Protein AF-0000000068150630 (afdb_homodimer)

pLDDT: mean 94.58, std 9.42, range [26.86, 98.88]

Organism: Rhizobium meliloti (strain 1021) (NCBI:txid266834)

Foldseek 3Di:
DPPPPPLADECDLVNLVVQQFQQAFFQKWWKWFFFVVVVTDIDIDMFGWFAAQFQWIKTKDFLPDRVVNRCVVPQWMKIKTWAADPDDSQQTKMKIFTFGKDWDDCPDPRNVLRVQLVCLSPVVCVVPRPPPRMTMITTQGAKMWMRRHDSHIYIGGSVSRTRDAPASVVCSVCWVVVQVCCVVPVQVLQQCCCCPQQVHDGARKGWSTDHQFFTWIDRVPGIGTGGDPDGHNHPVVVVVSSVVSSD/DPPPPPLADECDLVNLVVQQFQQAFFQKWWKWFFFVVVVTDIDIDMFGWFAAQFQWIKTKDFLPDRVVNRCVVFQWMKIKTWAADPDDSQQTKMKIFTFGKDWDDDPDPRQVLRVQLVCLSPVVCVVPRPPPRMTMITTQGAKMWMRRHDSHIYIGGSVSRTRDAPASVVCSVCWVVVQVCCVVPVQVLQQCCCCPQQVHDGARKGWSTDHQFFTWIDRVPGIGTGGDPDGHNHPVVVVVSSVVSSD

Radius of gyration: 23.8 Å; Cα contacts (8 Å, |Δi|>4): 1046; chains: 2; bounding box: 66×70×54 Å

Solvent-accessible surface area (backbone atoms only — not comparable to full-atom values): 25609 Å² total; per-residue (Å²): 131,82,73,68,81,74,67,59,48,83,70,45,69,68,54,39,50,51,49,41,42,37,57,68,26,27,63,47,32,42,36,15,21,36,26,68,92,68,77,58,29,28,42,30,43,79,42,57,43,35,62,46,67,43,50,38,39,27,36,75,45,43,60,83,37,69,64,43,49,7,37,72,75,36,33,45,21,11,37,26,26,44,75,59,65,87,64,60,58,61,60,36,42,32,34,26,33,33,22,40,47,39,78,50,61,80,92,40,72,66,36,55,51,49,51,54,43,35,35,55,65,38,58,76,45,67,81,47,63,81,39,88,54,33,45,41,30,40,40,45,58,58,31,33,42,36,35,65,17,87,81,39,30,32,65,42,49,34,72,64,50,46,48,85,44,84,13,39,66,58,30,60,71,46,30,65,62,52,37,52,47,41,50,71,77,34,40,67,49,42,34,44,46,40,36,69,76,56,66,40,75,90,68,75,41,34,61,38,42,58,40,42,48,31,40,30,34,30,43,82,79,45,56,42,50,45,69,48,96,63,61,32,65,40,56,80,50,50,61,62,50,56,56,58,66,65,106,128,84,73,71,81,73,66,59,47,84,68,45,69,68,54,39,50,51,49,41,41,37,57,69,25,27,63,46,31,41,37,16,21,35,26,68,92,68,77,57,28,29,43,29,43,79,44,59,44,35,62,46,69,43,50,38,40,27,36,76,44,43,59,83,36,69,64,42,51,8,37,72,75,36,33,45,21,9,38,26,26,42,75,58,66,87,66,62,57,61,58,35,42,34,35,26,32,34,22,39,48,39,76,52,59,85,90,41,73,65,42,54,52,48,50,54,42,34,36,56,65,39,58,76,45,67,80,47,63,80,39,87,52,33,46,42,30,40,39,45,60,58,32,30,44,35,34,65,16,86,81,38,30,31,67,42,50,34,72,63,52,46,51,84,44,84,12,39,66,58,30,61,70,45,30,64,63,51,38,53,47,40,49,72,75,35,40,68,50,42,34,45,46,41,36,69,76,54,66,39,75,90,66,74,41,34,59,39,43,60,41,42,46,32,38,32,33,30,43,83,79,43,54,42,51,45,70,48,96,63,60,33,65,40,54,80,50,50,62,62,50,56,55,58,64,65,106

Sequence (494 aa):
MSEKPNVLRETDEEARKLARVLLRSARSGALAAIEPASDGFPFVSRVLVGIDIDGTPVILVSRLSTHTQALTADRRASLLTGEPGKGDPFAHPRLTVQCEAEAVPRDCALHLRLRERFLRRHPKSKLYVDFPDFGFFRLNPLRASLNGGFGRAYVLTAEDLAIASPAAAAIAEMEGGAIEHMNADHAEAVRYYATTHCRAPEGDWKIVGIDSAGLDLSDGDRLRRLEFETPLADAAELRPILKKLYRMSEKPNVLRETDEEARKLARVLLRSARSGALAAIEPASDGFPFVSRVLVGIDIDGTPVILVSRLSTHTQALTADRRASLLTGEPGKGDPFAHPRLTVQCEAEAVPRDCALHLRLRERFLRRHPKSKLYVDFPDFGFFRLNPLRASLNGGFGRAYVLTAEDLAIASPAAAAIAEMEGGAIEHMNADHAEAVRYYATTHCRAPEGDWKIVGIDSAGLDLSDGDRLRRLEFETPLADAAELRPILKKLYR

Structure (mmCIF, N/CA/C/O backbone):
data_AF-0000000068150630-model_v1
#
loop_
_entity.id
_entity.type
_entity.pdbx_description
1 polymer 'Uncharacterized protein'
#
loop_
_atom_site.group_PDB
_atom_site.id
_atom_site.type_symbol
_atom_site.label_atom_id
_atom_site.label_alt_id
_atom_site.label_comp_id
_atom_site.label_asym_id
_atom_site.label_entity_id
_atom_site.label_seq_id
_atom_site.pdbx_PDB_ins_code
_atom_site.Cartn_x
_atom_site.Cartn_y
_atom_site.Cartn_z
_atom_site.occupancy
_atom_site.B_iso_or_equiv
_atom_site.auth_seq_id
_atom_site.auth_comp_id
_atom_site.auth_asym_id
_atom_site.auth_atom_id
_atom_site.pdbx_PDB_model_num
ATOM 1 N N . MET A 1 1 ? 36.938 -9.844 10.672 1 27.28 1 MET A N 1
ATOM 2 C CA . MET A 1 1 ? 35.5 -9.656 10.891 1 27.28 1 MET A CA 1
ATOM 3 C C . MET A 1 1 ? 34.906 -8.82 9.773 1 27.28 1 MET A C 1
ATOM 5 O O . MET A 1 1 ? 35.281 -7.668 9.57 1 27.28 1 MET A O 1
ATOM 9 N N . SER A 1 2 ? 34.469 -9.398 8.672 1 33.69 2 SER A N 1
ATOM 10 C CA . SER A 1 2 ? 34.031 -8.773 7.426 1 33.69 2 SER A CA 1
ATOM 11 C C . SER A 1 2 ? 32.906 -7.77 7.68 1 33.69 2 SER A C 1
ATOM 13 O O . SER A 1 2 ? 31.938 -8.07 8.391 1 33.69 2 SER A O 1
ATOM 15 N N . GLU A 1 3 ? 33.125 -6.508 7.766 1 35.84 3 GLU A N 1
ATOM 16 C CA . GLU A 1 3 ? 32.219 -5.395 8.039 1 35.84 3 GLU A CA 1
ATOM 17 C C . GLU A 1 3 ? 30.891 -5.547 7.277 1 35.84 3 GLU A C 1
ATOM 19 O O . GLU A 1 3 ? 30.906 -5.742 6.059 1 35.84 3 GLU A O 1
ATOM 24 N N . LYS A 1 4 ? 29.953 -6.109 7.82 1 45.09 4 LYS A N 1
ATOM 25 C CA . LYS A 1 4 ? 28.641 -6.219 7.215 1 45.09 4 LYS A CA 1
ATOM 26 C C . LYS A 1 4 ? 28.312 -4.977 6.391 1 45.09 4 LYS A C 1
ATOM 28 O O . LYS A 1 4 ? 28.469 -3.85 6.863 1 45.09 4 LYS A O 1
ATOM 33 N N . PRO A 1 5 ? 28.344 -4.977 5.043 1 52.59 5 PRO A N 1
ATOM 34 C CA . PRO A 1 5 ? 28.094 -3.742 4.293 1 52.59 5 PRO A CA 1
ATOM 35 C C . PRO A 1 5 ? 26.922 -2.939 4.859 1 52.59 5 PRO A C 1
ATOM 37 O O . PRO A 1 5 ? 25.859 -3.502 5.145 1 52.59 5 PRO A O 1
ATOM 40 N N . ASN A 1 6 ? 27.203 -1.857 5.605 1 58.47 6 ASN A N 1
ATOM 41 C CA . ASN A 1 6 ? 26.219 -0.935 6.16 1 58.47 6 ASN A CA 1
ATOM 42 C C . ASN A 1 6 ? 25.312 -0.372 5.078 1 58.47 6 ASN A C 1
ATOM 44 O O . ASN A 1 6 ? 25.734 0.454 4.266 1 58.47 6 ASN A O 1
ATOM 48 N N . VAL A 1 7 ? 24.156 -1.056 4.762 1 75.44 7 VAL A N 1
ATOM 49 C CA . VAL A 1 7 ? 23.25 -0.729 3.674 1 75.44 7 VAL A CA 1
ATOM 50 C C . VAL A 1 7 ? 22.547 0.592 3.973 1 75.44 7 VAL A C 1
ATOM 52 O O . VAL A 1 7 ? 22.016 1.243 3.064 1 75.44 7 VAL A O 1
ATOM 55 N N . LEU A 1 8 ? 22.797 1.15 5.203 1 88 8 LEU A N 1
ATOM 56 C CA . LEU A 1 8 ? 22.125 2.387 5.582 1 88 8 LEU A CA 1
ATOM 57 C C . LEU A 1 8 ? 23.016 3.596 5.316 1 88 8 LEU A C 1
ATOM 59 O O . LEU A 1 8 ? 24.188 3.607 5.707 1 88 8 LEU A O 1
ATOM 63 N N . ARG A 1 9 ? 22.5 4.586 4.703 1 92.25 9 ARG A N 1
ATOM 64 C CA . ARG A 1 9 ? 23.188 5.848 4.445 1 92.25 9 ARG A CA 1
ATOM 65 C C . ARG A 1 9 ? 22.938 6.848 5.57 1 92.25 9 ARG A C 1
ATOM 67 O O . ARG A 1 9 ? 21.969 6.695 6.336 1 92.25 9 ARG A O 1
ATOM 74 N N . GLU A 1 10 ? 23.844 7.75 5.648 1 94.12 10 GLU A N 1
ATOM 75 C CA . GLU A 1 10 ? 23.609 8.844 6.586 1 94.12 10 GLU A CA 1
ATOM 76 C C . GLU A 1 10 ? 22.406 9.688 6.18 1 94.12 10 GLU A C 1
ATOM 78 O O . GLU A 1 10 ? 22.25 10.016 5 1 94.12 10 GLU A O 1
ATOM 83 N N . THR A 1 11 ? 21.594 10.023 7.145 1 95.69 11 THR A N 1
ATOM 84 C CA . THR A 1 11 ? 20.406 10.82 6.871 1 95.69 11 THR A CA 1
ATOM 85 C C . THR A 1 11 ? 20.766 12.289 6.711 1 95.69 11 THR A C 1
ATOM 87 O O . THR A 1 11 ? 21.062 12.977 7.691 1 95.69 11 THR A O 1
ATOM 90 N N . ASP A 1 12 ? 20.812 12.789 5.543 1 95.19 12 ASP A N 1
ATOM 91 C CA . ASP A 1 12 ? 21.078 14.195 5.27 1 95.19 12 ASP A CA 1
ATOM 92 C C . ASP A 1 12 ? 19.781 14.961 5.023 1 95.19 12 ASP A C 1
ATOM 94 O O . ASP A 1 12 ? 18.688 14.398 5.152 1 95.19 12 ASP A O 1
ATOM 98 N N . GLU A 1 13 ? 19.906 16.188 4.73 1 95.25 13 GLU A N 1
ATOM 99 C CA . GLU A 1 13 ? 18.719 17.047 4.617 1 95.25 13 GLU A CA 1
ATOM 100 C C . GLU A 1 13 ? 17.875 16.656 3.404 1 95.25 13 GLU A C 1
ATOM 102 O O . GLU A 1 13 ? 16.656 16.797 3.428 1 95.25 13 GLU A O 1
ATOM 107 N N . GLU A 1 14 ? 18.5 16.234 2.361 1 94.88 14 GLU A N 1
ATOM 108 C CA . GLU A 1 14 ? 17.766 15.758 1.193 1 94.88 14 GLU A CA 1
ATOM 109 C C . GLU A 1 14 ? 16.891 14.562 1.543 1 94.88 14 GLU A C 1
ATOM 111 O O . GLU A 1 14 ? 15.742 14.484 1.106 1 94.88 14 GLU A O 1
ATOM 116 N N . ALA A 1 15 ? 17.453 13.633 2.301 1 96.62 15 ALA A N 1
ATOM 117 C CA . ALA A 1 15 ? 16.688 12.469 2.764 1 96.62 15 ALA A CA 1
ATOM 118 C C . ALA A 1 15 ? 15.547 12.891 3.672 1 96.62 15 ALA A C 1
ATOM 120 O O . ALA A 1 15 ? 14.43 12.367 3.561 1 96.62 15 ALA A O 1
ATOM 121 N N . ARG A 1 16 ? 15.836 13.828 4.551 1 97.38 16 ARG A N 1
ATOM 122 C CA . ARG A 1 16 ? 14.797 14.328 5.441 1 97.38 16 ARG A CA 1
ATOM 123 C C . ARG A 1 16 ? 13.648 14.953 4.652 1 97.38 16 ARG A C 1
ATOM 125 O O . ARG A 1 16 ? 12.484 14.656 4.906 1 97.38 16 ARG A O 1
ATOM 132 N N . LYS A 1 17 ? 14 15.773 3.729 1 96.81 17 LYS A N 1
ATOM 133 C CA . LYS A 1 17 ? 12.984 16.438 2.908 1 96.81 17 LYS A CA 1
ATOM 134 C C . LYS A 1 17 ? 12.164 15.422 2.121 1 96.81 17 LYS A C 1
ATOM 136 O O . LYS A 1 17 ? 10.938 15.531 2.049 1 96.81 17 LYS A O 1
ATOM 141 N N . LEU A 1 18 ? 12.859 14.453 1.549 1 97 18 LEU A N 1
ATOM 142 C CA . LEU A 1 18 ? 12.164 13.414 0.793 1 97 18 LEU A CA 1
ATOM 143 C C . LEU A 1 18 ? 11.164 12.672 1.679 1 97 18 LEU A C 1
ATOM 145 O O . LEU A 1 18 ? 10.023 12.453 1.279 1 97 18 LEU A O 1
ATOM 149 N N . ALA A 1 19 ? 11.578 12.352 2.859 1 98.44 19 ALA A N 1
ATOM 150 C CA . ALA A 1 19 ? 10.711 11.648 3.799 1 98.44 19 ALA A CA 1
ATOM 151 C C . ALA A 1 19 ? 9.477 12.484 4.141 1 98.44 19 ALA A C 1
ATOM 153 O O . ALA A 1 19 ? 8.352 11.984 4.113 1 98.44 19 ALA A O 1
ATOM 154 N N . ARG A 1 20 ? 9.703 13.734 4.434 1 98.25 20 ARG A N 1
ATOM 155 C CA . ARG A 1 20 ? 8.602 14.625 4.789 1 98.25 20 ARG A CA 1
ATOM 156 C C . ARG A 1 20 ? 7.629 14.789 3.625 1 98.25 20 ARG A C 1
ATOM 158 O O . ARG A 1 20 ? 6.41 14.758 3.818 1 98.25 20 ARG A O 1
ATOM 165 N N . VAL A 1 21 ? 8.156 14.914 2.475 1 97.5 21 VAL A N 1
ATOM 166 C CA . VAL A 1 21 ? 7.312 15.109 1.296 1 97.5 21 VAL A CA 1
ATOM 167 C C . VAL A 1 21 ? 6.512 13.836 1.022 1 97.5 21 VAL A C 1
ATOM 169 O O . VAL A 1 21 ? 5.316 13.906 0.723 1 97.5 21 VAL A O 1
ATOM 172 N N . LEU A 1 22 ? 7.129 12.656 1.154 1 98 22 LEU A N 1
ATOM 173 C CA . LEU A 1 22 ? 6.441 11.391 0.945 1 98 22 LEU A CA 1
ATOM 174 C C . LEU A 1 22 ? 5.285 11.227 1.926 1 98 22 LEU A C 1
ATOM 176 O O . LEU A 1 22 ? 4.227 10.711 1.563 1 98 22 LEU A O 1
ATOM 180 N N . LEU A 1 23 ? 5.504 11.664 3.094 1 98.56 23 LEU A N 1
ATOM 181 C CA . LEU A 1 23 ? 4.48 11.531 4.125 1 98.56 23 LEU A CA 1
ATOM 182 C C . LEU A 1 23 ? 3.367 12.555 3.916 1 98.56 23 LEU A C 1
ATOM 184 O O . LEU A 1 23 ? 2.188 12.195 3.881 1 98.56 23 LEU A O 1
ATOM 188 N N . ARG A 1 24 ? 3.721 13.781 3.688 1 98.12 24 ARG A N 1
ATOM 189 C CA . ARG A 1 24 ? 2.773 14.891 3.762 1 98.12 24 ARG A CA 1
ATOM 190 C C . ARG A 1 24 ? 2.021 15.055 2.445 1 98.12 24 ARG A C 1
ATOM 192 O O . ARG A 1 24 ? 0.974 15.703 2.4 1 98.12 24 ARG A O 1
ATOM 199 N N . SER A 1 25 ? 2.49 14.469 1.396 1 97.06 25 SER A N 1
ATOM 200 C CA . SER A 1 25 ? 1.771 14.531 0.127 1 97.06 25 SER A CA 1
ATOM 201 C C . SER A 1 25 ? 0.956 13.266 -0.106 1 97.06 25 SER A C 1
ATOM 203 O O . SER A 1 25 ? 0.289 13.125 -1.134 1 97.06 25 SER A O 1
ATOM 205 N N . ALA A 1 26 ? 0.964 12.406 0.838 1 97 26 ALA A N 1
ATOM 206 C CA . ALA A 1 26 ? 0.268 11.133 0.656 1 97 26 ALA A CA 1
ATOM 207 C C . ALA A 1 26 ? -1.242 11.305 0.79 1 97 26 ALA A C 1
ATOM 209 O O . ALA A 1 26 ? -1.73 11.758 1.83 1 97 26 ALA A O 1
ATOM 210 N N . ARG A 1 27 ? -1.957 10.914 -0.214 1 96.81 27 ARG A N 1
ATOM 211 C CA . ARG A 1 27 ? -3.414 10.906 -0.137 1 96.81 27 ARG A CA 1
ATOM 212 C C . ARG A 1 27 ? -3.912 9.742 0.709 1 96.81 27 ARG A C 1
ATOM 214 O O . ARG A 1 27 ? -4.855 9.891 1.488 1 96.81 27 ARG A O 1
ATOM 221 N N . SER A 1 28 ? -3.279 8.641 0.52 1 97.19 28 SER A N 1
ATOM 222 C CA . SER A 1 28 ? -3.562 7.414 1.261 1 97.19 28 SER A CA 1
ATOM 223 C C . SER A 1 28 ? -2.277 6.668 1.608 1 97.19 28 SER A C 1
ATOM 225 O O . SER A 1 28 ? -1.199 7.02 1.127 1 97.19 28 SER A O 1
ATOM 227 N N . GLY A 1 29 ? -2.377 5.719 2.486 1 98.06 29 GLY A N 1
ATOM 228 C CA . GLY A 1 29 ? -1.275 4.855 2.877 1 98.06 29 GLY A CA 1
ATOM 229 C C . GLY A 1 29 ? -1.732 3.492 3.367 1 98.06 29 GLY A C 1
ATOM 230 O O . GLY A 1 29 ? -2.93 3.258 3.537 1 98.06 29 GLY A O 1
ATOM 231 N N . ALA A 1 30 ? -0.838 2.58 3.469 1 98.69 30 ALA A N 1
ATOM 232 C CA . ALA A 1 30 ? -1.096 1.286 4.094 1 98.69 30 ALA A CA 1
ATOM 233 C C . ALA A 1 30 ? -0.787 1.328 5.59 1 98.69 30 ALA A C 1
ATOM 235 O O . ALA A 1 30 ? 0.349 1.596 5.988 1 98.69 30 ALA A O 1
ATOM 236 N N . LEU A 1 31 ? -1.777 1.068 6.367 1 98.88 31 LEU A N 1
ATOM 237 C CA . LEU A 1 31 ? -1.663 1.094 7.82 1 98.88 31 LEU A CA 1
ATOM 238 C C . LEU A 1 31 ? -1.641 -0.322 8.391 1 98.88 31 LEU A C 1
ATOM 240 O O . LEU A 1 31 ? -2.537 -1.121 8.109 1 98.88 31 LEU A O 1
ATOM 244 N N . ALA A 1 32 ? -0.635 -0.621 9.117 1 98.69 32 ALA A N 1
ATOM 245 C CA . ALA A 1 32 ? -0.561 -1.899 9.812 1 98.69 32 ALA A CA 1
ATOM 246 C C . ALA A 1 32 ? -0.786 -1.718 11.312 1 98.69 32 ALA A C 1
ATOM 248 O O . ALA A 1 32 ? -0.198 -0.827 11.93 1 98.69 32 ALA A O 1
ATOM 249 N N . ALA A 1 33 ? -1.634 -2.48 11.852 1 98.12 33 ALA A N 1
ATOM 250 C CA . ALA A 1 33 ? -1.923 -2.539 13.281 1 98.12 33 ALA A CA 1
ATOM 251 C C . ALA A 1 33 ? -1.971 -3.982 13.773 1 98.12 33 ALA A C 1
ATOM 253 O O . ALA A 1 33 ? -1.952 -4.918 12.969 1 98.12 33 ALA A O 1
ATOM 254 N N . ILE A 1 34 ? -1.941 -4.129 15.086 1 96.56 34 ILE A N 1
ATOM 255 C CA . ILE A 1 34 ? -1.974 -5.465 15.672 1 96.56 34 ILE A CA 1
ATOM 256 C C . ILE A 1 34 ? -3.418 -5.859 15.977 1 96.56 34 ILE A C 1
ATOM 258 O O . ILE A 1 34 ? -4.094 -5.211 16.781 1 96.56 34 ILE A O 1
ATOM 262 N N . GLU A 1 35 ? -3.816 -6.887 15.344 1 92.38 35 GLU A N 1
ATOM 263 C CA . GLU A 1 35 ? -5.211 -7.301 15.477 1 92.38 35 GLU A CA 1
ATOM 264 C C . GLU A 1 35 ? -5.406 -8.188 16.703 1 92.38 35 GLU A C 1
ATOM 266 O O . GLU A 1 35 ? -4.82 -9.266 16.797 1 92.38 35 GLU A O 1
ATOM 271 N N . PRO A 1 36 ? -6.262 -7.824 17.594 1 85.75 36 PRO A N 1
ATOM 272 C CA . PRO A 1 36 ? -6.477 -8.625 18.812 1 85.75 36 PRO A CA 1
ATOM 273 C C . PRO A 1 36 ? -7.223 -9.922 18.531 1 85.75 36 PRO A C 1
ATOM 275 O O . PRO A 1 36 ? -6.934 -10.953 19.156 1 85.75 36 PRO A O 1
ATOM 278 N N . ALA A 1 37 ? -8.125 -9.938 17.609 1 81.81 37 ALA A N 1
ATOM 279 C CA . ALA A 1 37 ? -8.984 -11.086 17.344 1 81.81 37 ALA A CA 1
ATOM 280 C C . ALA A 1 37 ? -8.18 -12.273 16.828 1 81.81 37 ALA A C 1
ATOM 282 O O . ALA A 1 37 ? -8.594 -13.422 16.969 1 81.81 37 ALA A O 1
ATOM 283 N N . SER A 1 38 ? -7.055 -11.992 16.188 1 79.81 38 SER A N 1
ATOM 284 C CA . SER A 1 38 ? -6.254 -13.039 15.562 1 79.81 38 SER A CA 1
ATOM 285 C C . SER A 1 38 ? -5.086 -13.453 16.453 1 79.81 38 SER A C 1
ATOM 287 O O . SER A 1 38 ? -4.141 -14.094 15.992 1 79.81 38 SER A O 1
ATOM 289 N N . ASP A 1 39 ? -5.098 -13.125 17.672 1 81.5 39 ASP A N 1
ATOM 290 C CA . ASP A 1 39 ? -4.027 -13.391 18.625 1 81.5 39 ASP A CA 1
ATOM 291 C C . ASP A 1 39 ? -2.74 -12.68 18.234 1 81.5 39 ASP A C 1
ATOM 293 O O . ASP A 1 39 ? -1.662 -13.273 18.25 1 81.5 39 ASP A O 1
ATOM 297 N N . GLY A 1 40 ? -2.838 -11.57 17.578 1 89.44 40 GLY A N 1
ATOM 298 C CA . GLY A 1 40 ? -1.675 -10.711 17.469 1 89.44 40 GLY A CA 1
ATOM 299 C C . GLY A 1 40 ? -1.142 -10.594 16.062 1 89.44 40 GLY A C 1
ATOM 300 O O . GLY A 1 40 ? -0.044 -10.078 15.844 1 89.44 40 GLY A O 1
ATOM 301 N N . PHE A 1 41 ? -1.858 -11.078 15.07 1 94.69 41 PHE A N 1
ATOM 302 C CA . PHE A 1 41 ? -1.446 -10.867 13.688 1 94.69 41 PHE A CA 1
ATOM 303 C C . PHE A 1 41 ? -1.449 -9.391 13.336 1 94.69 41 PHE A C 1
ATOM 305 O O . PHE A 1 41 ? -2.297 -8.633 13.82 1 94.69 41 PHE A O 1
ATOM 312 N N . PRO A 1 42 ? -0.456 -9.008 12.555 1 97.44 42 PRO A N 1
ATOM 313 C CA . PRO A 1 42 ? -0.632 -7.68 11.969 1 97.44 42 PRO A CA 1
ATOM 314 C C . PRO A 1 42 ? -1.772 -7.633 10.953 1 97.44 42 PRO A C 1
ATOM 316 O O . PRO A 1 42 ? -2.066 -8.641 10.297 1 97.44 42 PRO A O 1
ATOM 319 N N . PHE A 1 43 ? -2.449 -6.582 10.891 1 97.69 43 PHE A N 1
ATOM 320 C CA . PHE A 1 43 ? -3.502 -6.312 9.922 1 97.69 43 PHE A CA 1
ATOM 321 C C . PHE A 1 43 ? -3.199 -5.039 9.141 1 97.69 43 PHE A C 1
ATOM 323 O O . PHE A 1 43 ? -3.145 -3.949 9.711 1 97.69 43 PHE A O 1
ATOM 330 N N . VAL A 1 44 ? -2.982 -5.199 7.848 1 98.56 44 VAL A N 1
ATOM 331 C CA . VAL A 1 44 ? -2.654 -4.043 7.016 1 98.56 44 VAL A CA 1
ATOM 332 C C . VAL A 1 44 ? -3.873 -3.641 6.191 1 98.56 44 VAL A C 1
ATOM 334 O O . VAL A 1 44 ? -4.574 -4.496 5.648 1 98.56 44 VAL A O 1
ATOM 337 N N . SER A 1 45 ? -4.184 -2.406 6.164 1 97.38 45 SER A N 1
ATOM 338 C CA . SER A 1 45 ? -5.32 -1.861 5.43 1 97.38 45 SER A CA 1
ATOM 339 C C . SER A 1 45 ? -4.992 -0.499 4.832 1 97.38 45 SER A C 1
ATOM 341 O O . SER A 1 45 ? -3.973 0.105 5.172 1 97.38 45 SER A O 1
ATOM 343 N N . ARG A 1 46 ? -5.828 -0.069 3.912 1 97.31 46 ARG A N 1
ATOM 344 C CA . ARG A 1 46 ? -5.652 1.247 3.307 1 97.31 46 ARG A CA 1
ATOM 345 C C . ARG A 1 46 ? -6.434 2.311 4.066 1 97.31 46 ARG A C 1
ATOM 347 O O . ARG A 1 46 ? -7.57 2.074 4.48 1 97.31 46 ARG A O 1
ATOM 354 N N . VAL A 1 47 ? -5.805 3.426 4.27 1 97.44 47 VAL A N 1
ATOM 355 C CA . VAL A 1 47 ? -6.465 4.543 4.934 1 97.44 47 VAL A CA 1
ATOM 356 C C . VAL A 1 47 ? -6.191 5.836 4.168 1 97.44 47 VAL A C 1
ATOM 358 O O . VAL A 1 47 ? -5.16 5.965 3.502 1 97.44 47 VAL A O 1
ATOM 361 N N . LEU A 1 48 ? -7.129 6.785 4.25 1 96.88 48 LEU A N 1
ATOM 362 C CA . LEU A 1 48 ? -6.816 8.148 3.844 1 96.88 48 LEU A CA 1
ATOM 363 C C . LEU A 1 48 ? -5.93 8.836 4.875 1 96.88 48 LEU A C 1
ATOM 365 O O . LEU A 1 48 ? -6.109 8.641 6.082 1 96.88 48 LEU A O 1
ATOM 369 N N . VAL A 1 49 ? -5.031 9.648 4.387 1 98.44 49 VAL A N 1
ATOM 370 C CA . VAL A 1 49 ? -4.055 10.258 5.281 1 98.44 49 VAL A CA 1
ATOM 371 C C . VAL A 1 49 ? -4.258 11.773 5.316 1 98.44 49 VAL A C 1
ATOM 373 O O . VAL A 1 49 ? -4.301 12.422 4.273 1 98.44 49 VAL A O 1
ATOM 376 N N . GLY A 1 50 ? -4.504 12.305 6.457 1 98.5 50 GLY A N 1
ATOM 377 C CA . GLY A 1 50 ? -4.387 13.734 6.734 1 98.5 50 GLY A CA 1
ATOM 378 C C . GLY A 1 50 ? -3.111 14.094 7.465 1 98.5 50 GLY A C 1
ATOM 379 O O . GLY A 1 50 ? -2.348 13.211 7.867 1 98.5 50 GLY A O 1
ATOM 380 N N . ILE A 1 51 ? -2.838 15.391 7.594 1 98.75 51 ILE A N 1
ATOM 381 C CA . ILE A 1 51 ? -1.649 15.867 8.289 1 98.75 51 ILE A CA 1
ATOM 382 C C . ILE A 1 51 ? -2.027 17.016 9.234 1 98.75 51 ILE A C 1
ATOM 384 O O . ILE A 1 51 ? -2.713 17.953 8.836 1 98.75 51 ILE A O 1
ATOM 388 N N . ASP A 1 52 ? -1.602 16.906 10.469 1 98.62 52 ASP A N 1
ATOM 389 C CA . ASP A 1 52 ? -1.832 17.984 11.438 1 98.62 52 ASP A CA 1
ATOM 390 C C . ASP A 1 52 ? -0.811 19.109 11.266 1 98.62 52 ASP A C 1
ATOM 392 O O . ASP A 1 52 ? 0.116 18.984 10.461 1 98.62 52 ASP A O 1
ATOM 396 N N . ILE A 1 53 ? -0.953 20.156 12.062 1 98.25 53 ILE A N 1
ATOM 397 C CA . ILE A 1 53 ? -0.171 21.391 11.984 1 98.25 53 ILE A CA 1
ATOM 398 C C . ILE A 1 53 ? 1.289 21.094 12.32 1 98.25 53 ILE A C 1
ATOM 400 O O . ILE A 1 53 ? 2.197 21.75 11.812 1 98.25 53 ILE A O 1
ATOM 404 N N . ASP A 1 54 ? 1.52 20.047 13.102 1 98.12 54 ASP A N 1
ATOM 405 C CA . ASP A 1 54 ? 2.871 19.719 13.539 1 98.12 54 ASP A CA 1
ATOM 406 C C . ASP A 1 54 ? 3.479 18.609 12.672 1 98.12 54 ASP A C 1
ATOM 408 O O . ASP A 1 54 ? 4.531 18.062 13.008 1 98.12 54 ASP A O 1
ATOM 412 N N . GLY A 1 55 ? 2.779 18.203 11.609 1 98.19 55 GLY A N 1
ATOM 413 C CA . GLY A 1 55 ? 3.32 17.234 10.68 1 98.19 55 GLY A CA 1
ATOM 414 C C . GLY A 1 55 ? 2.904 15.805 10.992 1 98.19 55 GLY A C 1
ATOM 415 O O . GLY A 1 55 ? 3.238 14.875 10.25 1 98.19 55 GLY A O 1
ATOM 416 N N . THR A 1 56 ? 2.166 15.617 12.062 1 98.75 56 THR A N 1
ATOM 417 C CA . THR A 1 56 ? 1.726 14.281 12.453 1 98.75 56 THR A CA 1
ATOM 418 C C . THR A 1 56 ? 0.635 13.773 11.516 1 98.75 56 THR A C 1
ATOM 420 O O . THR A 1 56 ? -0.334 14.484 11.242 1 98.75 56 THR A O 1
ATOM 423 N N . PRO A 1 57 ? 0.79 12.555 10.992 1 98.88 57 PRO A N 1
ATOM 424 C CA . PRO A 1 57 ? -0.294 11.984 10.188 1 98.88 57 PRO A CA 1
ATOM 425 C C . PRO A 1 57 ? -1.549 11.695 11.008 1 98.88 57 PRO A C 1
ATOM 427 O O . PRO A 1 57 ? -1.453 11.352 12.188 1 98.88 57 PRO A O 1
ATOM 430 N N . VAL A 1 58 ? -2.652 11.867 10.336 1 98.88 58 VAL A N 1
ATOM 431 C CA . VAL A 1 58 ? -3.969 11.672 10.938 1 98.88 58 VAL A CA 1
ATOM 432 C C . VAL A 1 58 ? -4.828 10.797 10.031 1 98.88 58 VAL A C 1
ATOM 434 O O . VAL A 1 58 ? -4.75 10.891 8.805 1 98.88 58 VAL A O 1
ATOM 437 N N . ILE A 1 59 ? -5.609 9.938 10.68 1 98.75 59 ILE A N 1
ATOM 438 C CA . ILE A 1 59 ? -6.562 9.133 9.922 1 98.75 59 ILE A CA 1
ATOM 439 C C . ILE A 1 59 ? -7.965 9.32 10.5 1 98.75 59 ILE A C 1
ATOM 441 O O . ILE A 1 59 ? -8.117 9.68 11.664 1 98.75 59 ILE A O 1
ATOM 445 N N . LEU A 1 60 ? -8.977 9.188 9.648 1 98.31 60 LEU A N 1
ATOM 446 C CA . LEU A 1 60 ? -10.398 9.156 9.984 1 98.31 60 LEU A CA 1
ATOM 447 C C . LEU A 1 60 ? -11 7.797 9.672 1 98.31 60 LEU A C 1
ATOM 449 O O . LEU A 1 60 ? 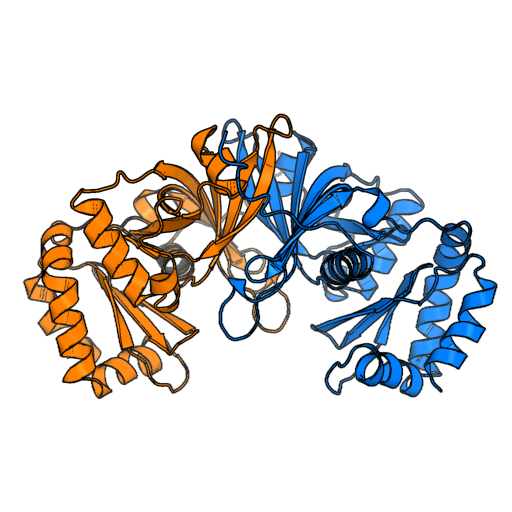-11.055 7.383 8.516 1 98.31 60 LEU A O 1
ATOM 453 N N . VAL A 1 61 ? -11.43 7.125 10.781 1 96.62 61 VAL A N 1
ATOM 454 C CA . VAL A 1 61 ? -11.805 5.734 10.555 1 96.62 61 VAL A CA 1
ATOM 455 C C . VAL A 1 61 ? -13.086 5.414 11.328 1 96.62 61 VAL A C 1
ATOM 457 O O . VAL A 1 61 ? -13.383 6.051 12.344 1 96.62 61 VAL A O 1
ATOM 460 N N . SER A 1 62 ? -13.734 4.438 10.828 1 93.12 62 SER A N 1
ATOM 461 C CA . SER A 1 62 ? -14.938 3.938 11.477 1 93.12 62 SER A CA 1
ATOM 462 C C . SER A 1 62 ? -14.594 3.053 12.672 1 93.12 62 SER A C 1
ATOM 464 O O . SER A 1 62 ? -13.641 2.275 12.617 1 93.12 62 SER A O 1
ATOM 466 N N . ARG A 1 63 ? -15.406 3.119 13.734 1 89.25 63 ARG A N 1
ATOM 467 C CA . ARG A 1 63 ? -15.258 2.268 14.906 1 89.25 63 ARG A CA 1
ATOM 468 C C . ARG A 1 63 ? -15.438 0.798 14.547 1 89.25 63 ARG A C 1
ATOM 470 O O . ARG A 1 63 ? -14.906 -0.085 15.219 1 89.25 63 ARG A O 1
ATOM 477 N N . LEU A 1 64 ? -16.094 0.591 13.469 1 85.75 64 LEU A N 1
ATOM 478 C CA . LEU A 1 64 ? -16.453 -0.765 13.07 1 85.75 64 LEU A CA 1
ATOM 479 C C . LEU A 1 64 ? -15.336 -1.426 12.281 1 85.75 64 LEU A C 1
ATOM 481 O O . LEU A 1 64 ? -15.336 -2.645 12.102 1 85.75 64 LEU A O 1
ATOM 485 N N . SER A 1 65 ? -14.398 -0.657 11.93 1 89.62 65 SER A N 1
ATOM 486 C CA . SER A 1 65 ? -13.344 -1.216 11.086 1 89.62 65 SER A CA 1
ATOM 487 C C . SER A 1 65 ? -12.367 -2.047 11.906 1 89.62 65 SER A C 1
ATOM 489 O O . SER A 1 65 ? -12.156 -1.776 13.094 1 89.62 65 SER A O 1
ATOM 491 N N . THR A 1 66 ? -11.758 -3.031 11.312 1 90.5 66 THR A N 1
ATOM 492 C CA . THR A 1 66 ? -10.758 -3.893 11.938 1 90.5 66 THR A CA 1
ATOM 493 C C . THR A 1 66 ? -9.578 -3.068 12.453 1 90.5 66 THR A C 1
ATOM 495 O O . THR A 1 66 ? -9.086 -3.305 13.555 1 90.5 66 THR A O 1
ATOM 498 N N . HIS A 1 67 ? -9.148 -2.084 11.68 1 92.81 67 HIS A N 1
ATOM 499 C CA . HIS A 1 67 ? -7.996 -1.302 12.109 1 92.81 67 HIS A CA 1
ATOM 500 C C . HIS A 1 67 ? -8.344 -0.435 13.32 1 92.81 67 HIS A C 1
ATOM 502 O O . HIS A 1 67 ? -7.484 -0.18 14.172 1 92.81 67 HIS A O 1
ATOM 508 N N . THR A 1 68 ? -9.57 0.039 13.406 1 94.62 68 THR A N 1
ATOM 509 C CA . THR A 1 68 ? -9.945 0.818 14.578 1 94.62 68 THR A CA 1
ATOM 510 C C . THR A 1 68 ? -9.914 -0.05 15.836 1 94.62 68 THR A C 1
ATOM 512 O O . THR A 1 68 ? -9.383 0.359 16.875 1 94.62 68 THR A O 1
ATOM 515 N N . GLN A 1 69 ? -10.492 -1.213 15.711 1 94.12 69 GLN A N 1
ATOM 516 C CA . GLN A 1 69 ? -10.477 -2.145 16.828 1 94.12 69 GLN A CA 1
ATOM 517 C C . GLN A 1 69 ? -9.047 -2.496 17.234 1 94.12 69 GLN A C 1
ATOM 519 O O . GLN A 1 69 ? -8.734 -2.553 18.422 1 94.12 69 GLN A O 1
ATOM 524 N N . ALA A 1 70 ? -8.242 -2.684 16.297 1 96.62 70 ALA A N 1
ATOM 525 C CA . ALA A 1 70 ? -6.84 -3.012 16.547 1 96.62 70 ALA A CA 1
ATOM 526 C C . ALA A 1 70 ? -6.129 -1.867 17.266 1 96.62 70 ALA A C 1
ATOM 528 O O . ALA A 1 70 ? -5.504 -2.072 18.312 1 96.62 70 ALA A O 1
ATOM 529 N N . LEU A 1 71 ? -6.285 -0.66 16.75 1 97.62 71 LEU A N 1
ATOM 530 C CA . LEU A 1 71 ? -5.59 0.506 17.281 1 97.62 71 LEU A CA 1
ATOM 531 C C . LEU A 1 71 ? -6.066 0.824 18.688 1 97.62 71 LEU A C 1
ATOM 533 O O . LEU A 1 71 ? -5.297 1.334 19.5 1 97.62 71 LEU A O 1
ATOM 537 N N . THR A 1 72 ? -7.328 0.521 18.953 1 96.12 72 THR A N 1
ATOM 538 C CA . THR A 1 72 ? -7.887 0.746 20.281 1 96.12 72 THR A CA 1
ATOM 539 C C . THR A 1 72 ? -7.297 -0.237 21.281 1 96.12 72 THR A C 1
ATOM 541 O O . THR A 1 72 ? -7.051 0.122 22.438 1 96.12 72 THR A O 1
ATOM 544 N N . ALA A 1 73 ? -7.047 -1.434 20.812 1 95.44 73 ALA A N 1
ATOM 545 C CA . ALA A 1 73 ? -6.531 -2.484 21.688 1 95.44 73 ALA A CA 1
ATOM 546 C C . ALA A 1 73 ? -5.023 -2.348 21.875 1 95.44 73 ALA A C 1
ATOM 548 O O . ALA A 1 73 ? -4.492 -2.693 22.938 1 95.44 73 ALA A O 1
ATOM 549 N N . ASP A 1 74 ? -4.301 -1.983 20.922 1 96.19 74 ASP A N 1
ATOM 550 C CA . ASP A 1 74 ? -2.85 -1.833 20.875 1 96.19 74 ASP A CA 1
ATOM 551 C C . ASP A 1 74 ? -2.447 -0.634 20.016 1 96.19 74 ASP A C 1
ATOM 553 O O . ASP A 1 74 ? -2.635 -0.644 18.797 1 96.19 74 ASP A O 1
ATOM 557 N N . ARG A 1 75 ? -1.836 0.374 20.547 1 97.25 75 ARG A N 1
ATOM 558 C CA . ARG A 1 75 ? -1.593 1.656 19.906 1 97.25 75 ARG A CA 1
ATOM 559 C C . ARG A 1 75 ? -0.464 1.547 18.875 1 97.25 75 ARG A C 1
ATOM 561 O O . ARG A 1 75 ? -0.252 2.461 18.078 1 97.25 75 ARG A O 1
ATOM 568 N N . ARG A 1 76 ? 0.338 0.45 18.969 1 97.44 76 ARG A N 1
ATOM 569 C CA . ARG A 1 76 ? 1.475 0.287 18.078 1 97.44 76 ARG A CA 1
ATOM 570 C C . ARG A 1 76 ? 1.01 0.124 16.625 1 97.44 76 ARG A C 1
ATOM 572 O O . ARG A 1 76 ? 0.156 -0.716 16.344 1 97.44 76 ARG A O 1
ATOM 579 N N . ALA A 1 77 ? 1.54 0.933 15.672 1 98.5 77 ALA A N 1
ATOM 580 C CA . ALA A 1 77 ? 1.152 0.902 14.266 1 98.5 77 ALA A CA 1
ATOM 581 C C . ALA A 1 77 ? 2.328 1.271 13.359 1 98.5 77 ALA A C 1
ATOM 583 O O . ALA A 1 77 ? 3.371 1.717 13.844 1 98.5 77 ALA A O 1
ATOM 584 N N . SER A 1 78 ? 2.227 1.037 12.133 1 98.5 78 SER A N 1
ATOM 585 C CA . SER A 1 78 ? 3.145 1.494 11.094 1 98.5 78 SER A CA 1
ATOM 586 C C . SER A 1 78 ? 2.389 1.952 9.852 1 98.5 78 SER A C 1
ATOM 588 O O . SER A 1 78 ? 1.351 1.385 9.5 1 98.5 78 SER A O 1
ATOM 590 N N . LEU A 1 79 ? 2.826 2.975 9.203 1 98.88 79 LEU A N 1
ATOM 591 C CA . LEU A 1 79 ? 2.205 3.572 8.023 1 98.88 79 LEU A CA 1
ATOM 592 C C . LEU A 1 79 ? 3.18 3.613 6.855 1 98.88 79 LEU A C 1
ATOM 594 O O . LEU A 1 79 ? 4.285 4.145 6.98 1 98.88 79 LEU A O 1
ATOM 598 N N . LEU A 1 80 ? 2.818 2.988 5.746 1 98.88 80 LEU A N 1
ATOM 599 C CA . LEU A 1 80 ? 3.607 3.023 4.52 1 98.88 80 LEU A CA 1
ATOM 600 C C . LEU A 1 80 ? 3.039 4.039 3.539 1 98.88 80 LEU A C 1
ATOM 602 O O . LEU A 1 80 ? 1.86 3.973 3.182 1 98.88 80 LEU A O 1
ATOM 606 N N . THR A 1 81 ? 3.852 4.996 3.139 1 98.56 81 THR A N 1
ATOM 607 C CA . THR A 1 81 ? 3.49 5.969 2.113 1 98.56 81 THR A CA 1
ATOM 608 C C . THR A 1 81 ? 4.516 5.969 0.983 1 98.56 81 THR A C 1
ATOM 610 O O . THR A 1 81 ? 5.613 5.43 1.135 1 98.56 81 THR A O 1
ATOM 613 N N . GLY A 1 82 ? 4.18 6.59 -0.127 1 96.56 82 GLY A N 1
ATOM 614 C CA . GLY A 1 82 ? 4.977 6.543 -1.342 1 96.56 82 GLY A CA 1
ATOM 615 C C . GLY A 1 82 ? 4.48 5.516 -2.342 1 96.56 82 GLY A C 1
ATOM 616 O O . GLY A 1 82 ? 4.957 4.375 -2.354 1 96.56 82 GLY A O 1
ATOM 617 N N . GLU A 1 83 ? 3.6 5.902 -3.18 1 90.44 83 GLU A N 1
ATOM 618 C CA . GLU A 1 83 ? 3.016 4.996 -4.164 1 90.44 83 GLU A CA 1
ATOM 619 C C . GLU A 1 83 ? 3.93 4.836 -5.379 1 90.44 83 GLU A C 1
ATOM 621 O O . GLU A 1 83 ? 4.539 5.805 -5.832 1 90.44 83 GLU A O 1
ATOM 626 N N . PRO A 1 84 ? 3.963 3.631 -5.793 1 90.12 84 PRO A N 1
ATOM 627 C CA . PRO A 1 84 ? 4.773 3.449 -7 1 90.12 84 PRO A CA 1
ATOM 628 C C . PRO A 1 84 ? 4.137 4.074 -8.234 1 90.12 84 PRO A C 1
ATOM 630 O O . PRO A 1 84 ? 2.918 4.258 -8.281 1 90.12 84 PRO A O 1
ATOM 633 N N . GLY A 1 85 ? 5 4.492 -9.188 1 84.75 85 GLY A N 1
ATOM 634 C CA . GLY A 1 85 ? 4.574 4.926 -10.508 1 84.75 85 GLY A CA 1
ATOM 635 C C . GLY A 1 85 ? 4.875 3.908 -11.594 1 84.75 85 GLY A C 1
ATOM 636 O O . GLY A 1 85 ? 4.773 2.701 -11.367 1 84.75 85 GLY A O 1
ATOM 637 N N . LYS A 1 86 ? 5.082 4.445 -12.727 1 84.38 86 LYS A N 1
ATOM 638 C CA . LYS A 1 86 ? 5.438 3.578 -13.844 1 84.38 86 LYS A CA 1
ATOM 639 C C . LYS A 1 86 ? 6.789 2.908 -13.617 1 84.38 86 LYS A C 1
ATOM 641 O O . LYS A 1 86 ? 7.699 3.518 -13.055 1 84.38 86 LYS A O 1
ATOM 646 N N . GLY A 1 87 ? 6.875 1.682 -14.047 1 86.88 87 GLY A N 1
ATOM 647 C CA . GLY A 1 87 ? 8.141 0.979 -13.945 1 86.88 87 GLY A CA 1
ATOM 648 C C . GLY A 1 87 ? 8.266 0.138 -12.695 1 86.88 87 GLY A C 1
ATOM 649 O O . GLY A 1 87 ? 7.262 -0.346 -12.164 1 86.88 87 GLY A O 1
ATOM 650 N N . ASP A 1 88 ? 9.445 -0.045 -12.258 1 88 88 ASP A N 1
ATOM 651 C CA . ASP A 1 88 ? 9.742 -0.911 -11.117 1 88 88 ASP A CA 1
ATOM 652 C C . ASP A 1 88 ? 9.289 -0.272 -9.812 1 88 88 ASP A C 1
ATOM 654 O O . ASP A 1 88 ? 9.773 0.797 -9.43 1 88 88 ASP A O 1
ATOM 658 N N . PRO A 1 89 ? 8.383 -0.963 -9.102 1 90.25 89 PRO A N 1
ATOM 659 C CA . PRO A 1 89 ? 7.918 -0.409 -7.832 1 90.25 89 PRO A CA 1
ATOM 660 C C . PRO A 1 89 ? 9.062 -0.102 -6.867 1 90.25 89 PRO A C 1
ATOM 662 O O . PRO A 1 89 ? 8.953 0.812 -6.047 1 90.25 89 PRO A O 1
ATOM 665 N N . PHE A 1 90 ? 10.18 -0.729 -7 1 90.62 90 PHE A N 1
ATOM 666 C CA . PHE A 1 90 ? 11.273 -0.582 -6.051 1 90.62 90 PHE A CA 1
ATOM 667 C C . PHE A 1 90 ? 12.148 0.611 -6.418 1 90.62 90 PHE A C 1
ATOM 669 O O . PHE A 1 90 ? 12.977 1.053 -5.617 1 90.62 90 PHE A O 1
ATOM 676 N N . ALA A 1 91 ? 11.93 1.055 -7.582 1 91.25 91 ALA A N 1
ATOM 677 C CA . ALA A 1 91 ? 12.68 2.242 -7.984 1 91.25 91 ALA A CA 1
ATOM 678 C C . ALA A 1 91 ? 12.078 3.504 -7.371 1 91.25 91 ALA A C 1
ATOM 680 O O . ALA A 1 91 ? 12.727 4.551 -7.324 1 91.25 91 ALA A O 1
ATOM 681 N N . HIS A 1 92 ? 10.867 3.438 -6.957 1 94.19 92 HIS A N 1
ATOM 682 C CA . HIS A 1 92 ? 10.172 4.59 -6.391 1 94.19 92 HIS A CA 1
ATOM 683 C C . HIS A 1 92 ? 10.406 4.695 -4.891 1 94.19 92 HIS A C 1
ATOM 685 O O . HIS A 1 92 ? 10.375 3.686 -4.18 1 94.19 92 HIS A O 1
ATOM 691 N N . PRO A 1 93 ? 10.586 5.906 -4.395 1 96.81 93 PRO A N 1
ATOM 692 C CA . PRO A 1 93 ? 10.797 6.078 -2.953 1 96.81 93 PRO A CA 1
ATOM 693 C C . PRO A 1 93 ? 9.555 5.746 -2.129 1 96.81 93 PRO A C 1
ATOM 695 O O . PRO A 1 93 ? 8.43 5.91 -2.605 1 96.81 93 PRO A O 1
ATOM 698 N N . ARG A 1 94 ? 9.766 5.281 -0.917 1 97.75 94 ARG A N 1
ATOM 699 C CA . ARG A 1 94 ? 8.695 4.977 0.021 1 97.75 94 ARG A CA 1
ATOM 700 C C . ARG A 1 94 ? 9.164 5.145 1.463 1 97.75 94 ARG A C 1
ATOM 702 O O . ARG A 1 94 ? 10.359 5.102 1.74 1 97.75 94 ARG A O 1
ATOM 709 N N . LEU A 1 95 ? 8.234 5.367 2.32 1 98.62 95 LEU A N 1
ATOM 710 C CA . LEU A 1 95 ? 8.5 5.66 3.725 1 98.62 95 LEU A CA 1
ATOM 711 C C . LEU A 1 95 ? 7.613 4.816 4.637 1 98.62 95 LEU A C 1
ATOM 713 O O . LEU A 1 95 ? 6.395 4.793 4.469 1 98.62 95 LEU A O 1
ATOM 717 N N . THR A 1 96 ? 8.227 4.105 5.488 1 98.56 96 THR A N 1
ATOM 718 C CA . THR A 1 96 ? 7.512 3.457 6.582 1 98.56 96 THR A CA 1
ATOM 719 C C . THR A 1 96 ? 7.703 4.23 7.883 1 98.56 96 THR A C 1
ATOM 721 O O . THR A 1 96 ? 8.836 4.473 8.312 1 98.56 96 THR A O 1
ATOM 724 N N . VAL A 1 97 ? 6.633 4.598 8.492 1 98.75 97 VAL A N 1
ATOM 725 C CA . VAL A 1 97 ? 6.668 5.312 9.766 1 98.75 97 VAL A CA 1
ATOM 726 C C . VAL A 1 97 ? 6.148 4.406 10.883 1 98.75 97 VAL A C 1
ATOM 728 O O . VAL A 1 97 ? 4.988 3.988 10.859 1 98.75 97 VAL A O 1
ATOM 731 N N . GLN A 1 98 ? 6.996 4.105 11.797 1 98 98 GLN A N 1
ATOM 732 C CA . GLN A 1 98 ? 6.543 3.482 13.039 1 98 98 GLN A CA 1
ATOM 733 C C . GLN A 1 98 ? 5.934 4.516 13.984 1 98 98 GLN A C 1
ATOM 735 O O . GLN A 1 98 ? 6.547 5.547 14.266 1 98 98 GLN A O 1
ATOM 740 N N . CYS A 1 99 ? 4.738 4.176 14.461 1 98.5 99 CYS A N 1
ATOM 741 C CA . CYS A 1 99 ? 4.039 5.223 15.195 1 98.5 99 CYS A CA 1
ATOM 742 C C . CYS A 1 99 ? 3.109 4.625 16.25 1 98.5 99 CYS A C 1
ATOM 744 O O . CYS A 1 99 ? 2.855 3.42 16.234 1 98.5 99 CYS A O 1
ATOM 746 N N . GLU A 1 100 ? 2.689 5.457 17.188 1 98.5 100 GLU A N 1
ATOM 747 C CA . GLU A 1 100 ? 1.65 5.133 18.156 1 98.5 100 GLU A CA 1
ATOM 748 C C . GLU A 1 100 ? 0.364 5.902 17.859 1 98.5 100 GLU A C 1
ATOM 750 O O . GLU A 1 100 ? 0.385 7.125 17.719 1 98.5 100 GLU A O 1
ATOM 755 N N . ALA A 1 101 ? -0.697 5.148 17.781 1 98.56 101 ALA A N 1
ATOM 756 C CA . ALA A 1 101 ? -1.997 5.746 17.484 1 98.56 101 ALA A CA 1
ATOM 757 C C . ALA A 1 101 ? -2.643 6.301 18.75 1 98.56 101 ALA A C 1
ATOM 759 O O . ALA A 1 101 ? -2.623 5.652 19.812 1 98.56 101 ALA A O 1
ATOM 760 N N . GLU A 1 102 ? -3.154 7.488 18.609 1 98.5 102 GLU A N 1
ATOM 761 C CA . GLU A 1 102 ? -3.875 8.141 19.703 1 98.5 102 GLU A CA 1
ATOM 762 C C . GLU A 1 102 ? -5.234 8.648 19.234 1 98.5 102 GLU A C 1
ATOM 764 O O . GLU A 1 102 ? -5.312 9.508 18.344 1 98.5 102 GLU A O 1
ATOM 769 N N . ALA A 1 103 ? -6.289 8.164 19.859 1 97.94 103 ALA A N 1
ATOM 770 C CA . ALA A 1 103 ? -7.633 8.625 19.531 1 97.94 103 ALA A CA 1
ATOM 771 C C . ALA A 1 103 ? -7.828 10.078 19.938 1 97.94 103 ALA A C 1
ATOM 773 O O . ALA A 1 103 ? -7.367 10.492 21 1 97.94 103 ALA A O 1
ATOM 774 N N . VAL A 1 104 ? -8.516 10.812 19.094 1 98.25 104 VAL A N 1
ATOM 775 C CA . VAL A 1 104 ? -8.781 12.219 19.375 1 98.25 104 VAL A CA 1
ATOM 776 C C . VAL A 1 104 ? -10.219 12.391 19.875 1 98.25 104 VAL A C 1
ATOM 778 O O . VAL A 1 104 ? -11.172 12.086 19.156 1 98.25 104 VAL A O 1
ATOM 781 N N . PRO A 1 105 ? -10.383 12.922 21.047 1 96.94 105 PRO A N 1
ATOM 782 C CA . PRO A 1 105 ? -11.742 13.156 21.531 1 96.94 105 PRO A CA 1
ATOM 783 C C . PRO A 1 105 ? -12.516 14.148 20.672 1 96.94 105 PRO A C 1
ATOM 785 O O . PRO A 1 105 ? -11.93 15.094 20.125 1 96.94 105 PRO A O 1
ATOM 788 N N . ARG A 1 106 ? -13.852 14.031 20.406 1 93.5 106 ARG A N 1
ATOM 789 C CA . ARG A 1 106 ? -14.68 14.805 19.5 1 93.5 106 ARG A CA 1
ATOM 790 C C . ARG A 1 106 ? -14.891 16.219 20.016 1 93.5 106 ARG A C 1
ATOM 792 O O . ARG A 1 106 ? -15.039 17.172 19.234 1 93.5 106 ARG A O 1
ATOM 799 N N . ASP A 1 107 ? -14.898 16.484 21.234 1 90 107 ASP A N 1
ATOM 800 C CA . ASP A 1 107 ? -15.281 17.781 21.797 1 90 107 ASP A CA 1
ATOM 801 C C . ASP A 1 107 ? -14.062 18.531 22.328 1 90 107 ASP A C 1
ATOM 803 O O . ASP A 1 107 ? -14.016 18.875 23.516 1 90 107 ASP A O 1
ATOM 807 N N . CYS A 1 108 ? -13.102 18.75 21.359 1 95.56 108 CYS A N 1
ATOM 808 C CA . CYS A 1 108 ? -11.922 19.531 21.734 1 95.56 108 CYS A CA 1
ATOM 809 C C . CYS A 1 108 ? -11.391 20.312 20.547 1 95.56 108 CYS A C 1
ATOM 811 O O . CYS A 1 108 ? -11.805 20.078 19.406 1 95.56 108 CYS A O 1
ATOM 813 N N . ALA A 1 109 ? -10.57 21.297 20.797 1 95.88 109 ALA A N 1
ATOM 814 C CA . ALA A 1 109 ? -10.016 22.188 19.781 1 95.88 109 ALA A CA 1
ATOM 815 C C . ALA A 1 109 ? -9.219 21.406 18.734 1 95.88 109 ALA A C 1
ATOM 817 O O . ALA A 1 109 ? -9.234 21.734 17.547 1 95.88 109 ALA A O 1
ATOM 818 N N . LEU A 1 110 ? -8.555 20.391 19.203 1 97.31 110 LEU A N 1
ATOM 819 C CA . LEU A 1 110 ? -7.762 19.562 18.297 1 97.31 110 LEU A CA 1
ATOM 820 C C . LEU A 1 110 ? -8.648 18.875 17.266 1 97.31 110 LEU A C 1
ATOM 822 O O . LEU A 1 110 ? -8.328 18.875 16.078 1 97.31 110 LEU A O 1
ATOM 826 N N . HIS A 1 111 ? -9.711 18.312 17.719 1 98.06 111 HIS A N 1
ATOM 827 C CA . HIS A 1 111 ? -10.641 17.641 16.812 1 98.06 111 HIS A CA 1
ATOM 828 C C . HIS A 1 111 ? -11.164 18.594 15.75 1 98.06 111 HIS A C 1
ATOM 830 O O . HIS A 1 111 ? -11.242 18.25 14.57 1 98.06 111 HIS A O 1
ATOM 836 N N . LEU A 1 112 ? -11.508 19.781 16.156 1 97.25 112 LEU A N 1
ATOM 837 C CA . LEU A 1 112 ? -12.039 20.766 15.227 1 97.25 112 LEU A CA 1
ATOM 838 C C . LEU A 1 112 ? -11.016 21.109 14.156 1 97.25 112 LEU A C 1
ATOM 840 O O . LEU A 1 112 ? -11.352 21.203 12.969 1 97.25 112 LEU A O 1
ATOM 844 N N . ARG A 1 113 ? -9.805 21.297 14.531 1 97.62 113 ARG A N 1
ATOM 845 C CA . ARG A 1 113 ? -8.742 21.609 13.586 1 97.62 113 ARG A CA 1
ATOM 846 C C . ARG A 1 113 ? -8.508 20.453 12.617 1 97.62 113 ARG A C 1
ATOM 848 O O . ARG A 1 113 ? -8.414 20.656 11.406 1 97.62 113 ARG A O 1
ATOM 855 N N . LEU A 1 114 ? -8.43 19.25 13.18 1 98.44 114 LEU A N 1
ATOM 856 C CA . LEU A 1 114 ? -8.195 18.078 12.344 1 98.44 114 LEU A CA 1
ATOM 857 C C . LEU A 1 114 ? -9.32 17.891 11.336 1 98.44 114 LEU A C 1
ATOM 859 O O . LEU A 1 114 ? -9.078 17.562 10.172 1 98.44 114 LEU A O 1
ATOM 863 N N . ARG A 1 115 ? -10.531 18.094 11.797 1 98.38 115 ARG A N 1
ATOM 864 C CA . ARG A 1 115 ? -11.695 17.984 10.922 1 98.38 115 ARG A CA 1
ATOM 865 C C . ARG A 1 115 ? -11.586 18.953 9.742 1 98.38 115 ARG A C 1
ATOM 867 O O . ARG A 1 115 ? -11.781 18.547 8.594 1 98.38 115 ARG A O 1
ATOM 874 N N . GLU A 1 116 ? -11.297 20.125 10.031 1 98 116 GLU A N 1
ATOM 875 C CA . GLU A 1 116 ? -11.211 21.156 8.984 1 98 116 GLU A CA 1
ATOM 876 C C . GLU A 1 116 ? -10.102 20.828 7.992 1 98 116 GLU A C 1
ATOM 878 O O . GLU A 1 116 ? -10.312 20.875 6.777 1 98 116 GLU A O 1
ATOM 883 N N . ARG A 1 117 ? -8.961 20.516 8.5 1 98.56 117 ARG A N 1
ATOM 884 C CA . ARG A 1 117 ? -7.82 20.203 7.641 1 98.56 117 ARG A CA 1
ATOM 885 C C . ARG A 1 117 ? -8.086 18.953 6.801 1 98.56 117 ARG A C 1
ATOM 887 O O . ARG A 1 117 ? -7.766 18.922 5.613 1 98.56 117 ARG A O 1
ATOM 894 N N . PHE A 1 118 ? -8.656 17.984 7.465 1 98.56 118 PHE A N 1
ATOM 895 C CA . PHE A 1 118 ? -8.93 16.734 6.773 1 98.56 118 PHE A CA 1
ATOM 896 C C . PHE A 1 118 ? -9.945 16.953 5.652 1 98.56 118 PHE A C 1
ATOM 898 O O . PHE A 1 118 ? -9.789 16.406 4.559 1 98.56 118 PHE A O 1
ATOM 905 N N . LEU A 1 119 ? -10.945 17.734 5.852 1 97.94 119 LEU A N 1
ATOM 906 C CA . LEU A 1 119 ? -12.008 17.953 4.875 1 97.94 119 LEU A CA 1
ATOM 907 C C . LEU A 1 119 ? -11.5 18.766 3.684 1 97.94 119 LEU A C 1
ATOM 909 O O . LEU A 1 119 ? -11.938 18.547 2.551 1 97.94 119 LEU A O 1
ATOM 913 N N . ARG A 1 120 ? -10.578 19.656 3.949 1 97.62 120 ARG A N 1
ATOM 914 C CA . ARG A 1 120 ? -9.992 20.375 2.826 1 97.62 120 ARG A CA 1
ATOM 915 C C . ARG A 1 120 ? -9.188 19.438 1.931 1 97.62 120 ARG A C 1
ATOM 917 O O . ARG A 1 120 ? -9.195 19.578 0.707 1 97.62 120 ARG A O 1
ATOM 924 N N . ARG A 1 121 ? -8.555 18.516 2.559 1 97.25 121 ARG A N 1
ATOM 925 C CA . ARG A 1 121 ? -7.711 17.547 1.854 1 97.25 121 ARG A CA 1
ATOM 926 C C . ARG A 1 121 ? -8.555 16.453 1.199 1 97.25 121 ARG A C 1
ATOM 928 O O . ARG A 1 121 ? -8.242 16.016 0.094 1 97.25 121 ARG A O 1
ATOM 935 N N . HIS A 1 122 ? -9.609 16 1.891 1 96.88 122 HIS A N 1
ATOM 936 C CA . HIS A 1 122 ? -10.508 14.945 1.451 1 96.88 122 HIS A CA 1
ATOM 937 C C . HIS A 1 122 ? -11.961 15.391 1.518 1 96.88 122 HIS A C 1
ATOM 939 O O . HIS A 1 122 ? -12.719 14.914 2.367 1 96.88 122 HIS A O 1
ATOM 945 N N . PRO A 1 123 ? -12.398 16.109 0.553 1 96.12 123 PRO A N 1
ATOM 946 C CA . PRO A 1 123 ? -13.734 16.719 0.652 1 96.12 123 PRO A CA 1
ATOM 947 C C . PRO A 1 123 ? -14.844 15.672 0.703 1 96.12 123 PRO A C 1
ATOM 949 O O . PRO A 1 123 ? -15.883 15.891 1.338 1 96.12 123 PRO A O 1
ATOM 952 N N . LYS A 1 124 ? -14.672 14.57 0.12 1 93.81 124 LYS A N 1
ATOM 953 C CA . LYS A 1 124 ? -15.703 13.539 0.078 1 93.81 124 LYS A CA 1
ATOM 954 C C . LYS A 1 124 ? -15.945 12.945 1.463 1 93.81 124 LYS A C 1
ATOM 956 O O . LYS A 1 124 ? -16.969 12.305 1.697 1 93.81 124 LYS A O 1
ATOM 961 N N . SER A 1 125 ? -15.031 13.164 2.348 1 95.25 125 SER A N 1
ATOM 962 C CA . SER A 1 125 ? -15.18 12.656 3.709 1 95.25 125 SER A CA 1
ATOM 963 C C . SER A 1 125 ? -16.266 13.414 4.461 1 95.25 125 SER A C 1
ATOM 965 O O . SER A 1 125 ? -16.688 12.984 5.539 1 95.25 125 SER A O 1
ATOM 967 N N . LYS A 1 126 ? -16.734 14.508 3.943 1 96.69 126 LYS A N 1
ATOM 968 C CA . LYS A 1 126 ? -17.844 15.25 4.551 1 96.69 126 LYS A CA 1
ATOM 969 C C . LYS A 1 126 ? -19.062 14.352 4.742 1 96.69 126 LYS A C 1
ATOM 971 O O . LYS A 1 126 ? -19.844 14.555 5.668 1 96.69 126 LYS A O 1
ATOM 976 N N . LEU A 1 127 ? -19.156 13.336 3.932 1 94.19 127 LEU A N 1
ATOM 977 C CA . LEU A 1 127 ? -20.297 12.422 3.936 1 94.19 127 LEU A CA 1
ATOM 978 C C . LEU A 1 127 ? -20.328 11.602 5.223 1 94.19 127 LEU A C 1
ATOM 980 O O . LEU A 1 127 ? -21.391 11.125 5.633 1 94.19 127 LEU A O 1
ATOM 984 N N . TYR A 1 128 ? -19.109 11.477 5.902 1 93.75 128 TYR A N 1
ATOM 985 C CA . TYR A 1 128 ? -19.125 10.523 7.004 1 93.75 128 TYR A CA 1
ATOM 986 C C . TYR A 1 128 ? -18.312 11.047 8.188 1 93.75 128 TYR A C 1
ATOM 988 O O . TYR A 1 128 ? -18.328 10.461 9.273 1 93.75 128 TYR A O 1
ATOM 996 N N . VAL A 1 129 ? -17.703 12.172 8.094 1 96.5 129 VAL A N 1
ATOM 997 C CA . VAL A 1 129 ? -16.781 12.664 9.109 1 96.5 129 VAL A CA 1
ATOM 998 C C . VAL A 1 129 ? -17.531 12.891 10.414 1 96.5 129 VAL A C 1
ATOM 1000 O O . VAL A 1 129 ? -16.953 12.742 11.5 1 96.5 129 VAL A O 1
ATOM 1003 N N . ASP A 1 130 ? -18.828 13.203 10.367 1 95.75 130 ASP A N 1
ATOM 1004 C CA . ASP A 1 130 ? -19.578 13.57 11.562 1 95.75 130 ASP A CA 1
ATOM 1005 C C . ASP A 1 130 ? -20.422 12.398 12.07 1 95.75 130 ASP A C 1
ATOM 1007 O O . ASP A 1 130 ? -21.188 12.539 13.023 1 95.75 130 ASP A O 1
ATOM 1011 N N . PHE A 1 131 ? -20.281 11.219 11.391 1 94.88 131 PHE A N 1
ATOM 1012 C CA . PHE A 1 131 ? -20.969 10.039 11.906 1 94.88 131 PHE A CA 1
ATOM 1013 C C . PHE A 1 131 ? -20.422 9.641 13.266 1 94.88 131 PHE A C 1
ATOM 1015 O O . PHE A 1 131 ? -19.203 9.711 13.5 1 94.88 131 PHE A O 1
ATOM 1022 N N . PRO A 1 132 ? -21.297 9.219 14.125 1 93.44 132 PRO A N 1
ATOM 1023 C CA . PRO A 1 132 ? -20.875 8.898 15.484 1 93.44 132 PRO A CA 1
ATOM 1024 C C . PRO A 1 132 ? -19.844 7.773 15.531 1 93.44 132 PRO A C 1
ATOM 1026 O O . PRO A 1 132 ? -19.047 7.691 16.484 1 93.44 132 PRO A O 1
ATOM 1029 N N . ASP A 1 133 ? -19.828 6.91 14.578 1 93 133 ASP A N 1
ATOM 1030 C CA . ASP A 1 133 ? -18.938 5.762 14.602 1 93 133 ASP A CA 1
ATOM 1031 C C . ASP A 1 133 ? -17.609 6.086 13.906 1 93 133 ASP A C 1
ATOM 1033 O O . ASP A 1 133 ? -16.797 5.191 13.656 1 93 133 ASP A O 1
ATOM 1037 N N . PHE A 1 134 ? -17.484 7.309 13.531 1 96.06 134 PHE A N 1
ATOM 1038 C CA . PHE A 1 134 ? -16.203 7.703 12.953 1 96.06 134 PHE A CA 1
ATOM 1039 C C . PHE A 1 134 ? -15.414 8.555 13.93 1 96.06 134 PHE A C 1
ATOM 1041 O O . PHE A 1 134 ? -15.992 9.281 14.75 1 96.06 134 PHE A O 1
ATOM 1048 N N . GLY A 1 135 ? -14.102 8.445 13.805 1 97.19 135 GLY A N 1
ATOM 1049 C CA . GLY A 1 135 ? -13.219 9.234 14.648 1 97.19 135 GLY A CA 1
ATOM 1050 C C . GLY A 1 135 ? -11.82 9.375 14.086 1 97.19 135 GLY A C 1
ATOM 1051 O O . GLY A 1 135 ? -11.445 8.641 13.172 1 97.19 135 GLY A O 1
ATOM 1052 N N . PHE A 1 136 ? -11.125 10.328 14.719 1 98.5 136 PHE A N 1
ATOM 1053 C CA . PHE A 1 136 ? -9.758 10.602 14.297 1 98.5 136 PHE A CA 1
ATOM 1054 C C . PHE A 1 136 ? -8.758 9.875 15.188 1 98.5 136 PHE A C 1
ATOM 1056 O O . PHE A 1 136 ? -8.961 9.773 16.406 1 98.5 136 PHE A O 1
ATOM 1063 N N . PHE A 1 137 ? -7.727 9.367 14.625 1 98.81 137 PHE A N 1
ATOM 1064 C CA . PHE A 1 137 ? -6.496 9 15.32 1 98.81 137 PHE A CA 1
ATOM 1065 C C . PHE A 1 137 ? -5.328 9.844 14.836 1 98.81 137 PHE A C 1
ATOM 1067 O O . PHE A 1 137 ? -5.176 10.078 13.641 1 98.81 137 PHE A O 1
ATOM 1074 N N . ARG A 1 138 ? -4.594 10.352 15.75 1 98.88 138 ARG A N 1
ATOM 1075 C CA . ARG A 1 138 ? -3.246 10.812 15.43 1 98.88 138 ARG A CA 1
ATOM 1076 C C . ARG A 1 138 ? -2.254 9.656 15.43 1 98.88 138 ARG A C 1
ATOM 1078 O O . ARG A 1 138 ? -2.256 8.836 16.344 1 98.88 138 ARG A O 1
ATOM 1085 N N . LEU A 1 139 ? -1.468 9.562 14.391 1 98.88 139 LEU A N 1
ATOM 1086 C CA . LEU A 1 139 ? -0.398 8.57 14.328 1 98.88 139 LEU A CA 1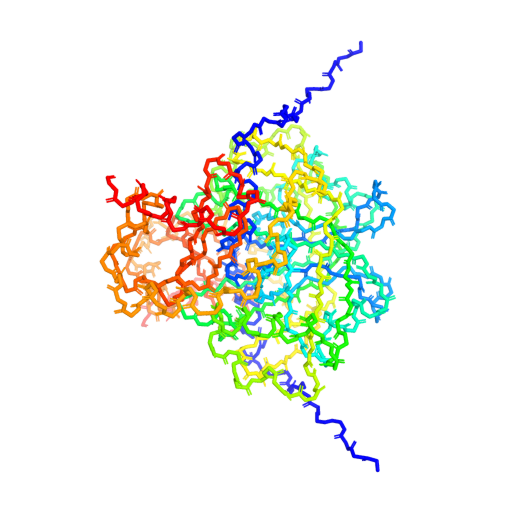
ATOM 1087 C C . LEU A 1 139 ? 0.945 9.195 14.68 1 98.88 139 LEU A C 1
ATOM 1089 O O . LEU A 1 139 ? 1.684 9.641 13.797 1 98.88 139 LEU A O 1
ATOM 1093 N N . ASN A 1 140 ? 1.297 9.164 15.961 1 98.88 140 ASN A N 1
ATOM 1094 C CA . ASN A 1 140 ? 2.479 9.852 16.469 1 98.88 140 ASN A CA 1
ATOM 1095 C C . ASN A 1 140 ? 3.762 9.125 16.094 1 98.88 140 ASN A C 1
ATOM 1097 O O . ASN A 1 140 ? 4.023 8.023 16.578 1 98.88 140 ASN A O 1
ATOM 1101 N N . PRO A 1 141 ? 4.586 9.781 15.25 1 98.75 141 PRO A N 1
ATOM 1102 C CA . PRO A 1 141 ? 5.777 9.086 14.75 1 98.75 141 PRO A CA 1
ATOM 1103 C C . PRO A 1 141 ? 6.801 8.805 15.852 1 98.75 141 PRO A C 1
ATOM 1105 O O . PRO A 1 141 ? 7.008 9.648 16.734 1 98.75 141 PRO A O 1
ATOM 1108 N N . LEU A 1 142 ? 7.434 7.664 15.805 1 98.06 142 LEU A N 1
ATOM 1109 C CA . LEU A 1 142 ? 8.539 7.301 16.688 1 98.06 142 LEU A CA 1
ATOM 1110 C C . LEU A 1 142 ? 9.844 7.195 15.906 1 98.06 142 LEU A C 1
ATOM 1112 O O . LEU A 1 142 ? 10.883 7.668 16.359 1 98.06 142 LEU A O 1
ATOM 1116 N N . ARG A 1 143 ? 9.773 6.59 14.781 1 97.12 143 ARG A N 1
ATOM 1117 C CA . ARG A 1 143 ? 10.875 6.438 13.836 1 97.12 143 ARG A CA 1
ATOM 1118 C C . ARG A 1 143 ? 10.359 6.129 12.438 1 97.12 143 ARG A C 1
ATOM 1120 O O . ARG A 1 143 ? 9.195 5.77 12.258 1 97.12 143 ARG A O 1
ATOM 1127 N N . ALA A 1 144 ? 11.234 6.316 11.445 1 98.12 144 ALA A N 1
ATOM 1128 C CA . ALA A 1 144 ? 10.82 6.035 10.078 1 98.12 144 ALA A CA 1
ATOM 1129 C C . ALA A 1 144 ? 11.961 5.395 9.281 1 98.12 144 ALA A C 1
ATOM 1131 O O . ALA A 1 144 ? 13.133 5.613 9.586 1 98.12 144 ALA A O 1
ATOM 1132 N N . SER A 1 145 ? 11.594 4.551 8.406 1 97.25 145 SER A N 1
ATOM 1133 C CA . SER A 1 145 ? 12.492 3.941 7.438 1 97.25 145 SER A CA 1
ATOM 1134 C C . SER A 1 145 ? 12.195 4.438 6.023 1 97.25 145 SER A C 1
ATOM 1136 O O . SER A 1 145 ? 11.094 4.234 5.508 1 97.25 145 SER A O 1
ATOM 1138 N N . LEU A 1 146 ? 13.219 5.066 5.418 1 98.06 146 LEU A N 1
ATOM 1139 C CA . LEU A 1 146 ? 13.094 5.602 4.066 1 98.06 146 LEU A CA 1
ATOM 1140 C C . LEU A 1 146 ? 13.875 4.75 3.07 1 98.0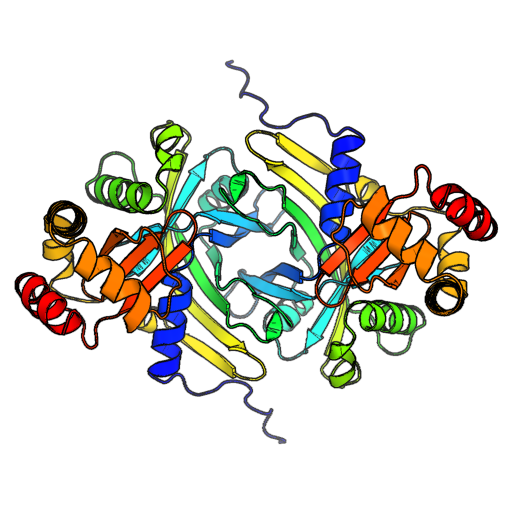6 146 LEU A C 1
ATOM 1142 O O . LEU A 1 146 ? 15.055 4.453 3.291 1 98.06 146 LEU A O 1
ATOM 1146 N N . ASN A 1 147 ? 13.18 4.289 2.086 1 96 147 ASN A N 1
ATOM 1147 C CA . ASN A 1 147 ? 13.812 3.711 0.906 1 96 147 ASN A CA 1
ATOM 1148 C C . ASN A 1 147 ? 13.703 4.637 -0.301 1 96 147 ASN A C 1
ATOM 1150 O O . ASN A 1 147 ? 12.617 4.828 -0.846 1 96 147 ASN A O 1
ATOM 1154 N N . GLY A 1 148 ? 14.789 5.273 -0.677 1 93.38 148 GLY A N 1
ATOM 1155 C CA . GLY A 1 148 ? 14.82 6.223 -1.776 1 93.38 148 GLY A CA 1
ATOM 1156 C C . GLY A 1 148 ? 14.969 5.562 -3.133 1 93.38 148 GLY A C 1
ATOM 1157 O O . GLY A 1 148 ? 15.273 6.227 -4.125 1 93.38 148 GLY A O 1
ATOM 1158 N N . GLY A 1 149 ? 14.797 4.367 -3.18 1 85.31 149 GLY A N 1
ATOM 1159 C CA . GLY A 1 149 ? 15.109 3.531 -4.328 1 85.31 149 GLY A CA 1
ATOM 1160 C C . GLY A 1 149 ? 16.219 2.543 -4.059 1 85.31 149 GLY A C 1
ATOM 1161 O O . GLY A 1 149 ? 16.609 2.336 -2.908 1 85.31 149 GLY A O 1
ATOM 1162 N N . PHE A 1 150 ? 16.703 1.959 -5.172 1 75.75 150 PHE A N 1
ATOM 1163 C CA . PHE A 1 150 ? 17.641 0.851 -5.039 1 75.75 150 PHE A CA 1
ATOM 1164 C C . PHE A 1 150 ? 18.922 1.296 -4.32 1 75.75 150 PHE A C 1
ATOM 1166 O O . PHE A 1 150 ? 19.688 2.1 -4.848 1 75.75 150 PHE A O 1
ATOM 1173 N N . GLY A 1 151 ? 18.969 0.754 -3.107 1 75 151 GLY A N 1
ATOM 1174 C CA . GLY A 1 151 ? 20.203 0.901 -2.373 1 75 151 GLY A CA 1
ATOM 1175 C C . GLY A 1 151 ? 20.281 2.188 -1.573 1 75 151 GLY A C 1
ATOM 1176 O O . GLY A 1 151 ? 21.359 2.59 -1.13 1 75 151 GLY A O 1
ATOM 1177 N N . ARG A 1 152 ? 19.203 2.906 -1.466 1 90.19 152 ARG A N 1
ATOM 1178 C CA . ARG A 1 152 ? 19.172 4.148 -0.7 1 90.19 152 ARG A CA 1
ATOM 1179 C C . ARG A 1 152 ? 18.234 4.027 0.496 1 90.19 152 ARG A C 1
ATOM 1181 O O . ARG A 1 152 ? 17.078 4.43 0.422 1 90.19 152 ARG A O 1
ATOM 1188 N N . ALA A 1 153 ? 18.797 3.514 1.519 1 94 153 ALA A N 1
ATOM 1189 C CA . ALA A 1 153 ? 18.016 3.295 2.74 1 94 153 ALA A CA 1
ATOM 1190 C C . ALA A 1 153 ? 18.469 4.238 3.85 1 94 153 ALA A C 1
ATOM 1192 O O . ALA A 1 153 ? 19.672 4.445 4.051 1 94 153 ALA A O 1
ATOM 1193 N N . TYR A 1 154 ? 17.531 4.848 4.523 1 96.81 154 TYR A N 1
ATOM 1194 C CA . TYR A 1 154 ? 17.781 5.797 5.602 1 96.81 154 TYR A CA 1
ATOM 1195 C C . TYR A 1 154 ? 16.891 5.488 6.809 1 96.81 154 TYR A C 1
ATOM 1197 O O . TYR A 1 154 ? 15.797 4.938 6.66 1 96.81 154 TYR A O 1
ATOM 1205 N N . VAL A 1 155 ? 17.359 5.848 7.934 1 96.81 155 VAL A N 1
ATOM 1206 C CA . VAL A 1 155 ? 16.562 5.832 9.156 1 96.81 155 VAL A CA 1
ATOM 1207 C C . VAL A 1 155 ? 16.359 7.258 9.664 1 96.81 155 VAL A C 1
ATOM 1209 O O . VAL A 1 155 ? 17.297 8.062 9.656 1 96.81 155 VAL A O 1
ATOM 1212 N N . LEU A 1 156 ? 15.148 7.543 10.016 1 98.19 156 LEU A N 1
ATOM 1213 C CA . LEU A 1 156 ? 14.812 8.875 10.508 1 98.19 156 LEU A CA 1
ATOM 1214 C C . LEU A 1 156 ? 14.211 8.797 11.914 1 98.19 156 LEU A C 1
ATOM 1216 O O . LEU A 1 156 ? 13.578 7.801 12.266 1 98.19 156 LEU A O 1
ATOM 1220 N N . THR A 1 157 ? 14.398 9.875 12.641 1 98.12 157 THR A N 1
ATOM 1221 C CA . THR A 1 157 ? 13.797 10.016 13.961 1 98.12 157 THR A CA 1
ATOM 1222 C C . THR A 1 157 ? 12.461 10.758 13.875 1 98.12 157 THR A C 1
ATOM 1224 O O . THR A 1 157 ? 12.117 11.289 12.82 1 98.12 157 THR A O 1
ATOM 1227 N N . ALA A 1 158 ? 11.742 10.75 14.984 1 98.19 158 ALA A N 1
ATOM 1228 C CA . ALA A 1 158 ? 10.508 11.523 15.07 1 98.19 158 ALA A CA 1
ATOM 1229 C C . ALA A 1 158 ? 10.766 13 14.797 1 98.19 158 ALA A C 1
ATOM 1231 O O . ALA A 1 158 ? 9.961 13.664 14.133 1 98.19 158 ALA A O 1
ATOM 1232 N N . GLU A 1 159 ? 11.836 13.516 15.266 1 97.94 159 GLU A N 1
ATOM 1233 C CA . GLU A 1 159 ? 12.18 14.93 15.109 1 97.94 159 GLU A CA 1
ATOM 1234 C C . GLU A 1 159 ? 12.438 15.281 13.648 1 97.94 159 GLU A C 1
ATOM 1236 O O . GLU A 1 159 ? 12.141 16.391 13.211 1 97.94 159 GLU A O 1
ATOM 1241 N N . ASP A 1 160 ? 12.992 14.305 12.922 1 98.06 160 ASP A N 1
ATOM 1242 C CA . ASP A 1 160 ? 13.266 14.523 11.5 1 98.06 160 ASP A CA 1
ATOM 1243 C C . ASP A 1 160 ? 11.977 14.766 10.727 1 98.06 160 ASP A C 1
ATOM 1245 O O . ASP A 1 160 ? 11.992 15.391 9.664 1 98.06 160 ASP A O 1
ATOM 1249 N N . LEU A 1 161 ? 10.82 14.305 11.234 1 98.25 161 LEU A N 1
ATOM 1250 C CA . LEU A 1 161 ? 9.555 14.383 10.523 1 98.25 161 LEU A CA 1
ATOM 1251 C C . LEU A 1 161 ? 8.68 15.5 11.078 1 98.25 161 LEU A C 1
ATOM 1253 O O . LEU A 1 161 ? 7.75 15.961 10.406 1 98.25 161 LEU A O 1
ATOM 1257 N N . ALA A 1 162 ? 8.992 15.977 12.281 1 97.94 162 ALA A N 1
ATOM 1258 C CA . ALA A 1 162 ? 8.125 16.906 13 1 97.94 162 ALA A CA 1
ATOM 1259 C C . ALA A 1 162 ? 8.289 18.328 12.477 1 97.94 162 ALA A C 1
ATOM 1261 O O . ALA A 1 162 ? 9.375 18.719 12.039 1 97.94 162 ALA A O 1
ATOM 1262 N N . ILE A 1 163 ? 7.211 19.047 12.461 1 97.56 163 ILE A N 1
ATOM 1263 C CA . ILE A 1 163 ? 7.254 20.5 12.289 1 97.56 163 ILE A CA 1
ATOM 1264 C C . ILE A 1 163 ? 7.266 21.172 13.656 1 97.56 163 ILE A C 1
ATOM 1266 O O . ILE A 1 163 ? 6.25 21.188 14.359 1 97.56 163 ILE A O 1
ATOM 1270 N N . ALA A 1 164 ? 8.375 21.688 13.977 1 95.06 164 ALA A N 1
ATOM 1271 C CA . ALA A 1 164 ? 8.523 22.406 15.234 1 95.06 164 ALA A CA 1
ATOM 1272 C C . ALA A 1 164 ? 8.719 23.891 14.992 1 95.06 164 ALA A C 1
ATOM 1274 O O . ALA A 1 164 ? 9.711 24.312 14.383 1 95.06 164 ALA A O 1
ATOM 1275 N N . SER A 1 165 ? 7.754 24.656 15.391 1 97.25 165 SER A N 1
ATOM 1276 C CA . SER A 1 165 ? 7.816 26.109 15.219 1 97.25 165 SER A CA 1
ATOM 1277 C C . SER A 1 165 ? 6.953 26.828 16.25 1 97.25 165 SER A C 1
ATOM 1279 O O . SER A 1 165 ? 5.84 26.375 16.547 1 97.25 165 SER A O 1
ATOM 1281 N N . PRO A 1 166 ? 7.516 27.906 16.75 1 97.31 166 PRO A N 1
ATOM 1282 C CA . PRO A 1 166 ? 6.688 28.703 17.672 1 97.31 166 PRO A CA 1
ATOM 1283 C C . PRO A 1 166 ? 5.473 29.312 16.969 1 97.31 166 PRO A C 1
ATOM 1285 O O . PRO A 1 166 ? 4.559 29.812 17.641 1 97.31 166 PRO A O 1
ATOM 1288 N N . ALA A 1 167 ? 5.43 29.266 15.672 1 97.69 167 ALA A N 1
ATOM 1289 C CA . ALA A 1 167 ? 4.355 29.906 14.914 1 97.69 167 ALA A CA 1
ATOM 1290 C C . ALA A 1 167 ? 3.188 28.938 14.711 1 97.69 167 ALA A C 1
ATOM 1292 O O . ALA A 1 167 ? 2.145 29.328 14.172 1 97.69 167 ALA A O 1
ATOM 1293 N N . ALA A 1 168 ? 3.354 27.734 15.148 1 96.94 168 ALA A N 1
ATOM 1294 C CA . ALA A 1 168 ? 2.42 26.672 14.805 1 96.94 168 ALA A CA 1
ATOM 1295 C C . ALA A 1 168 ? 0.996 27.031 15.219 1 96.94 168 ALA A C 1
ATOM 1297 O O . ALA A 1 168 ? 0.066 26.922 14.414 1 96.94 168 ALA A O 1
ATOM 1298 N N . ALA A 1 169 ? 0.842 27.484 16.391 1 96.31 169 ALA A N 1
ATOM 1299 C CA . ALA A 1 169 ? -0.486 27.812 16.906 1 96.31 169 ALA A CA 1
ATOM 1300 C C . ALA A 1 169 ? -1.113 28.969 16.141 1 96.31 169 ALA A C 1
ATOM 1302 O O . ALA A 1 169 ? -2.297 28.922 15.797 1 96.31 169 ALA A O 1
ATOM 1303 N N . ALA A 1 170 ? -0.338 29.984 15.93 1 97.81 170 ALA A N 1
ATOM 1304 C CA . ALA A 1 170 ? -0.831 31.156 15.211 1 97.81 170 ALA A CA 1
ATOM 1305 C C . ALA A 1 170 ? -1.202 30.797 13.773 1 97.81 170 ALA A C 1
ATOM 1307 O O . ALA A 1 170 ? -2.205 31.281 13.242 1 97.81 170 ALA A O 1
ATOM 1308 N N . ILE A 1 171 ? -0.428 29.969 13.172 1 97.75 171 ILE A N 1
ATOM 1309 C CA . ILE A 1 171 ? -0.697 29.547 11.805 1 97.75 171 ILE A CA 1
ATOM 1310 C C . ILE A 1 171 ? -1.983 28.719 11.766 1 97.75 171 ILE A C 1
ATOM 1312 O O . ILE A 1 171 ? -2.812 28.891 10.875 1 97.75 171 ILE A O 1
ATOM 1316 N N . ALA A 1 172 ? -2.133 27.828 12.719 1 97.38 172 ALA A N 1
ATOM 1317 C CA . ALA A 1 172 ? -3.354 27.031 12.805 1 97.38 172 ALA A CA 1
ATOM 1318 C C . ALA A 1 172 ? -4.59 27.922 12.859 1 97.38 172 ALA A C 1
ATOM 1320 O O . ALA A 1 172 ? -5.605 27.625 12.227 1 97.38 172 ALA A O 1
ATOM 1321 N N . GLU A 1 173 ? -4.488 28.984 13.539 1 96.88 173 GLU A N 1
ATOM 1322 C CA . GLU A 1 173 ? -5.617 29.891 13.727 1 96.88 173 GLU A CA 1
ATOM 1323 C C . GLU A 1 173 ? -5.949 30.625 12.438 1 96.88 173 GLU A C 1
ATOM 1325 O O . GLU A 1 173 ? -7.121 30.859 12.141 1 96.88 173 GLU A O 1
ATOM 1330 N N . MET A 1 174 ? -4.969 30.969 11.719 1 97.25 174 MET A N 1
ATOM 1331 C CA . MET A 1 174 ? -5.207 31.812 10.547 1 97.25 174 MET A CA 1
ATOM 1332 C C . MET A 1 174 ? -5.332 30.953 9.281 1 97.25 174 MET A C 1
ATOM 1334 O O . MET A 1 174 ? -5.594 31.484 8.203 1 97.25 174 MET A O 1
ATOM 1338 N N . GLU A 1 175 ? -5.078 29.641 9.32 1 98.25 175 GLU A N 1
ATOM 1339 C CA . GLU A 1 175 ? -4.934 28.766 8.172 1 98.25 175 GLU A CA 1
ATOM 1340 C C . GLU A 1 175 ? -6.145 28.859 7.242 1 98.25 175 GLU A C 1
ATOM 1342 O O . GLU A 1 175 ? -5.996 29.109 6.047 1 98.25 175 GLU A O 1
ATOM 1347 N N . GLY A 1 176 ? -7.316 28.656 7.797 1 98 176 GLY A N 1
ATOM 1348 C CA . GLY A 1 176 ? -8.523 28.656 6.988 1 98 176 GLY A CA 1
ATOM 1349 C C . GLY A 1 176 ? -8.711 29.922 6.18 1 98 176 GLY A C 1
ATOM 1350 O O . GLY A 1 176 ? -8.961 29.859 4.973 1 98 176 GLY A O 1
ATOM 1351 N N . GLY A 1 177 ? -8.609 31.047 6.859 1 98.06 177 GLY A N 1
ATOM 1352 C CA . GLY A 1 177 ? -8.742 32.344 6.184 1 98.06 177 GLY A CA 1
ATOM 1353 C C . GLY A 1 177 ? -7.695 32.562 5.109 1 98.06 177 GLY A C 1
ATOM 1354 O O . GLY A 1 177 ? -8.008 33.062 4.027 1 98.06 177 GLY A O 1
ATOM 1355 N N . ALA A 1 178 ? -6.457 32.188 5.426 1 98.44 178 ALA A N 1
ATOM 1356 C CA . ALA A 1 178 ? -5.367 32.344 4.465 1 98.44 178 ALA A CA 1
ATOM 1357 C C . ALA A 1 178 ? -5.609 31.484 3.227 1 98.44 178 ALA A C 1
ATOM 1359 O O . ALA A 1 178 ? -5.402 31.938 2.1 1 98.44 178 ALA A O 1
ATOM 1360 N N . ILE A 1 179 ? -6.062 30.266 3.412 1 98.75 179 ILE A N 1
ATOM 1361 C CA . ILE A 1 179 ? -6.316 29.344 2.314 1 98.75 179 ILE A CA 1
ATOM 1362 C C . ILE A 1 179 ? -7.441 29.875 1.434 1 98.75 179 ILE A C 1
ATOM 1364 O O . ILE A 1 179 ? -7.316 29.906 0.207 1 98.75 179 ILE A O 1
ATOM 1368 N N . GLU A 1 180 ? -8.5 30.297 2.059 1 98.38 180 GLU A N 1
ATOM 1369 C CA . GLU A 1 180 ? -9.617 30.859 1.308 1 98.38 180 GLU A CA 1
ATOM 1370 C C . GLU A 1 180 ? -9.172 32.062 0.482 1 98.38 180 GLU A C 1
ATOM 1372 O O . GLU A 1 180 ? -9.508 32.156 -0.701 1 98.38 180 GLU A O 1
ATOM 1377 N N . HIS A 1 181 ? -8.461 32.938 1.067 1 98.38 181 HIS A N 1
ATOM 1378 C CA . HIS A 1 181 ? -7.973 34.156 0.405 1 98.38 181 HIS A CA 1
ATOM 1379 C C . HIS A 1 181 ? -7.09 33.812 -0.788 1 98.38 181 HIS A C 1
ATOM 1381 O O . HIS A 1 181 ? -7.297 34.344 -1.889 1 98.38 181 HIS A O 1
ATOM 1387 N N . MET A 1 182 ? -6.121 32.969 -0.569 1 98.5 182 MET A N 1
ATOM 1388 C CA . MET A 1 182 ? -5.184 32.594 -1.625 1 98.5 182 MET A CA 1
ATOM 1389 C C . MET A 1 182 ? -5.91 31.922 -2.787 1 98.5 182 MET A C 1
ATOM 1391 O O . MET A 1 182 ? -5.66 32.25 -3.949 1 98.5 182 MET A O 1
ATOM 1395 N N . ASN A 1 183 ? -6.809 31 -2.502 1 98.5 183 ASN A N 1
ATOM 1396 C CA . ASN A 1 183 ? -7.512 30.25 -3.543 1 98.5 183 ASN A CA 1
ATOM 1397 C C . ASN A 1 183 ? -8.492 31.141 -4.301 1 98.5 183 ASN A C 1
ATOM 1399 O O . ASN A 1 183 ? -8.727 30.938 -5.496 1 98.5 183 ASN A O 1
ATOM 1403 N N . ALA A 1 184 ? -9.055 32.094 -3.637 1 98.19 184 ALA A N 1
ATOM 1404 C CA . ALA A 1 184 ? -10.047 32.969 -4.258 1 98.19 184 ALA A CA 1
ATOM 1405 C C . ALA A 1 184 ? -9.367 34.125 -5.016 1 98.19 184 ALA A C 1
ATOM 1407 O O . ALA A 1 184 ? -9.719 34.406 -6.164 1 98.19 184 ALA A O 1
ATOM 1408 N N . ASP A 1 185 ? -8.359 34.719 -4.449 1 98.06 185 ASP A N 1
ATOM 1409 C CA . ASP A 1 185 ? -7.844 35.969 -4.953 1 98.06 185 ASP A CA 1
ATOM 1410 C C . ASP A 1 185 ? -6.504 35.781 -5.66 1 98.06 185 ASP A C 1
ATOM 1412 O O . ASP A 1 185 ? -6.059 36.656 -6.406 1 98.06 185 ASP A O 1
ATOM 1416 N N . HIS A 1 186 ? -5.812 34.688 -5.398 1 97.94 186 HIS A N 1
ATOM 1417 C CA . HIS A 1 186 ? -4.48 34.5 -5.957 1 97.94 186 HIS A CA 1
ATOM 1418 C C . HIS A 1 186 ? -4.348 33.125 -6.594 1 97.94 186 HIS A C 1
ATOM 1420 O O . HIS A 1 186 ? -3.352 32.438 -6.379 1 97.94 186 HIS A O 1
ATOM 1426 N N . ALA A 1 187 ? -5.359 32.688 -7.387 1 97.5 187 ALA A N 1
ATOM 1427 C CA . ALA A 1 187 ? -5.41 31.375 -8 1 97.5 187 ALA A CA 1
ATOM 1428 C C . ALA A 1 187 ? -4.223 31.156 -8.93 1 97.5 187 ALA A C 1
ATOM 1430 O O . ALA A 1 187 ? -3.705 30.047 -9.031 1 97.5 187 ALA A O 1
ATOM 1431 N N . GLU A 1 188 ? -3.814 32.156 -9.57 1 97.19 188 GLU A N 1
ATOM 1432 C CA . GLU A 1 188 ? -2.688 32.062 -10.484 1 97.19 188 GLU A CA 1
ATOM 1433 C C . GLU A 1 188 ? -1.391 31.75 -9.742 1 97.19 188 GLU A C 1
ATOM 1435 O O . GLU A 1 188 ? -0.562 30.969 -10.211 1 97.19 188 GLU A O 1
ATOM 1440 N N . ALA A 1 189 ? -1.238 32.406 -8.602 1 97.94 189 ALA A N 1
ATOM 1441 C CA . ALA A 1 189 ? -0.066 32.125 -7.773 1 97.94 189 ALA A CA 1
ATOM 1442 C C . ALA A 1 189 ? -0.066 30.688 -7.285 1 97.94 189 ALA A C 1
ATOM 1444 O O . ALA A 1 189 ? 0.969 30.016 -7.305 1 97.94 189 ALA A O 1
ATOM 1445 N N . VAL A 1 190 ? -1.199 30.219 -6.898 1 98.44 190 VAL A N 1
ATOM 1446 C CA . VAL A 1 190 ? -1.339 28.859 -6.395 1 98.44 190 VAL A CA 1
ATOM 1447 C C . VAL A 1 190 ? -0.968 27.859 -7.488 1 98.44 190 VAL A C 1
ATOM 1449 O O . VAL A 1 190 ? -0.214 26.922 -7.246 1 98.44 190 VAL A O 1
ATOM 1452 N N . ARG A 1 191 ? -1.469 28.094 -8.688 1 97.56 191 ARG A N 1
ATOM 1453 C CA . ARG A 1 191 ? -1.117 27.25 -9.828 1 97.56 191 ARG A CA 1
ATOM 1454 C C . ARG A 1 191 ? 0.385 27.297 -10.094 1 97.56 191 ARG A C 1
ATOM 1456 O O . ARG A 1 191 ? 0.989 26.266 -10.398 1 97.56 191 ARG A O 1
ATOM 1463 N N . TYR A 1 192 ? 0.916 28.469 -9.93 1 98 192 TYR A N 1
ATOM 1464 C CA . TYR A 1 192 ? 2.35 28.641 -10.133 1 98 192 TYR A CA 1
ATOM 1465 C C . TYR A 1 192 ? 3.145 27.812 -9.125 1 98 192 TYR A C 1
ATOM 1467 O O . TYR A 1 192 ? 4.133 27.172 -9.477 1 98 192 TYR A O 1
ATOM 1475 N N . TYR A 1 193 ? 2.752 27.844 -7.793 1 98.25 193 TYR A N 1
ATOM 1476 C CA . TYR A 1 193 ? 3.422 27.047 -6.77 1 98.25 193 TYR A CA 1
ATOM 1477 C C . TYR A 1 193 ? 3.463 25.578 -7.164 1 98.25 193 TYR A C 1
ATOM 1479 O O . TYR A 1 193 ? 4.516 24.938 -7.098 1 98.25 193 TYR A O 1
ATOM 1487 N N . ALA A 1 194 ? 2.322 25.047 -7.637 1 97.88 194 ALA A N 1
ATOM 1488 C CA . ALA A 1 194 ? 2.182 23.625 -7.957 1 97.88 194 ALA A CA 1
ATOM 1489 C C . ALA A 1 194 ? 3.033 23.25 -9.164 1 97.88 194 ALA A C 1
ATOM 1491 O O . ALA A 1 194 ? 3.799 22.281 -9.117 1 97.88 194 ALA A O 1
ATOM 1492 N N . THR A 1 195 ? 2.975 24.031 -10.227 1 97.5 195 THR A N 1
ATOM 1493 C CA . THR A 1 195 ? 3.582 23.641 -11.5 1 97.5 195 THR A CA 1
ATOM 1494 C C . THR A 1 195 ? 5.074 23.953 -11.5 1 97.5 195 THR A C 1
ATOM 1496 O O . THR A 1 195 ? 5.879 23.188 -12.016 1 97.5 195 THR A O 1
ATOM 1499 N N . THR A 1 196 ? 5.488 25.031 -10.859 1 97.12 196 THR A N 1
ATOM 1500 C CA . THR A 1 196 ? 6.875 25.469 -10.938 1 97.12 196 THR A CA 1
ATOM 1501 C C . THR A 1 196 ? 7.691 24.891 -9.789 1 97.12 196 THR A C 1
ATOM 1503 O O . THR A 1 196 ? 8.781 24.359 -10 1 97.12 196 THR A O 1
ATOM 1506 N N . HIS A 1 197 ? 7.133 24.969 -8.609 1 96.38 197 HIS A N 1
ATOM 1507 C CA . HIS A 1 197 ? 7.922 24.562 -7.449 1 96.38 197 HIS A CA 1
ATOM 1508 C C . HIS A 1 197 ? 7.762 23.078 -7.172 1 96.38 197 HIS A C 1
ATOM 1510 O O . HIS A 1 197 ? 8.68 22.438 -6.664 1 96.38 197 HIS A O 1
ATOM 1516 N N . CYS A 1 198 ? 6.594 22.484 -7.504 1 96.19 198 CYS A N 1
ATOM 1517 C CA . CYS A 1 198 ? 6.363 21.078 -7.23 1 96.19 198 CYS A CA 1
ATOM 1518 C C . CYS A 1 198 ? 6.422 20.25 -8.516 1 96.19 198 CYS A C 1
ATOM 1520 O O . CYS A 1 198 ? 6.164 19.047 -8.5 1 96.19 198 CYS A O 1
ATOM 1522 N N . ARG A 1 199 ? 6.625 20.859 -9.656 1 94.81 199 ARG A N 1
ATOM 1523 C CA . ARG A 1 199 ? 6.723 20.219 -10.953 1 94.81 199 ARG A CA 1
ATOM 1524 C C . ARG A 1 199 ? 5.48 19.375 -11.242 1 94.81 199 ARG A C 1
ATOM 1526 O O . ARG A 1 199 ? 5.574 18.281 -11.812 1 94.81 199 ARG A O 1
ATOM 1533 N N . ALA A 1 200 ? 4.387 19.859 -10.805 1 96.5 200 ALA A N 1
ATOM 1534 C CA . ALA A 1 200 ? 3.113 19.188 -11.039 1 96.5 200 ALA A CA 1
ATOM 1535 C C . ALA A 1 200 ? 2.57 19.516 -12.43 1 96.5 200 ALA A C 1
ATOM 1537 O O . ALA A 1 200 ? 2.91 20.547 -13.008 1 96.5 200 ALA A O 1
ATOM 1538 N N . PRO A 1 201 ? 1.823 18.641 -13.008 1 95.19 201 PRO A N 1
ATOM 1539 C CA . PRO A 1 201 ? 1.147 19 -14.258 1 95.19 201 PRO A CA 1
ATOM 1540 C C . PRO A 1 201 ? 0.13 20.125 -14.086 1 95.19 201 PRO A C 1
ATOM 1542 O O . PRO A 1 201 ? -0.261 20.438 -12.953 1 95.19 201 PRO A O 1
ATOM 1545 N N . GLU A 1 202 ? -0.271 20.688 -15.219 1 96.25 202 GLU A N 1
ATOM 1546 C CA . GLU A 1 202 ? -1.332 21.688 -15.172 1 96.25 202 GLU A CA 1
ATOM 1547 C C . GLU A 1 202 ? -2.615 21.109 -14.586 1 96.25 202 GLU A C 1
ATOM 1549 O O . GLU A 1 202 ? -2.9 19.922 -14.773 1 96.25 202 GLU A O 1
ATOM 1554 N N . GLY A 1 203 ? -3.328 21.953 -13.875 1 95.94 203 GLY A N 1
ATOM 1555 C CA . GLY A 1 203 ? -4.57 21.516 -13.25 1 95.94 203 GLY A CA 1
ATOM 1556 C C . GLY A 1 203 ? -5.211 22.594 -12.398 1 95.94 203 GLY A C 1
ATOM 1557 O O . GLY A 1 203 ? -4.734 23.734 -12.359 1 95.94 203 GLY A O 1
ATOM 1558 N N . ASP A 1 204 ? -6.297 22.281 -11.82 1 96.94 204 ASP A N 1
ATOM 1559 C CA . ASP A 1 204 ? -6.992 23.203 -10.922 1 96.94 204 ASP A CA 1
ATOM 1560 C C . ASP A 1 204 ? -6.461 23.078 -9.492 1 96.94 204 ASP A C 1
ATOM 1562 O O . ASP A 1 204 ? -7.176 22.641 -8.594 1 96.94 204 ASP A O 1
ATOM 1566 N N . TRP A 1 205 ? -5.273 23.594 -9.344 1 98.12 205 TRP A N 1
ATOM 1567 C CA . TRP A 1 205 ? -4.57 23.453 -8.078 1 98.12 205 TRP A CA 1
ATOM 1568 C C . TRP A 1 205 ? -5.098 24.438 -7.047 1 98.12 205 TRP A C 1
ATOM 1570 O O . TRP A 1 205 ? -5.344 25.609 -7.367 1 98.12 205 TRP A O 1
ATOM 1580 N N . LYS A 1 206 ? -5.297 23.984 -5.848 1 98.5 206 LYS A N 1
ATOM 1581 C CA . LYS A 1 206 ? -5.715 24.766 -4.688 1 98.5 206 LYS A CA 1
ATOM 1582 C C . LYS A 1 206 ? -4.836 24.469 -3.477 1 98.5 206 LYS A C 1
ATOM 1584 O O . LYS A 1 206 ? -4.305 23.359 -3.348 1 98.5 206 LYS A O 1
ATOM 1589 N N . ILE A 1 207 ? -4.684 25.453 -2.65 1 98.75 207 ILE A N 1
ATOM 1590 C CA . ILE A 1 207 ? -4.07 25.188 -1.353 1 98.75 207 ILE A CA 1
ATOM 1591 C C . ILE A 1 207 ? -5.082 24.5 -0.438 1 98.75 207 ILE A C 1
ATOM 1593 O O . ILE A 1 207 ? -6.223 24.938 -0.311 1 98.75 207 ILE A O 1
ATOM 1597 N N . VAL A 1 208 ? -4.648 23.438 0.185 1 98.62 208 VAL A N 1
ATOM 1598 C CA . VAL A 1 208 ? -5.566 22.719 1.065 1 98.62 208 VAL A CA 1
ATOM 1599 C C . VAL A 1 208 ? -4.965 22.625 2.465 1 98.62 208 VAL A C 1
ATOM 1601 O O . VAL A 1 208 ? -5.605 22.109 3.387 1 98.62 208 VAL A O 1
ATOM 1604 N N . GLY A 1 209 ? -3.775 23.047 2.643 1 98.5 209 GLY A N 1
ATOM 1605 C CA . GLY A 1 209 ? -3.117 23.062 3.939 1 98.5 209 GLY A CA 1
ATOM 1606 C C . GLY A 1 209 ? -1.988 24.078 4.016 1 98.5 209 GLY A C 1
ATOM 1607 O O . GLY A 1 209 ? -1.256 24.281 3.045 1 98.5 209 GLY A O 1
ATOM 1608 N N . ILE A 1 210 ? -1.873 24.734 5.125 1 98.75 210 ILE A N 1
ATOM 1609 C CA . ILE A 1 210 ? -0.749 25.609 5.453 1 98.75 210 ILE A CA 1
ATOM 1610 C C . ILE A 1 210 ? -0.228 25.281 6.848 1 98.75 210 ILE A C 1
ATOM 1612 O O . ILE A 1 210 ? -1.007 25.156 7.797 1 98.75 210 ILE A O 1
ATOM 1616 N N . ASP A 1 211 ? 0.996 25.031 6.953 1 98.62 211 ASP A N 1
ATOM 1617 C CA . ASP A 1 211 ? 1.694 24.922 8.234 1 98.62 211 ASP A CA 1
ATOM 1618 C C . ASP A 1 211 ? 3.004 25.703 8.211 1 98.62 211 ASP A C 1
ATOM 1620 O O . ASP A 1 211 ? 3.324 26.359 7.211 1 98.62 211 ASP A O 1
ATOM 1624 N N . SER A 1 212 ? 3.762 25.672 9.305 1 98.62 212 SER A N 1
ATOM 1625 C CA . SER A 1 212 ? 4.957 26.5 9.406 1 98.62 212 SER A CA 1
ATOM 1626 C C . SER A 1 212 ? 6.023 26.062 8.406 1 98.62 212 SER A C 1
ATOM 1628 O O . SER A 1 212 ? 6.957 26.812 8.125 1 98.62 212 SER A O 1
ATOM 1630 N N . ALA A 1 213 ? 5.836 24.859 7.887 1 98.44 213 ALA A N 1
ATOM 1631 C CA . ALA A 1 213 ? 6.914 24.312 7.07 1 98.44 213 ALA A CA 1
ATOM 1632 C C . ALA A 1 213 ? 6.559 24.359 5.586 1 98.44 213 ALA A C 1
ATOM 1634 O O . ALA A 1 213 ? 7.41 24.125 4.73 1 98.44 213 ALA A O 1
ATOM 1635 N N . GLY A 1 214 ? 5.27 24.656 5.301 1 98.5 214 GLY A N 1
ATOM 1636 C CA . GLY A 1 214 ? 4.984 24.641 3.873 1 98.5 214 GLY A CA 1
ATOM 1637 C C . GLY A 1 214 ? 3.5 24.641 3.561 1 98.5 214 GLY A C 1
ATOM 1638 O O . GLY A 1 214 ? 2.688 25.062 4.383 1 98.5 214 GLY A O 1
ATOM 1639 N N . LEU A 1 215 ? 3.217 24.281 2.258 1 98.69 215 LEU A N 1
ATOM 1640 C CA . LEU A 1 215 ? 1.861 24.25 1.716 1 98.69 215 LEU A CA 1
ATOM 1641 C C . LEU A 1 215 ? 1.509 22.859 1.214 1 98.69 215 LEU A C 1
ATOM 1643 O O . LEU A 1 215 ? 2.354 22.172 0.634 1 98.69 215 LEU A O 1
ATOM 1647 N N . ASP A 1 216 ? 0.305 22.484 1.419 1 98.62 216 ASP A N 1
ATOM 1648 C CA . ASP A 1 216 ? -0.281 21.344 0.718 1 98.62 216 ASP A CA 1
ATOM 1649 C C . ASP A 1 216 ? -1.163 21.812 -0.439 1 98.62 216 ASP A C 1
ATOM 1651 O O . ASP A 1 216 ? -2.053 22.641 -0.255 1 98.62 216 ASP A O 1
ATOM 1655 N N . LEU A 1 217 ? -0.916 21.25 -1.585 1 98.69 217 LEU A N 1
ATOM 1656 C CA . LEU A 1 217 ? -1.642 21.609 -2.799 1 98.69 217 LEU A CA 1
ATOM 1657 C C . LEU A 1 217 ? -2.398 20.406 -3.355 1 98.69 217 LEU A C 1
ATOM 1659 O O . LEU A 1 217 ? -1.904 19.281 -3.307 1 98.69 217 LEU A O 1
ATOM 1663 N N . SER A 1 218 ? -3.566 20.688 -3.879 1 97.75 218 SER A N 1
ATOM 1664 C CA . SER A 1 218 ? -4.375 19.594 -4.406 1 97.75 218 SER A CA 1
ATOM 1665 C C . SER A 1 218 ? -5.012 19.969 -5.738 1 97.75 218 SER A C 1
ATOM 1667 O O . SER A 1 218 ? -5.398 21.125 -5.945 1 97.75 218 SER A O 1
ATOM 1669 N N . ASP A 1 219 ? -5.051 19.125 -6.629 1 96.19 219 ASP A N 1
ATOM 1670 C CA . ASP A 1 219 ? -5.871 19.156 -7.84 1 96.19 219 ASP A CA 1
ATOM 1671 C C . ASP A 1 219 ? -6.781 17.938 -7.914 1 96.19 219 ASP A C 1
ATOM 1673 O O . ASP A 1 219 ? -6.543 17.031 -8.711 1 96.19 219 ASP A O 1
ATOM 1677 N N . GLY A 1 220 ? -7.82 17.953 -7.039 1 87.88 220 GLY A N 1
ATOM 1678 C CA . GLY A 1 220 ? -8.68 16.797 -6.953 1 87.88 220 GLY A CA 1
ATOM 1679 C C . GLY A 1 220 ? -8.016 15.609 -6.277 1 87.88 220 GLY A C 1
ATOM 1680 O O . GLY A 1 220 ? -7.797 15.625 -5.062 1 87.88 220 GLY A O 1
ATOM 1681 N N . ASP A 1 221 ? -7.527 14.68 -7.152 1 84.56 221 ASP A N 1
ATOM 1682 C CA . ASP A 1 221 ? -7.004 13.438 -6.598 1 84.56 221 ASP A CA 1
ATOM 1683 C C . ASP A 1 221 ? -5.488 13.523 -6.402 1 84.56 221 ASP A C 1
ATOM 1685 O O . ASP A 1 221 ? -4.891 12.633 -5.789 1 84.56 221 ASP A O 1
ATOM 1689 N N . ARG A 1 222 ? -4.922 14.578 -6.863 1 92.56 222 ARG A N 1
ATOM 1690 C CA . ARG A 1 222 ? -3.475 14.734 -6.762 1 92.56 222 ARG A CA 1
ATOM 1691 C C . ARG A 1 222 ? -3.104 15.68 -5.625 1 92.56 222 ARG A C 1
ATOM 1693 O O . ARG A 1 222 ? -3.75 16.703 -5.43 1 92.56 222 ARG A O 1
ATOM 1700 N N . LEU A 1 223 ? -2.15 15.25 -4.891 1 96.62 223 LEU A N 1
ATOM 1701 C CA . LEU A 1 223 ? -1.633 16.062 -3.795 1 96.62 223 LEU A CA 1
ATOM 1702 C C . LEU A 1 223 ? -0.142 16.328 -3.973 1 96.62 223 LEU A C 1
ATOM 1704 O O . LEU A 1 223 ? 0.607 15.445 -4.391 1 96.62 223 LEU A O 1
ATOM 1708 N N . ARG A 1 224 ? 0.281 17.547 -3.67 1 97.88 224 ARG A N 1
ATOM 1709 C CA . ARG A 1 224 ? 1.687 17.938 -3.662 1 97.88 224 ARG A CA 1
ATOM 1710 C C . ARG A 1 224 ? 2.025 18.734 -2.408 1 97.88 224 ARG A C 1
ATOM 1712 O O . ARG A 1 224 ? 1.168 19.422 -1.858 1 97.88 224 ARG A O 1
ATOM 1719 N N . ARG A 1 225 ? 3.191 18.594 -1.979 1 98.44 225 ARG A N 1
ATOM 1720 C CA . ARG A 1 225 ? 3.719 19.359 -0.849 1 98.44 225 ARG A CA 1
ATOM 1721 C C . ARG A 1 225 ? 4.816 20.312 -1.297 1 98.44 225 ARG A C 1
ATOM 1723 O O . ARG A 1 225 ? 5.766 19.906 -1.972 1 98.44 225 ARG A O 1
ATOM 1730 N N . LEU A 1 226 ? 4.668 21.531 -0.98 1 98.25 226 LEU A N 1
ATOM 1731 C CA . LEU A 1 226 ? 5.715 22.531 -1.149 1 98.25 226 LEU A CA 1
ATOM 1732 C C . LEU A 1 226 ? 6.332 22.906 0.194 1 98.25 226 LEU A C 1
ATOM 1734 O O . LEU A 1 226 ? 5.66 23.484 1.052 1 98.25 226 LEU A O 1
ATOM 1738 N N . GLU A 1 227 ? 7.539 22.672 0.38 1 97.44 227 GLU A N 1
ATOM 1739 C CA . GLU A 1 227 ? 8.234 23.031 1.61 1 97.44 227 GLU A CA 1
ATOM 1740 C C . GLU A 1 227 ? 8.922 24.391 1.477 1 97.44 227 GLU A C 1
ATOM 1742 O O . GLU A 1 227 ? 9.516 24.688 0.441 1 97.44 227 GLU A O 1
ATOM 1747 N N . PHE A 1 228 ? 8.773 25.141 2.543 1 97.5 228 PHE A N 1
ATOM 1748 C CA . PHE A 1 228 ? 9.562 26.375 2.613 1 97.5 228 PHE A CA 1
ATOM 1749 C C . PHE A 1 228 ? 11.031 26.047 2.846 1 97.5 228 PHE A C 1
ATOM 1751 O O . PHE A 1 228 ? 11.367 24.984 3.35 1 97.5 228 PHE A O 1
ATOM 1758 N N . GLU A 1 229 ? 11.891 26.922 2.475 1 94.5 229 GLU A N 1
ATOM 1759 C CA . GLU A 1 229 ? 13.32 26.75 2.742 1 94.5 229 GLU A CA 1
ATOM 1760 C C . GLU A 1 229 ? 13.594 26.656 4.238 1 94.5 229 GLU A C 1
ATOM 1762 O O . GLU A 1 229 ? 14.398 25.828 4.676 1 94.5 229 GLU A O 1
ATOM 1767 N N . THR A 1 230 ? 12.938 27.531 4.957 1 94.69 230 THR A N 1
ATOM 1768 C CA . THR A 1 230 ? 12.992 27.547 6.414 1 94.69 230 THR A CA 1
ATOM 1769 C C . THR A 1 230 ? 11.594 27.656 7.012 1 94.69 230 THR A C 1
ATOM 1771 O O . THR A 1 230 ? 10.773 28.453 6.543 1 94.69 230 THR A O 1
ATOM 1774 N N . PRO A 1 231 ? 11.359 26.859 8.07 1 96.81 231 PRO A N 1
ATOM 1775 C CA . PRO A 1 231 ? 10.047 26.984 8.711 1 96.81 231 PRO A CA 1
ATOM 1776 C C . PRO A 1 231 ? 9.789 28.375 9.273 1 96.81 231 PRO A C 1
ATOM 1778 O O . PRO A 1 231 ? 10.703 29 9.812 1 96.81 231 PRO A O 1
ATOM 1781 N N . LEU A 1 232 ? 8.539 28.766 9.164 1 98.19 232 LEU A N 1
ATOM 1782 C CA . LEU A 1 232 ? 8.141 30.078 9.695 1 98.19 232 LEU A CA 1
ATOM 1783 C C . LEU A 1 232 ? 8.281 30.109 11.211 1 98.19 232 LEU A C 1
ATOM 1785 O O . LEU A 1 232 ? 7.836 29.188 11.898 1 98.19 232 LEU A O 1
ATOM 1789 N N . ALA A 1 233 ? 8.875 31.141 11.672 1 97.88 233 ALA A N 1
ATOM 1790 C CA . ALA A 1 233 ? 9 31.328 13.117 1 97.88 233 ALA A CA 1
ATOM 1791 C C . ALA A 1 233 ? 7.871 32.219 13.641 1 97.88 233 ALA A C 1
ATOM 1793 O O . ALA A 1 233 ? 7.609 32.25 14.852 1 97.88 233 ALA A O 1
ATOM 1794 N N . ASP A 1 234 ? 7.312 32.906 12.695 1 97.75 234 ASP A N 1
ATOM 1795 C CA . ASP A 1 234 ? 6.195 33.812 12.984 1 97.75 234 ASP A CA 1
ATOM 1796 C C . ASP A 1 234 ? 5.16 33.781 11.859 1 97.75 234 ASP A C 1
ATOM 1798 O O . ASP A 1 234 ? 5.52 33.719 10.68 1 97.75 234 ASP A O 1
ATOM 1802 N N . ALA A 1 235 ? 3.881 33.781 12.234 1 97.38 235 ALA A N 1
ATOM 1803 C CA . ALA A 1 235 ? 2.801 33.719 11.258 1 97.38 235 ALA A CA 1
ATOM 1804 C C . ALA A 1 235 ? 2.869 34.875 10.273 1 97.38 235 ALA A C 1
ATOM 1806 O O . ALA A 1 235 ? 2.475 34.75 9.109 1 97.38 235 ALA A O 1
ATOM 1807 N N . ALA A 1 236 ? 3.402 35.969 10.711 1 97.5 236 ALA A N 1
ATOM 1808 C CA . ALA A 1 236 ? 3.486 37.188 9.891 1 97.5 236 ALA A CA 1
ATOM 1809 C C . ALA A 1 236 ? 4.441 37 8.719 1 97.5 236 ALA A C 1
ATOM 1811 O O . ALA A 1 236 ? 4.418 37.75 7.754 1 97.5 236 ALA A O 1
ATOM 1812 N N . GLU A 1 237 ? 5.258 36 8.758 1 97.94 237 GLU A N 1
ATOM 1813 C CA . GLU A 1 237 ? 6.23 35.719 7.703 1 97.94 237 GLU A CA 1
ATOM 1814 C C . GLU A 1 237 ? 5.57 35.062 6.504 1 97.94 237 GLU A C 1
ATOM 1816 O O . GLU A 1 237 ? 6.16 34.9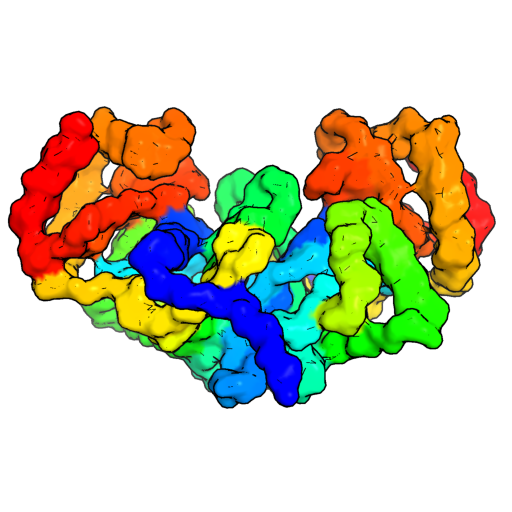69 5.422 1 97.94 237 GLU A O 1
ATOM 1821 N N . LEU A 1 238 ? 4.344 34.562 6.645 1 97.88 238 LEU A N 1
ATOM 1822 C CA . LEU A 1 238 ? 3.697 33.781 5.609 1 97.88 238 LEU A CA 1
ATOM 1823 C C . LEU A 1 238 ? 3.523 34.594 4.328 1 97.88 238 LEU A C 1
ATOM 1825 O O . LEU A 1 238 ? 3.932 34.156 3.252 1 97.88 238 LEU A O 1
ATOM 1829 N N . ARG A 1 239 ? 2.973 35.781 4.457 1 96.31 239 ARG A N 1
ATOM 1830 C CA . ARG A 1 239 ? 2.652 36.562 3.283 1 96.31 239 ARG A CA 1
ATOM 1831 C C . ARG A 1 239 ? 3.91 36.906 2.49 1 96.31 239 ARG A C 1
ATOM 1833 O O . ARG A 1 239 ? 3.965 36.688 1.279 1 96.31 239 ARG A O 1
ATOM 1840 N N . PRO A 1 240 ? 4.961 37.438 3.119 1 96.94 240 PRO A N 1
ATOM 1841 C CA . PRO A 1 240 ? 6.191 37.719 2.373 1 96.94 240 PRO A CA 1
ATOM 1842 C C . PRO A 1 240 ? 6.77 36.469 1.688 1 96.94 240 PRO A C 1
ATOM 1844 O O . PRO A 1 240 ? 7.293 36.562 0.575 1 96.94 240 PRO A O 1
ATOM 1847 N N . ILE A 1 241 ? 6.707 35.375 2.283 1 97 241 ILE A N 1
ATOM 1848 C CA . ILE A 1 241 ? 7.281 34.156 1.718 1 97 241 ILE A CA 1
ATOM 1849 C C . ILE A 1 241 ? 6.48 33.719 0.494 1 97 241 ILE A C 1
ATOM 1851 O O . ILE A 1 241 ? 7.051 33.312 -0.519 1 97 241 ILE A O 1
ATOM 1855 N N . LEU A 1 242 ? 5.16 33.781 0.555 1 97.31 242 LEU A N 1
ATOM 1856 C CA . LEU A 1 242 ? 4.309 33.438 -0.574 1 97.31 242 LEU A CA 1
ATOM 1857 C C . LEU A 1 242 ? 4.562 34.375 -1.762 1 97.31 242 LEU A C 1
ATOM 1859 O O . LEU A 1 242 ? 4.574 33.906 -2.91 1 97.31 242 LEU A O 1
ATOM 1863 N N . LYS A 1 243 ? 4.773 35.656 -1.422 1 96 243 LYS A N 1
ATOM 1864 C CA . LYS A 1 243 ? 5.109 36.594 -2.475 1 96 243 LYS A CA 1
ATOM 1865 C C . LYS A 1 243 ? 6.438 36.25 -3.135 1 96 243 LYS A C 1
ATOM 1867 O O . LYS A 1 243 ? 6.566 36.344 -4.359 1 96 243 LYS A O 1
ATOM 1872 N N . LYS A 1 244 ? 7.367 35.875 -2.307 1 96.12 244 LYS A N 1
ATOM 1873 C CA . LYS A 1 244 ? 8.695 35.5 -2.801 1 96.12 244 LYS A CA 1
ATOM 1874 C C . LYS A 1 244 ? 8.625 34.281 -3.689 1 96.12 244 LYS A C 1
ATOM 1876 O O . LYS A 1 244 ? 9.352 34.156 -4.68 1 96.12 244 LYS A O 1
ATOM 1881 N N . LEU A 1 245 ? 7.742 33.344 -3.35 1 95.38 245 LEU A N 1
ATOM 1882 C CA . LEU A 1 245 ? 7.613 32.094 -4.086 1 95.38 245 LEU A CA 1
ATOM 1883 C C . LEU A 1 245 ? 7.012 32.312 -5.465 1 95.38 245 LEU A C 1
ATOM 1885 O O . LEU A 1 245 ? 7.207 31.516 -6.383 1 95.38 245 LEU A O 1
ATOM 1889 N N . TYR A 1 246 ? 6.203 33.344 -5.625 1 93.38 246 TYR A N 1
ATOM 1890 C CA . TYR A 1 246 ? 5.559 33.625 -6.898 1 93.38 246 TYR A CA 1
ATOM 1891 C C . TYR A 1 246 ? 6.457 34.469 -7.785 1 93.38 246 TYR A C 1
ATOM 1893 O O . TYR A 1 246 ? 6.113 34.781 -8.93 1 93.38 246 TYR A O 1
ATOM 1901 N N . ARG A 1 247 ? 7.695 34.75 -7.52 1 86.25 247 ARG A N 1
ATOM 1902 C CA . ARG A 1 247 ? 8.633 35.5 -8.352 1 86.25 247 ARG A CA 1
ATOM 1903 C C . ARG A 1 247 ? 9.461 34.562 -9.227 1 86.25 247 ARG A C 1
ATOM 1905 O O . ARG A 1 247 ? 9.727 33.406 -8.844 1 86.25 247 ARG A O 1
ATOM 1912 N N . MET B 1 1 ? -32.438 -5.086 21.812 1 26.86 1 MET B N 1
ATOM 1913 C CA . MET B 1 1 ? -31 -5.203 21.484 1 26.86 1 MET B CA 1
ATOM 1914 C C . MET B 1 1 ? -30.75 -4.867 20.031 1 26.86 1 MET B C 1
ATOM 1916 O O . MET B 1 1 ? -31.266 -5.535 19.125 1 26.86 1 MET B O 1
ATOM 1920 N N . SER B 1 2 ? -30.578 -3.629 19.656 1 33.31 2 SER B N 1
ATOM 1921 C CA . SER B 1 2 ? -30.484 -3.09 18.297 1 33.31 2 SER B CA 1
ATOM 1922 C C . SER B 1 2 ? -29.422 -3.822 17.484 1 33.31 2 SER B C 1
ATOM 1924 O O . SER B 1 2 ? -28.297 -4.031 17.953 1 33.31 2 SER B O 1
ATOM 1926 N N . GLU B 1 3 ? -29.703 -4.738 16.625 1 35.81 3 GLU B N 1
ATOM 1927 C CA . GLU B 1 3 ? -28.859 -5.594 15.797 1 35.81 3 GLU B CA 1
ATOM 1928 C C . GLU B 1 3 ? -27.734 -4.793 15.156 1 35.81 3 GLU B C 1
ATOM 1930 O O . GLU B 1 3 ? -27.984 -3.766 14.516 1 35.81 3 GLU B O 1
ATOM 1935 N N . LYS B 1 4 ? -26.656 -4.719 15.711 1 44.91 4 LYS B N 1
ATOM 1936 C CA . LYS B 1 4 ? -25.484 -4.07 15.133 1 44.91 4 LYS B CA 1
ATOM 1937 C C . LYS B 1 4 ? -25.453 -4.242 13.617 1 44.91 4 LYS B C 1
ATOM 1939 O O . LYS B 1 4 ? -25.609 -5.355 13.109 1 44.91 4 LYS B O 1
ATOM 1944 N N . PRO B 1 5 ? -25.766 -3.238 12.773 1 52.34 5 PRO B N 1
ATOM 1945 C CA . PRO B 1 5 ? -25.797 -3.471 11.328 1 52.34 5 PRO B CA 1
ATOM 1946 C C . PRO B 1 5 ? -24.625 -4.312 10.844 1 52.34 5 PRO B C 1
ATOM 1948 O O . PRO B 1 5 ? -23.469 -4.051 11.219 1 52.34 5 PRO B O 1
ATOM 1951 N N . ASN B 1 6 ? -24.844 -5.617 10.586 1 58.16 6 ASN B N 1
ATOM 1952 C CA . ASN B 1 6 ? -23.859 -6.551 10.055 1 58.16 6 ASN B CA 1
ATOM 1953 C C . ASN B 1 6 ? -23.25 -6.035 8.75 1 58.16 6 ASN B C 1
ATOM 1955 O O . ASN B 1 6 ? -23.906 -6.027 7.711 1 58.16 6 ASN B O 1
ATOM 1959 N N . VAL B 1 7 ? -22.141 -5.246 8.828 1 75.06 7 VAL B N 1
ATOM 1960 C CA . VAL B 1 7 ? -21.5 -4.574 7.695 1 75.06 7 VAL B CA 1
ATOM 1961 C C . VAL B 1 7 ? -20.891 -5.613 6.758 1 75.06 7 VAL B C 1
ATOM 1963 O O . VAL B 1 7 ? -20.641 -5.328 5.586 1 75.06 7 VAL B O 1
ATOM 1966 N N . LEU B 1 8 ? -20.953 -6.91 7.184 1 88 8 LEU B N 1
ATOM 1967 C CA . LEU B 1 8 ? -20.344 -7.953 6.367 1 88 8 LEU B CA 1
ATOM 1968 C C . LEU B 1 8 ? -21.375 -8.648 5.496 1 88 8 LEU B C 1
ATOM 1970 O O . LEU B 1 8 ? -22.438 -9.047 5.984 1 88 8 LEU B O 1
ATOM 1974 N N . ARG B 1 9 ? -21.109 -8.805 4.262 1 92.06 9 ARG B N 1
ATOM 1975 C CA . ARG B 1 9 ? -21.953 -9.508 3.305 1 92.06 9 ARG B CA 1
ATOM 1976 C C . ARG B 1 9 ? -21.562 -10.984 3.217 1 92.06 9 ARG B C 1
ATOM 1978 O O . ARG B 1 9 ? -20.453 -11.359 3.607 1 92.06 9 ARG B O 1
ATOM 1985 N N . GLU B 1 10 ? -22.531 -11.727 2.797 1 94.06 10 GLU B N 1
ATOM 1986 C CA . GLU B 1 10 ? -22.219 -13.125 2.523 1 94.06 10 GLU B CA 1
ATOM 1987 C C . GLU B 1 10 ? -21.219 -13.25 1.379 1 94.06 10 GLU B C 1
ATOM 1989 O O . GLU B 1 10 ? -21.344 -12.578 0.355 1 94.06 10 GLU B O 1
ATOM 1994 N N . THR B 1 11 ? -20.25 -14.109 1.566 1 95.69 11 THR B N 1
ATOM 1995 C CA . THR B 1 11 ? -19.219 -14.312 0.543 1 95.69 11 THR B CA 1
ATOM 1996 C C . THR B 1 11 ? -19.75 -15.195 -0.581 1 95.69 11 THR B C 1
ATOM 1998 O O . THR B 1 11 ? -19.906 -16.406 -0.404 1 95.69 11 THR B O 1
ATOM 2001 N N . ASP B 1 12 ? -20.094 -14.656 -1.68 1 95.12 12 ASP B N 1
ATOM 2002 C CA . ASP B 1 12 ? -20.547 -15.414 -2.844 1 95.12 12 ASP B CA 1
ATOM 2003 C C . ASP B 1 12 ? -19.406 -15.609 -3.844 1 95.12 12 ASP B C 1
ATOM 2005 O O . ASP B 1 12 ? -18.266 -15.234 -3.576 1 95.12 12 ASP B O 1
ATOM 2009 N N . GLU B 1 13 ? -19.703 -16.219 -4.918 1 95.25 13 GLU B N 1
ATOM 2010 C CA . GLU B 1 13 ? -18.672 -16.594 -5.871 1 95.25 13 GLU B CA 1
ATOM 2011 C C . GLU B 1 13 ? -18.062 -15.352 -6.531 1 95.25 13 GLU B C 1
ATOM 2013 O O . GLU B 1 13 ? -16.891 -15.336 -6.879 1 95.25 13 GLU B O 1
ATOM 2018 N N . GLU B 1 14 ? -18.859 -14.352 -6.742 1 94.88 14 GLU B N 1
ATOM 2019 C CA . GLU B 1 14 ? -18.344 -13.094 -7.289 1 94.88 14 GLU B CA 1
ATOM 2020 C C . GLU B 1 14 ? -17.312 -12.477 -6.363 1 94.88 14 GLU B C 1
ATOM 2022 O O . GLU B 1 14 ? -16.281 -11.984 -6.824 1 94.88 14 GLU B O 1
ATOM 2027 N N . ALA B 1 15 ? -17.594 -12.484 -5.066 1 96.62 15 ALA B N 1
ATOM 2028 C CA . ALA B 1 15 ? -16.656 -11.992 -4.07 1 96.62 15 ALA B CA 1
ATOM 2029 C C . ALA B 1 15 ? -15.383 -12.836 -4.055 1 96.62 15 ALA B C 1
ATOM 2031 O O . ALA B 1 15 ? -14.273 -12.297 -3.975 1 96.62 15 ALA B O 1
ATOM 2032 N N . ARG B 1 16 ? -15.57 -14.133 -4.137 1 97.38 16 ARG B N 1
ATOM 2033 C CA . ARG B 1 16 ? -14.422 -15.023 -4.164 1 97.38 16 ARG B CA 1
ATOM 2034 C C . ARG B 1 16 ? -13.531 -14.734 -5.371 1 97.38 16 ARG B C 1
ATOM 2036 O O . ARG B 1 16 ? -12.312 -14.617 -5.238 1 97.38 16 ARG B O 1
ATOM 2043 N N . LYS B 1 17 ? -14.141 -14.625 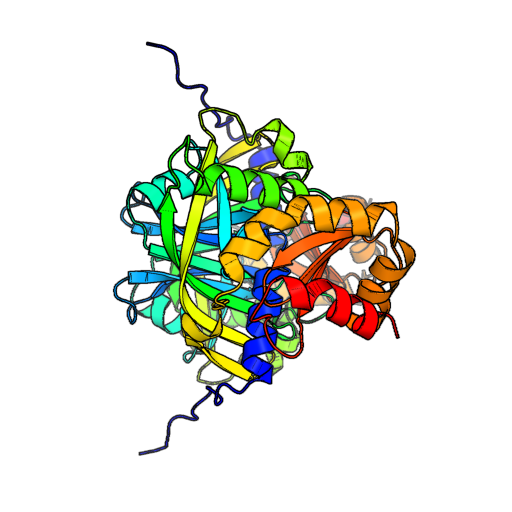-6.5 1 96.81 17 LYS B N 1
ATOM 2044 C CA . LYS B 1 17 ? -13.398 -14.359 -7.727 1 96.81 17 LYS B CA 1
ATOM 2045 C C . LYS B 1 17 ? -12.664 -13.016 -7.641 1 96.81 17 LYS B C 1
ATOM 2047 O O . LYS B 1 17 ? -11.5 -12.914 -8.023 1 96.81 17 LYS B O 1
ATOM 2052 N N . LEU B 1 18 ? -13.375 -12.023 -7.141 1 97 18 LEU B N 1
ATOM 2053 C CA . LEU B 1 18 ? -12.758 -10.703 -6.992 1 97 18 LEU B CA 1
ATOM 2054 C C . LEU B 1 18 ? -11.523 -10.781 -6.094 1 97 18 LEU B C 1
ATOM 2056 O O . LEU B 1 18 ? -10.477 -10.219 -6.422 1 97 18 LEU B O 1
ATOM 2060 N N . ALA B 1 19 ? -11.641 -11.492 -5.012 1 98.44 19 ALA B N 1
ATOM 2061 C CA . ALA B 1 19 ? -10.531 -11.641 -4.078 1 98.44 19 ALA B CA 1
ATOM 2062 C C . ALA B 1 19 ? -9.344 -12.328 -4.746 1 98.44 19 ALA B C 1
ATOM 2064 O O . ALA B 1 19 ? -8.203 -11.867 -4.629 1 98.44 19 ALA B O 1
ATOM 2065 N N . ARG B 1 20 ? -9.617 -13.383 -5.445 1 98.25 20 ARG B N 1
ATOM 2066 C CA . ARG B 1 20 ? -8.562 -14.133 -6.121 1 98.25 20 ARG B CA 1
ATOM 2067 C C . ARG B 1 20 ? -7.883 -13.273 -7.184 1 98.25 20 ARG B C 1
ATOM 2069 O O . ARG B 1 20 ? -6.652 -13.281 -7.301 1 98.25 20 ARG B O 1
ATOM 2076 N N . VAL B 1 21 ? -8.648 -12.547 -7.898 1 97.5 21 VAL B N 1
ATOM 2077 C CA . VAL B 1 21 ? -8.102 -11.711 -8.961 1 97.5 21 VAL B CA 1
ATOM 2078 C C . VAL B 1 21 ? -7.258 -10.594 -8.359 1 97.5 21 VAL B C 1
ATOM 2080 O O . VAL B 1 21 ? -6.168 -10.297 -8.852 1 97.5 21 VAL B O 1
ATOM 2083 N N . LEU B 1 22 ? -7.719 -9.977 -7.266 1 98 22 LEU B N 1
ATOM 2084 C CA . LEU B 1 22 ? -6.969 -8.914 -6.598 1 98 22 LEU B CA 1
ATOM 2085 C C . LEU B 1 22 ? -5.621 -9.43 -6.105 1 98 22 LEU B C 1
ATOM 2087 O O . LEU B 1 22 ? -4.617 -8.719 -6.18 1 98 22 LEU B O 1
ATOM 2091 N N . LEU B 1 23 ? -5.621 -10.609 -5.641 1 98.56 23 LEU B N 1
ATOM 2092 C CA . LEU B 1 23 ? -4.398 -11.195 -5.113 1 98.56 23 LEU B CA 1
ATOM 2093 C C . LEU B 1 23 ? -3.459 -11.609 -6.242 1 98.56 23 LEU B C 1
ATOM 2095 O O . LEU B 1 23 ? -2.283 -11.234 -6.246 1 98.56 23 LEU B O 1
ATOM 2099 N N . ARG B 1 24 ? -3.969 -12.273 -7.227 1 98.12 24 ARG B N 1
ATOM 2100 C CA . ARG B 1 24 ? -3.141 -12.961 -8.211 1 98.12 24 ARG B CA 1
ATOM 2101 C C . ARG B 1 24 ? -2.705 -12.016 -9.328 1 98.12 24 ARG B C 1
ATOM 2103 O O . ARG B 1 24 ? -1.765 -12.312 -10.062 1 98.12 24 ARG B O 1
ATOM 2110 N N . SER B 1 25 ? -3.324 -10.898 -9.453 1 97.06 25 SER B N 1
ATOM 2111 C CA . SER B 1 25 ? -2.898 -9.922 -10.445 1 97.06 25 SER B CA 1
ATOM 2112 C C . SER B 1 25 ? -2.029 -8.836 -9.82 1 97.06 25 SER B C 1
ATOM 2114 O O . SER B 1 25 ? -1.579 -7.918 -10.508 1 97.06 25 SER B O 1
ATOM 2116 N N . ALA B 1 26 ? -1.755 -8.977 -8.578 1 97 26 ALA B N 1
ATOM 2117 C CA . ALA B 1 26 ? -0.993 -7.938 -7.887 1 97 26 ALA B CA 1
ATOM 2118 C C . ALA B 1 26 ? 0.485 -8.008 -8.258 1 97 26 ALA B C 1
ATOM 2120 O O . ALA B 1 26 ? 1.141 -9.023 -8.047 1 97 26 ALA B O 1
ATOM 2121 N N . ARG B 1 27 ? 0.999 -6.918 -8.758 1 96.81 27 ARG B N 1
ATOM 2122 C CA . ARG B 1 27 ? 2.432 -6.824 -9.016 1 96.81 27 ARG B CA 1
ATOM 2123 C C . ARG B 1 27 ? 3.211 -6.637 -7.715 1 96.81 27 ARG B C 1
ATOM 2125 O O . ARG B 1 27 ? 4.277 -7.227 -7.535 1 96.81 27 ARG B O 1
ATOM 2132 N N . SER B 1 28 ? 2.662 -5.832 -6.875 1 97.19 28 SER B N 1
ATOM 2133 C CA . SER B 1 28 ? 3.215 -5.547 -5.555 1 97.19 28 SER B CA 1
ATOM 2134 C C . SER B 1 28 ? 2.113 -5.441 -4.504 1 97.19 28 SER B C 1
ATOM 2136 O O . SER B 1 28 ? 0.927 -5.422 -4.844 1 97.19 28 SER B O 1
ATOM 2138 N N . GLY B 1 29 ? 2.488 -5.457 -3.266 1 98.06 29 GLY B N 1
ATOM 2139 C CA . GLY B 1 29 ? 1.585 -5.285 -2.141 1 98.06 29 GLY B CA 1
ATOM 2140 C C . GLY B 1 29 ? 2.266 -4.715 -0.91 1 98.06 29 GLY B C 1
ATOM 2141 O O . GLY B 1 29 ? 3.492 -4.582 -0.879 1 98.06 29 GLY B O 1
ATOM 2142 N N . ALA B 1 30 ? 1.507 -4.273 0.025 1 98.69 30 ALA B N 1
ATOM 2143 C CA . ALA B 1 30 ? 2.016 -3.865 1.332 1 98.69 30 ALA B CA 1
ATOM 2144 C C . ALA B 1 30 ? 2.029 -5.039 2.307 1 98.69 30 ALA B C 1
ATOM 2146 O O . ALA B 1 30 ? 0.982 -5.625 2.594 1 98.69 30 ALA B O 1
ATOM 2147 N N . LEU B 1 31 ? 3.178 -5.352 2.781 1 98.81 31 LEU B N 1
ATOM 2148 C CA . LEU B 1 31 ? 3.373 -6.465 3.703 1 98.81 31 LEU B CA 1
ATOM 2149 C C . LEU B 1 31 ? 3.617 -5.965 5.121 1 98.81 31 LEU B C 1
ATOM 2151 O O . LEU B 1 31 ? 4.516 -5.148 5.348 1 98.81 31 LEU B O 1
ATOM 2155 N N . ALA B 1 32 ? 2.824 -6.402 6.023 1 98.69 32 ALA B N 1
ATOM 2156 C CA . ALA B 1 32 ? 3.031 -6.094 7.434 1 98.69 32 ALA B CA 1
ATOM 2157 C C . ALA B 1 32 ? 3.549 -7.312 8.195 1 98.69 32 ALA B C 1
ATOM 2159 O O . ALA B 1 32 ? 3.021 -8.414 8.039 1 98.69 32 ALA B O 1
ATOM 2160 N N . ALA B 1 33 ? 4.559 -7.129 8.914 1 98.12 33 ALA B N 1
ATOM 2161 C CA . ALA B 1 33 ? 5.148 -8.133 9.797 1 98.12 33 ALA B CA 1
ATOM 2162 C C . ALA B 1 33 ? 5.449 -7.547 11.172 1 98.12 33 ALA B C 1
ATOM 2164 O O . ALA B 1 33 ? 5.375 -6.332 11.367 1 98.12 33 ALA B O 1
ATOM 2165 N N . ILE B 1 34 ? 5.703 -8.438 12.133 1 96.62 34 ILE B N 1
ATOM 2166 C CA . ILE B 1 34 ? 5.992 -7.992 13.492 1 96.62 34 ILE B CA 1
ATOM 2167 C C . ILE B 1 34 ? 7.496 -7.816 13.672 1 96.62 34 ILE B C 1
ATOM 2169 O O . ILE B 1 34 ? 8.258 -8.781 13.555 1 96.62 34 ILE B O 1
ATOM 2173 N N . GLU B 1 35 ? 7.859 -6.633 13.945 1 92.38 35 GLU B N 1
ATOM 2174 C CA . GLU B 1 35 ? 9.281 -6.324 14.039 1 92.38 35 GLU B CA 1
ATOM 2175 C C . GLU B 1 35 ? 9.828 -6.637 15.43 1 92.38 35 GLU B C 1
ATOM 2177 O O . GLU B 1 35 ? 9.383 -6.043 16.422 1 92.38 35 GLU B O 1
ATOM 2182 N N . PRO B 1 36 ? 10.797 -7.449 15.547 1 85.88 36 PRO B N 1
ATOM 2183 C CA . PRO B 1 36 ? 11.344 -7.801 16.859 1 85.88 36 PRO B CA 1
ATOM 2184 C C . PRO B 1 36 ? 12.141 -6.664 17.5 1 85.88 36 PRO B C 1
ATOM 2186 O O . PRO B 1 36 ? 12.094 -6.477 18.719 1 85.88 36 PRO B O 1
ATOM 2189 N N . ALA B 1 37 ? 12.82 -5.875 16.719 1 81.94 37 ALA B N 1
ATOM 2190 C CA . ALA B 1 37 ? 13.711 -4.84 17.219 1 81.94 37 ALA B CA 1
ATOM 2191 C C . ALA B 1 37 ? 12.93 -3.744 17.938 1 81.94 37 ALA B C 1
ATOM 2193 O O . ALA B 1 37 ? 13.477 -3.041 18.797 1 81.94 37 ALA B O 1
ATOM 2194 N N . SER B 1 38 ? 11.672 -3.568 17.578 1 80.06 38 SER B N 1
ATOM 2195 C CA . SER B 1 38 ? 10.859 -2.486 18.141 1 80.06 38 SER B CA 1
ATOM 2196 C C . SER B 1 38 ? 9.953 -2.99 19.25 1 80.06 38 SER B C 1
ATOM 2198 O O . SER B 1 38 ? 9 -2.316 19.641 1 80.06 38 SER B O 1
ATOM 2200 N N . ASP B 1 39 ? 10.195 -4.121 19.781 1 81.5 39 ASP B N 1
ATOM 2201 C CA . ASP B 1 39 ? 9.383 -4.754 20.812 1 81.5 39 ASP B CA 1
ATOM 2202 C C . ASP B 1 39 ? 7.973 -5.051 20.312 1 81.5 39 ASP B C 1
ATOM 2204 O O . ASP B 1 39 ? 6.988 -4.766 20.984 1 81.5 39 ASP B O 1
ATOM 2208 N N . GLY B 1 40 ? 7.824 -5.293 19.062 1 89.5 40 GLY B N 1
ATOM 2209 C CA . GLY B 1 40 ? 6.586 -5.898 18.594 1 89.5 40 GLY B CA 1
ATOM 2210 C C . GLY B 1 40 ? 5.754 -4.973 17.734 1 89.5 40 GLY B C 1
ATOM 2211 O O . GLY B 1 40 ? 4.59 -5.262 17.438 1 89.5 40 GLY B O 1
ATOM 2212 N N . PHE B 1 41 ? 6.293 -3.852 17.312 1 94.69 41 PHE B N 1
ATOM 2213 C CA . PHE B 1 41 ? 5.578 -3 16.375 1 94.69 41 PHE B CA 1
ATOM 2214 C C . PHE B 1 41 ? 5.367 -3.721 15.047 1 94.69 41 PHE B C 1
ATOM 2216 O O . PHE B 1 41 ? 6.227 -4.488 14.602 1 94.69 41 PHE B O 1
ATOM 2223 N N . PRO B 1 42 ? 4.191 -3.492 14.484 1 97.5 42 PRO B N 1
ATOM 2224 C CA . PRO B 1 42 ? 4.109 -3.91 13.086 1 97.5 42 PRO B CA 1
ATOM 2225 C C . PRO B 1 42 ? 4.992 -3.064 12.164 1 97.5 42 PRO B C 1
ATOM 2227 O O . PRO B 1 42 ? 5.215 -1.882 12.438 1 97.5 42 PRO B O 1
ATOM 2230 N N . PHE B 1 43 ? 5.555 -3.652 11.195 1 97.75 43 PHE B N 1
ATOM 2231 C CA . PHE B 1 43 ? 6.34 -2.996 10.164 1 97.75 43 PHE B CA 1
ATOM 2232 C C . PHE B 1 43 ? 5.758 -3.275 8.781 1 97.75 43 PHE B C 1
ATOM 2234 O O . PHE B 1 43 ? 5.727 -4.426 8.336 1 97.75 43 PHE B O 1
ATOM 2241 N N . VAL B 1 44 ? 5.277 -2.229 8.141 1 98.56 44 VAL B N 1
ATOM 2242 C CA . VAL B 1 44 ? 4.672 -2.4 6.824 1 98.56 44 VAL B CA 1
ATOM 2243 C C . VAL B 1 44 ? 5.637 -1.926 5.742 1 98.56 44 VAL B C 1
ATOM 2245 O O . VAL B 1 44 ? 6.289 -0.89 5.895 1 98.56 44 VAL B O 1
ATOM 2248 N N . SER B 1 45 ? 5.816 -2.688 4.734 1 97.38 45 SER B N 1
ATOM 2249 C CA . SER B 1 45 ? 6.711 -2.381 3.621 1 97.38 45 SER B CA 1
ATOM 2250 C C . SER B 1 45 ? 6.133 -2.869 2.297 1 97.38 45 SER B C 1
ATOM 2252 O O . SER B 1 45 ? 5.16 -3.623 2.279 1 97.38 45 SER B O 1
ATOM 2254 N N . ARG B 1 46 ? 6.711 -2.387 1.225 1 97.31 46 ARG B N 1
ATOM 2255 C CA . ARG B 1 46 ? 6.281 -2.82 -0.102 1 97.31 46 ARG B CA 1
ATOM 2256 C C . ARG B 1 46 ? 7.102 -4.012 -0.58 1 97.31 46 ARG B C 1
ATOM 2258 O O . ARG B 1 46 ? 8.32 -4.055 -0.385 1 97.31 46 ARG B O 1
ATOM 2265 N N . VAL B 1 47 ? 6.422 -4.949 -1.149 1 97.44 47 VAL B N 1
ATOM 2266 C CA . VAL B 1 47 ? 7.094 -6.117 -1.707 1 97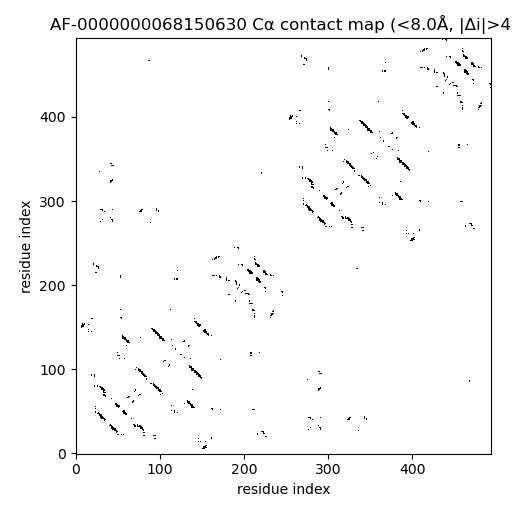.44 47 VAL B CA 1
ATOM 2267 C C . VAL B 1 47 ? 6.539 -6.422 -3.096 1 97.44 47 VAL B C 1
ATOM 2269 O O . VAL B 1 47 ? 5.383 -6.102 -3.393 1 97.44 47 VAL B O 1
ATOM 2272 N N . LEU B 1 48 ? 7.379 -7.016 -3.957 1 96.88 48 LEU B N 1
ATOM 2273 C CA . LEU B 1 48 ? 6.855 -7.641 -5.168 1 96.88 48 LEU B CA 1
ATOM 2274 C C . LEU B 1 48 ? 6.148 -8.953 -4.844 1 96.88 48 LEU B C 1
ATOM 2276 O O . LEU B 1 48 ? 6.605 -9.711 -3.986 1 96.88 48 LEU B O 1
ATOM 2280 N N . VAL B 1 49 ? 5.09 -9.211 -5.566 1 98.44 49 VAL B N 1
ATOM 2281 C CA . VAL B 1 49 ? 4.27 -10.375 -5.25 1 98.44 49 VAL B CA 1
ATOM 2282 C C . VAL B 1 49 ? 4.328 -11.375 -6.402 1 98.44 49 VAL B C 1
ATOM 2284 O O . VAL B 1 49 ? 4.086 -11.016 -7.555 1 98.44 49 VAL B O 1
ATOM 2287 N N . GLY B 1 50 ? 4.758 -12.555 -6.133 1 98.5 50 GLY B N 1
ATOM 2288 C CA . GLY B 1 50 ? 4.562 -13.711 -6.996 1 98.5 50 GLY B CA 1
ATOM 2289 C C . GLY B 1 50 ? 3.443 -14.625 -6.531 1 98.5 50 GLY B C 1
ATOM 2290 O O . GLY B 1 50 ? 2.877 -14.422 -5.457 1 98.5 50 GLY B O 1
ATOM 2291 N N . ILE B 1 51 ? 3.074 -15.602 -7.363 1 98.75 51 ILE B N 1
ATOM 2292 C CA . ILE B 1 51 ? 2.021 -16.547 -7.02 1 98.75 51 ILE B CA 1
ATOM 2293 C C . ILE B 1 51 ? 2.48 -17.969 -7.355 1 98.75 51 ILE B C 1
ATOM 2295 O O . ILE B 1 51 ? 2.963 -18.234 -8.461 1 98.75 51 ILE B O 1
ATOM 2299 N N . ASP B 1 52 ? 2.346 -18.859 -6.414 1 98.62 52 ASP B N 1
ATOM 2300 C CA . ASP B 1 52 ? 2.67 -20.266 -6.648 1 98.62 52 ASP B CA 1
ATOM 2301 C C . ASP B 1 52 ? 1.533 -20.969 -7.375 1 98.62 52 ASP B C 1
ATOM 2303 O O . ASP B 1 52 ? 0.471 -20.391 -7.602 1 98.62 52 ASP B O 1
ATOM 2307 N N . ILE B 1 53 ? 1.732 -22.25 -7.688 1 98.19 53 ILE B N 1
ATOM 2308 C CA . ILE B 1 53 ? 0.837 -23.078 -8.492 1 98.19 53 ILE B CA 1
ATOM 2309 C C . ILE B 1 53 ? -0.483 -23.281 -7.754 1 98.19 53 ILE B C 1
ATOM 2311 O O . ILE B 1 53 ? -1.536 -23.422 -8.375 1 98.19 53 ILE B O 1
ATOM 2315 N N . ASP B 1 54 ? -0.437 -23.203 -6.434 1 98.12 54 ASP B N 1
ATOM 2316 C CA . ASP B 1 54 ? -1.628 -23.438 -5.625 1 98.12 54 ASP B CA 1
ATOM 2317 C C . ASP B 1 54 ? -2.291 -22.125 -5.223 1 98.12 54 ASP B C 1
ATOM 2319 O O . ASP B 1 54 ? -3.193 -22.109 -4.383 1 98.12 54 ASP B O 1
ATOM 2323 N N . GLY B 1 55 ? -1.798 -21 -5.73 1 98.19 55 GLY B N 1
ATOM 2324 C CA . GLY B 1 55 ? -2.424 -19.719 -5.477 1 98.19 55 GLY B CA 1
ATOM 2325 C C . GLY B 1 55 ? -1.812 -18.969 -4.305 1 98.19 55 GLY B C 1
ATOM 2326 O O . GLY B 1 55 ? -2.201 -17.844 -4.004 1 98.19 55 GLY B O 1
ATOM 2327 N N . THR B 1 56 ? -0.852 -19.578 -3.643 1 98.75 56 THR B N 1
ATOM 2328 C CA . THR B 1 56 ? -0.211 -18.938 -2.492 1 98.75 56 THR B CA 1
ATOM 2329 C C . THR B 1 56 ? 0.697 -17.797 -2.936 1 98.75 56 THR B C 1
ATOM 2331 O O . THR B 1 56 ? 1.513 -17.969 -3.846 1 98.75 56 THR B O 1
ATOM 2334 N N . PRO B 1 57 ? 0.552 -16.625 -2.33 1 98.88 57 PRO B N 1
ATOM 2335 C CA . PRO B 1 57 ? 1.488 -15.539 -2.643 1 98.88 57 PRO B CA 1
ATOM 2336 C C . PRO B 1 57 ? 2.912 -15.836 -2.178 1 98.88 57 PRO B C 1
ATOM 2338 O O . PRO B 1 57 ? 3.105 -16.5 -1.157 1 98.88 57 PRO B O 1
ATOM 2341 N N . VAL B 1 58 ? 3.826 -15.344 -2.951 1 98.88 58 VAL B N 1
ATOM 2342 C CA . VAL B 1 58 ? 5.25 -15.539 -2.711 1 98.88 58 VAL B CA 1
ATOM 2343 C C . VAL B 1 58 ? 5.98 -14.195 -2.811 1 98.88 58 VAL B C 1
ATOM 2345 O O . VAL B 1 58 ? 5.633 -13.359 -3.641 1 98.88 58 VAL B O 1
ATOM 2348 N N . ILE B 1 59 ? 6.957 -14.047 -1.933 1 98.75 59 ILE B N 1
ATOM 2349 C CA . ILE B 1 59 ? 7.805 -12.859 -2.018 1 98.75 59 ILE B CA 1
ATOM 2350 C C . ILE B 1 59 ? 9.273 -13.273 -2.09 1 98.75 59 ILE B C 1
ATOM 2352 O O . ILE B 1 59 ? 9.633 -14.367 -1.655 1 98.75 59 ILE B O 1
ATOM 2356 N N . LEU B 1 60 ? 10.086 -12.438 -2.744 1 98.31 60 LEU B N 1
ATOM 2357 C CA . LEU B 1 60 ? 11.547 -12.539 -2.814 1 98.31 60 LEU B CA 1
ATOM 2358 C C . LEU B 1 60 ? 12.203 -11.344 -2.125 1 98.31 60 LEU B C 1
ATOM 2360 O O . LEU B 1 60 ? 12.039 -10.203 -2.561 1 98.31 60 LEU B O 1
ATOM 2364 N N . VAL B 1 61 ? 12.914 -11.688 -1.018 1 96.62 61 VAL B N 1
ATOM 2365 C CA . VAL B 1 61 ? 13.367 -10.57 -0.2 1 96.62 61 VAL B CA 1
ATOM 2366 C C . VAL B 1 61 ? 14.805 -10.812 0.251 1 96.62 61 VAL B C 1
ATOM 2368 O O . VAL B 1 61 ? 15.25 -11.953 0.354 1 96.62 61 VAL B O 1
ATOM 2371 N N . SER B 1 62 ? 15.43 -9.719 0.519 1 93.19 62 SER B N 1
ATOM 2372 C CA . SER B 1 62 ? 16.781 -9.758 1.052 1 93.19 62 SER B CA 1
ATOM 2373 C C . SER B 1 62 ? 16.781 -10.109 2.535 1 93.19 62 SER B C 1
ATOM 2375 O O . SER B 1 62 ? 15.914 -9.664 3.285 1 93.19 62 SER B O 1
ATOM 2377 N N . ARG B 1 63 ? 17.781 -10.875 2.975 1 89.31 63 ARG B N 1
ATOM 2378 C CA . ARG B 1 63 ? 17.984 -11.211 4.383 1 89.31 63 ARG B CA 1
ATOM 2379 C C . ARG B 1 63 ? 18.219 -9.961 5.219 1 89.31 63 ARG B C 1
ATOM 2381 O O . ARG B 1 63 ? 17.922 -9.938 6.414 1 89.31 63 ARG B O 1
ATOM 2388 N N . LEU B 1 64 ? 18.656 -8.945 4.562 1 85.88 64 LEU B N 1
ATOM 2389 C CA . LEU B 1 64 ? 19.047 -7.73 5.262 1 85.88 64 LEU B CA 1
ATOM 2390 C C . LEU B 1 64 ? 17.859 -6.816 5.492 1 85.88 64 LEU B C 1
ATOM 2392 O O . LEU B 1 64 ? 17.922 -5.879 6.293 1 85.88 64 LEU B O 1
ATOM 2396 N N . SER B 1 65 ? 16.797 -7.145 4.887 1 89.69 65 SER B N 1
ATOM 2397 C CA . SER B 1 65 ? 15.648 -6.254 5 1 89.69 65 SER B CA 1
ATOM 2398 C C . SER B 1 65 ? 14.953 -6.414 6.348 1 89.69 65 SER B C 1
ATOM 2400 O O . SER B 1 65 ? 14.977 -7.496 6.938 1 89.69 65 SER B O 1
ATOM 2402 N N . THR B 1 66 ? 14.336 -5.375 6.836 1 90.5 66 THR B N 1
ATOM 2403 C CA . THR B 1 66 ? 13.586 -5.375 8.086 1 90.5 66 THR B CA 1
ATOM 2404 C C . THR B 1 66 ? 12.477 -6.418 8.047 1 90.5 66 THR B C 1
ATOM 2406 O O . THR B 1 66 ? 12.25 -7.137 9.023 1 90.5 66 THR B O 1
ATOM 2409 N N . HIS B 1 67 ? 11.781 -6.531 6.918 1 92.81 67 HIS B N 1
ATOM 2410 C CA . HIS B 1 67 ? 10.68 -7.48 6.859 1 92.81 67 HIS B CA 1
ATOM 2411 C C . HIS B 1 67 ? 11.188 -8.914 6.898 1 92.81 67 HIS B C 1
ATOM 2413 O O . HIS B 1 67 ? 10.516 -9.805 7.426 1 92.81 67 HIS B O 1
ATOM 2419 N N . THR B 1 68 ? 12.359 -9.172 6.332 1 94.62 68 THR B N 1
ATOM 2420 C CA . THR B 1 68 ? 12.891 -10.523 6.414 1 94.62 68 THR B CA 1
ATOM 2421 C C . THR B 1 68 ? 13.219 -10.891 7.859 1 94.62 68 THR B C 1
ATOM 2423 O O . THR B 1 68 ? 12.875 -11.984 8.32 1 94.62 68 THR B O 1
ATOM 2426 N N . GLN B 1 69 ? 13.867 -9.977 8.523 1 94.12 69 GLN B N 1
ATOM 2427 C CA . GLN B 1 69 ? 14.188 -10.203 9.938 1 94.12 69 GLN B CA 1
ATOM 2428 C C . GLN B 1 69 ? 12.914 -10.422 10.75 1 94.12 69 GLN B C 1
ATOM 2430 O O . GLN B 1 69 ? 12.867 -11.305 11.609 1 94.12 69 GLN B O 1
ATOM 2435 N N . ALA B 1 70 ? 11.938 -9.672 10.477 1 96.62 70 ALA B N 1
ATOM 2436 C CA . ALA B 1 70 ? 10.664 -9.781 11.18 1 96.62 70 ALA B CA 1
ATOM 2437 C C . ALA B 1 70 ? 10.016 -11.141 10.922 1 96.62 70 ALA B C 1
ATOM 2439 O O . ALA B 1 70 ? 9.648 -11.844 11.867 1 96.62 70 ALA B O 1
ATOM 2440 N N . LEU B 1 71 ? 9.945 -11.531 9.656 1 97.62 71 LEU B N 1
ATOM 2441 C CA . LEU B 1 71 ? 9.273 -12.758 9.266 1 97.62 71 LEU B CA 1
ATOM 2442 C C . LEU B 1 71 ? 10.008 -13.977 9.82 1 97.62 71 LEU B C 1
ATOM 2444 O O . LEU B 1 71 ? 9.383 -15 10.117 1 97.62 71 LEU B O 1
ATOM 2448 N N . THR B 1 72 ? 11.32 -13.852 9.938 1 96.19 72 THR B N 1
ATOM 2449 C CA . THR B 1 72 ? 12.125 -14.938 10.484 1 96.19 72 THR B CA 1
ATOM 2450 C C . THR B 1 72 ? 11.859 -15.102 11.984 1 96.19 72 THR B C 1
ATOM 2452 O O . THR B 1 72 ? 11.828 -16.219 12.492 1 96.19 72 THR B O 1
ATOM 2455 N N . ALA B 1 73 ? 11.641 -13.984 12.641 1 95.5 73 ALA B N 1
ATOM 2456 C CA . ALA B 1 73 ? 11.422 -13.992 14.086 1 95.5 73 ALA B CA 1
ATOM 2457 C C . ALA B 1 73 ? 9.984 -14.375 14.422 1 95.5 73 ALA B C 1
ATOM 2459 O O . ALA B 1 73 ? 9.727 -14.992 15.461 1 95.5 73 ALA B O 1
ATOM 2460 N N . ASP B 1 74 ? 9.047 -13.969 13.695 1 96.19 74 ASP B N 1
ATOM 2461 C CA . ASP B 1 74 ? 7.617 -14.18 13.867 1 96.19 74 ASP B CA 1
ATOM 2462 C C . ASP B 1 74 ? 6.926 -14.359 12.516 1 96.19 74 ASP B C 1
ATOM 2464 O O . ASP B 1 74 ? 6.848 -13.422 11.719 1 96.19 74 ASP B O 1
ATOM 2468 N N . ARG B 1 75 ? 6.34 -15.492 12.219 1 97.25 75 ARG B N 1
ATOM 2469 C CA . ARG B 1 75 ? 5.84 -15.867 10.898 1 97.25 75 ARG B CA 1
ATOM 2470 C C . ARG B 1 75 ? 4.539 -15.148 10.578 1 97.25 75 ARG B C 1
ATOM 2472 O O . ARG B 1 75 ? 4.074 -15.172 9.438 1 97.25 75 ARG B O 1
ATOM 2479 N N . ARG B 1 76 ? 3.891 -14.57 11.625 1 97.5 76 ARG B N 1
ATOM 2480 C CA . ARG B 1 76 ? 2.609 -13.906 11.422 1 97.5 76 ARG B CA 1
ATOM 2481 C C . ARG B 1 76 ? 2.771 -12.672 10.531 1 97.5 76 ARG B C 1
ATOM 2483 O O . ARG B 1 76 ? 3.627 -11.82 10.789 1 97.5 76 ARG B O 1
ATOM 2490 N N . ALA B 1 77 ? 1.964 -12.531 9.438 1 98.44 77 ALA B N 1
ATOM 2491 C CA . ALA B 1 77 ? 2.043 -11.414 8.492 1 98.44 77 ALA B CA 1
ATOM 2492 C C . ALA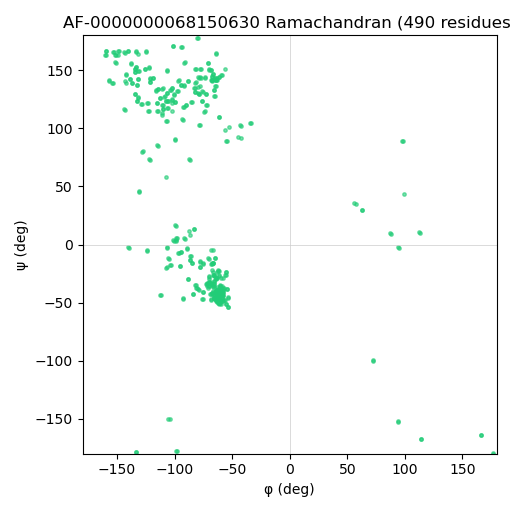 B 1 77 ? 0.671 -11.102 7.906 1 98.44 77 ALA B C 1
ATOM 2494 O O . ALA B 1 77 ? -0.287 -11.852 8.109 1 98.44 77 ALA B O 1
ATOM 2495 N N . SER B 1 78 ? 0.535 -10.023 7.289 1 98.5 78 SER B N 1
ATOM 2496 C CA . SER B 1 78 ? -0.625 -9.625 6.492 1 98.5 78 SER B CA 1
ATOM 2497 C C . SER B 1 78 ? -0.2 -8.938 5.203 1 98.5 78 SER B C 1
ATOM 2499 O O . SER B 1 78 ? 0.79 -8.203 5.184 1 98.5 78 SER B O 1
ATOM 2501 N N . LEU B 1 79 ? -0.876 -9.172 4.125 1 98.88 79 LEU B N 1
ATOM 2502 C CA . LEU B 1 79 ? -0.58 -8.625 2.803 1 98.88 79 LEU B CA 1
ATOM 2503 C C . LEU B 1 79 ? -1.782 -7.875 2.24 1 98.88 79 LEU B C 1
ATOM 2505 O O . LEU B 1 79 ? -2.881 -8.43 2.158 1 98.88 79 LEU B O 1
ATOM 2509 N N . LEU B 1 80 ? -1.604 -6.609 1.933 1 98.88 80 LEU B N 1
ATOM 2510 C CA . LEU B 1 80 ? -2.635 -5.793 1.299 1 98.88 80 LEU B CA 1
ATOM 2511 C C . LEU B 1 80 ? -2.391 -5.68 -0.202 1 98.88 80 LEU B C 1
ATOM 2513 O O . LEU B 1 80 ? -1.314 -5.254 -0.629 1 98.88 80 LEU B O 1
ATOM 2517 N N . THR B 1 81 ? -3.361 -6.086 -0.993 1 98.56 81 THR B N 1
ATOM 2518 C CA . THR B 1 81 ? -3.322 -5.93 -2.443 1 98.56 81 THR B CA 1
ATOM 2519 C C . THR B 1 81 ? -4.562 -5.191 -2.941 1 98.56 81 THR B C 1
ATOM 2521 O O . THR B 1 81 ? -5.547 -5.062 -2.213 1 98.56 81 THR B O 1
ATOM 2524 N N . GLY B 1 82 ? -4.523 -4.734 -4.176 1 96.5 82 GLY B N 1
ATOM 2525 C CA . GLY B 1 82 ? -5.555 -3.873 -4.742 1 96.5 82 GLY B CA 1
ATOM 2526 C C . GLY B 1 82 ? -5.184 -2.402 -4.715 1 96.5 82 GLY B C 1
ATOM 2527 O O . GLY B 1 82 ? -5.527 -1.689 -3.768 1 96.5 82 GLY B O 1
ATOM 2528 N N . GLU B 1 83 ? -4.551 -1.941 -5.723 1 90.5 83 GLU B N 1
ATOM 2529 C CA . GLU B 1 83 ? -4.105 -0.553 -5.793 1 90.5 83 GLU B CA 1
ATOM 2530 C C . GLU B 1 83 ? -5.234 0.367 -6.246 1 90.5 83 GLU B C 1
ATOM 2532 O O . GLU B 1 83 ? -6.02 0.008 -7.125 1 90.5 83 GLU B O 1
ATOM 2537 N N . PRO B 1 84 ? -5.238 1.461 -5.59 1 90.19 84 PRO B N 1
ATOM 2538 C CA . PRO B 1 84 ? -6.27 2.4 -6.043 1 90.19 84 PRO B CA 1
ATOM 2539 C C . PRO B 1 84 ? -5.977 2.979 -7.426 1 90.19 84 PRO B C 1
ATOM 2541 O O . PRO B 1 84 ? -4.816 3.037 -7.84 1 90.19 84 PRO B O 1
ATOM 2544 N N . GLY B 1 85 ? -7.055 3.309 -8.164 1 84.88 85 GLY B N 1
ATOM 2545 C CA . GLY B 1 85 ? -6.969 4.055 -9.406 1 84.88 85 GLY B CA 1
ATOM 2546 C C . GLY B 1 85 ? -7.391 5.504 -9.266 1 84.88 85 GLY B C 1
ATOM 2547 O O . GLY B 1 85 ? -7.121 6.137 -8.242 1 84.88 85 GLY B O 1
ATOM 2548 N N . LYS B 1 86 ? -7.887 5.992 -10.336 1 84.5 86 LYS B N 1
ATOM 2549 C CA . LYS B 1 86 ? -8.383 7.363 -10.312 1 84.5 86 LYS B CA 1
ATOM 2550 C C . LYS B 1 86 ? -9.578 7.504 -9.375 1 84.5 86 LYS B C 1
ATOM 2552 O O . LYS B 1 86 ? -10.406 6.598 -9.281 1 84.5 86 LYS B O 1
ATOM 2557 N N . GLY B 1 87 ? -9.633 8.617 -8.719 1 86.75 87 GLY B N 1
ATOM 2558 C CA . GLY B 1 87 ? -10.773 8.891 -7.855 1 86.75 87 GLY B CA 1
ATOM 2559 C C . GLY B 1 87 ? -10.539 8.492 -6.41 1 86.75 87 GLY B C 1
ATOM 2560 O O . GLY B 1 87 ? -9.398 8.508 -5.934 1 86.75 87 GLY B O 1
ATOM 2561 N N . ASP B 1 88 ? -11.578 8.188 -5.742 1 88 88 ASP B N 1
ATOM 2562 C CA . ASP B 1 88 ? -11.531 7.875 -4.316 1 88 88 ASP B CA 1
ATOM 2563 C C . ASP B 1 88 ? -10.875 6.52 -4.07 1 88 88 ASP B C 1
ATOM 2565 O O . ASP B 1 88 ? -11.367 5.488 -4.531 1 88 88 ASP B O 1
ATOM 2569 N N . PRO B 1 89 ? -9.773 6.527 -3.309 1 90.31 89 PRO B N 1
ATOM 2570 C CA . PRO B 1 89 ? -9.109 5.254 -3.023 1 90.31 89 PRO B CA 1
ATOM 2571 C C . PRO B 1 89 ? -10.047 4.223 -2.4 1 90.31 89 PRO B C 1
ATOM 2573 O O . PRO B 1 89 ? -9.852 3.02 -2.588 1 90.31 89 PRO B O 1
ATOM 2576 N N . PHE B 1 90 ? -11.094 4.629 -1.771 1 90.69 90 PHE B N 1
ATOM 2577 C CA . PHE B 1 90 ? -11.969 3.717 -1.05 1 90.69 90 PHE B CA 1
ATOM 2578 C C . PHE B 1 90 ? -13.023 3.125 -1.983 1 90.69 90 PHE B C 1
ATOM 2580 O O . PHE B 1 90 ? -13.695 2.154 -1.632 1 90.69 90 PHE B O 1
ATOM 2587 N N . ALA B 1 91 ? -13.094 3.727 -3.096 1 91.31 91 ALA B N 1
ATOM 2588 C CA . ALA B 1 91 ? -14.023 3.17 -4.074 1 91.31 91 ALA B CA 1
ATOM 2589 C C . ALA B 1 91 ? -13.438 1.939 -4.758 1 91.31 91 ALA B C 1
ATOM 2591 O O . ALA B 1 91 ? -14.164 1.149 -5.363 1 91.31 91 ALA B O 1
ATOM 2592 N N . HIS B 1 92 ? -12.164 1.787 -4.707 1 94.25 92 HIS B N 1
ATOM 2593 C CA . HIS B 1 92 ? -11.484 0.675 -5.363 1 94.25 92 HIS B CA 1
ATOM 2594 C C . HIS B 1 92 ? -11.406 -0.541 -4.445 1 94.25 92 HIS B C 1
ATOM 2596 O O . HIS B 1 92 ? -11.117 -0.406 -3.254 1 94.25 92 HIS B O 1
ATOM 2602 N N . PRO B 1 93 ? -11.586 -1.724 -5.004 1 96.81 93 PRO B N 1
ATOM 2603 C CA . PRO B 1 93 ? -11.5 -2.936 -4.184 1 96.81 93 PRO B CA 1
ATOM 2604 C C . PRO B 1 93 ? -10.094 -3.211 -3.676 1 96.81 93 PRO B C 1
ATOM 2606 O O . PRO B 1 93 ? -9.109 -2.852 -4.336 1 96.81 93 PRO B O 1
ATOM 2609 N N . ARG B 1 94 ? -10 -3.834 -2.525 1 97.75 94 ARG B N 1
ATOM 2610 C CA . ARG B 1 94 ? -8.727 -4.227 -1.929 1 97.75 94 ARG B CA 1
ATOM 2611 C C . ARG B 1 94 ? -8.891 -5.457 -1.044 1 97.75 94 ARG B C 1
ATOM 2613 O O . ARG B 1 94 ? -10 -5.758 -0.589 1 97.75 94 ARG B O 1
ATOM 2620 N N . LEU B 1 95 ? -7.824 -6.145 -0.856 1 98.56 95 LEU B N 1
ATOM 2621 C CA . LEU B 1 95 ? -7.812 -7.414 -0.133 1 98.56 95 LEU B CA 1
ATOM 2622 C C . LEU B 1 95 ? -6.68 -7.449 0.884 1 98.56 95 LEU B C 1
ATOM 2624 O O . LEU B 1 95 ? -5.523 -7.191 0.54 1 98.56 95 LEU B O 1
ATOM 2628 N N . THR B 1 96 ? -7.027 -7.68 2.084 1 98.56 96 THR B N 1
ATOM 2629 C CA . THR B 1 96 ? -6.039 -7.996 3.107 1 98.56 96 THR B CA 1
ATOM 2630 C C . THR B 1 96 ? -6.02 -9.492 3.395 1 98.56 96 THR B C 1
ATOM 2632 O O . THR B 1 96 ? -7.051 -10.078 3.727 1 98.56 96 THR B O 1
ATOM 2635 N N . VAL B 1 97 ? -4.883 -10.086 3.275 1 98.75 97 VAL B N 1
ATOM 2636 C CA . VAL B 1 97 ? -4.715 -11.508 3.557 1 98.75 97 VAL B CA 1
ATOM 2637 C C . VAL B 1 97 ? -3.881 -11.688 4.824 1 98.75 97 VAL B C 1
ATOM 2639 O O . VAL B 1 97 ? -2.721 -11.273 4.875 1 98.75 97 VAL B O 1
ATOM 2642 N N . GLN B 1 98 ? -4.48 -12.258 5.805 1 98 98 GLN B N 1
ATOM 2643 C CA . GLN B 1 98 ? -3.713 -12.734 6.953 1 98 98 GLN B CA 1
ATOM 2644 C C . GLN B 1 98 ? -3.023 -14.055 6.648 1 98 98 GLN B C 1
ATOM 2646 O O . GLN B 1 98 ? -3.664 -15 6.184 1 98 98 GLN B O 1
ATOM 2651 N N . CYS B 1 99 ? -1.724 -14.078 6.949 1 98.44 99 CYS B N 1
ATOM 2652 C CA . CYS B 1 99 ? -0.993 -15.25 6.48 1 98.44 99 CYS B CA 1
ATOM 2653 C C . CYS B 1 99 ? 0.193 -15.555 7.391 1 98.44 99 CYS B C 1
ATOM 2655 O O . CYS B 1 99 ? 0.56 -14.727 8.234 1 98.44 99 CYS B O 1
ATOM 2657 N N . GLU B 1 100 ? 0.715 -16.766 7.273 1 98.44 100 GLU B N 1
ATOM 2658 C CA . GLU B 1 100 ? 1.963 -17.172 7.91 1 98.44 100 GLU B CA 1
ATOM 2659 C C . GLU B 1 100 ? 3.078 -17.344 6.879 1 98.44 100 GLU B C 1
ATOM 2661 O O . GLU B 1 100 ? 2.908 -18.031 5.879 1 98.44 100 GLU B O 1
ATOM 2666 N N . ALA B 1 101 ? 4.16 -16.672 7.152 1 98.56 101 ALA B N 1
ATOM 2667 C CA . ALA B 1 101 ? 5.305 -16.734 6.246 1 98.56 101 ALA B CA 1
ATOM 2668 C C . ALA B 1 101 ? 6.145 -17.969 6.492 1 98.56 101 ALA B C 1
ATOM 2670 O O . ALA B 1 101 ? 6.41 -18.344 7.645 1 98.56 101 ALA B O 1
ATOM 2671 N N . GLU B 1 102 ? 6.496 -18.594 5.418 1 98.44 102 GLU B N 1
ATOM 2672 C CA . GLU B 1 102 ? 7.363 -19.766 5.461 1 98.44 102 GLU B CA 1
ATOM 2673 C C . GLU B 1 102 ? 8.539 -19.609 4.496 1 98.44 102 GLU B C 1
ATOM 2675 O O . GLU B 1 102 ? 8.344 -19.516 3.285 1 98.44 102 GLU B O 1
ATOM 2680 N N . ALA B 1 103 ? 9.742 -19.672 5.047 1 97.94 103 ALA B N 1
ATOM 2681 C CA . ALA B 1 103 ? 10.938 -19.594 4.203 1 97.94 103 ALA B CA 1
ATOM 2682 C C . ALA B 1 103 ? 11.07 -20.844 3.334 1 97.94 103 ALA B C 1
ATOM 2684 O O . ALA B 1 103 ? 10.812 -21.953 3.793 1 97.94 103 ALA B O 1
ATOM 2685 N N . VAL B 1 104 ? 11.492 -20.609 2.139 1 98.25 104 VAL B N 1
ATOM 2686 C CA . VAL B 1 104 ? 11.68 -21.719 1.203 1 98.25 104 VAL B CA 1
ATOM 2687 C C . VAL B 1 104 ? 13.156 -22.062 1.099 1 98.25 104 VAL B C 1
ATOM 2689 O O . VAL B 1 104 ? 13.969 -21.234 0.671 1 98.25 104 VAL B O 1
ATOM 2692 N N . PRO B 1 105 ? 13.562 -23.281 1.548 1 96.69 105 PRO B N 1
ATOM 2693 C CA . PRO B 1 105 ? 14.969 -23.672 1.412 1 96.69 105 PRO B CA 1
ATOM 2694 C C . PRO B 1 105 ? 15.461 -23.609 -0.03 1 96.69 105 PRO B C 1
ATOM 2696 O O . PRO B 1 105 ? 14.703 -23.859 -0.964 1 96.69 105 PRO B O 1
ATOM 2699 N N . ARG B 1 106 ? 16.844 -23.328 0.216 1 91.31 106 ARG B N 1
ATOM 2700 C CA . ARG B 1 106 ? 17.469 -23.266 -1.099 1 91.31 106 ARG B CA 1
ATOM 2701 C C . ARG B 1 106 ? 17.75 -24.656 -1.645 1 91.31 106 ARG B C 1
ATOM 2703 O O . ARG B 1 106 ? 17.75 -25.641 -0.892 1 91.31 106 ARG B O 1
ATOM 2710 N N . ASP B 1 107 ? 17.453 -25.156 -2.822 1 89.06 107 ASP B N 1
ATOM 2711 C CA . ASP B 1 107 ? 17.828 -26.391 -3.494 1 89.06 107 ASP B CA 1
ATOM 2712 C C . ASP B 1 107 ? 16.734 -27.438 -3.369 1 89.06 107 ASP B C 1
ATOM 2714 O O . ASP B 1 107 ? 16.984 -28.578 -2.947 1 89.06 107 ASP B O 1
ATOM 2718 N N . CYS B 1 108 ? 15.664 -27.047 -3.537 1 95.31 108 CYS B N 1
ATOM 2719 C CA . CYS B 1 108 ? 14.523 -27.953 -3.607 1 95.31 108 CYS B CA 1
ATOM 2720 C C . CYS B 1 108 ? 13.648 -27.656 -4.816 1 95.31 108 CYS B C 1
ATOM 2722 O O . CYS B 1 108 ? 13.812 -26.609 -5.453 1 95.31 108 CYS B O 1
ATOM 2724 N N . ALA B 1 109 ? 12.82 -28.578 -5.152 1 95.81 109 ALA B N 1
ATOM 2725 C CA . ALA B 1 109 ? 11.969 -28.453 -6.332 1 95.81 109 ALA B CA 1
ATOM 2726 C C . ALA B 1 109 ? 11.039 -27.25 -6.227 1 95.81 109 ALA B C 1
ATOM 2728 O O . ALA B 1 109 ? 10.766 -26.578 -7.223 1 95.81 109 ALA B O 1
ATOM 2729 N N . LEU B 1 110 ? 10.594 -27 -5.035 1 97.25 110 LEU B N 1
ATOM 2730 C CA . LEU B 1 110 ? 9.719 -25.859 -4.805 1 97.25 110 LEU B CA 1
ATOM 2731 C C . LEU B 1 110 ? 10.43 -24.547 -5.129 1 97.25 110 LEU B C 1
ATOM 2733 O O . LEU B 1 110 ? 9.867 -23.672 -5.797 1 97.25 110 LEU B O 1
ATOM 2737 N N . HIS B 1 111 ? 11.617 -24.406 -4.637 1 98 111 HIS B N 1
ATOM 2738 C CA . HIS B 1 111 ? 12.391 -23.203 -4.898 1 98 111 HIS B CA 1
ATOM 2739 C C . HIS B 1 111 ? 12.578 -22.984 -6.398 1 98 111 HIS B C 1
ATOM 2741 O O . HIS B 1 111 ? 12.438 -21.859 -6.891 1 98 111 HIS B O 1
ATOM 2747 N N . LEU B 1 112 ? 12.891 -24.016 -7.102 1 97.19 112 LEU B N 1
ATOM 2748 C CA . LEU B 1 112 ? 13.117 -23.922 -8.539 1 97.19 112 LEU B CA 1
ATOM 2749 C C . LEU B 1 112 ? 11.859 -23.453 -9.258 1 97.19 112 LEU B C 1
ATOM 2751 O O . LEU B 1 112 ? 11.922 -22.594 -10.133 1 97.19 112 LEU B O 1
ATOM 2755 N N . ARG B 1 113 ? 10.75 -23.969 -8.898 1 97.56 113 ARG B N 1
ATOM 2756 C CA . ARG B 1 113 ? 9.484 -23.578 -9.508 1 97.56 113 ARG B CA 1
ATOM 2757 C C . ARG B 1 113 ? 9.164 -22.125 -9.195 1 97.56 113 ARG B C 1
ATOM 2759 O O . ARG B 1 113 ? 8.797 -21.359 -10.094 1 97.56 113 ARG B O 1
ATOM 2766 N N . LEU B 1 114 ? 9.32 -21.766 -7.926 1 98.44 114 LEU B N 1
ATOM 2767 C CA . LEU B 1 114 ? 9.031 -20.391 -7.52 1 98.44 114 LEU B CA 1
ATOM 2768 C C . LEU B 1 114 ? 9.938 -19.406 -8.258 1 98.44 114 LEU B C 1
ATOM 2770 O O . LEU B 1 114 ? 9.477 -18.344 -8.695 1 98.44 114 LEU B O 1
ATOM 2774 N N . ARG B 1 115 ? 11.188 -19.75 -8.391 1 98.31 115 ARG B N 1
ATOM 2775 C CA . ARG B 1 115 ? 12.141 -18.906 -9.102 1 98.31 115 ARG B CA 1
ATOM 2776 C C . ARG B 1 115 ? 11.695 -18.688 -10.539 1 98.31 115 ARG B C 1
ATOM 2778 O O . ARG B 1 115 ? 11.672 -17.547 -11.016 1 98.31 115 ARG B O 1
ATOM 2785 N N . GLU B 1 116 ? 11.352 -19.703 -11.188 1 97.94 116 GLU B N 1
ATOM 2786 C CA . GLU B 1 116 ? 10.945 -19.594 -12.586 1 97.94 116 GLU B CA 1
ATOM 2787 C C . GLU B 1 116 ? 9.688 -18.75 -12.734 1 97.94 116 GLU B C 1
ATOM 2789 O O . GLU B 1 116 ? 9.625 -17.859 -13.578 1 97.94 116 GLU B O 1
ATOM 2794 N N . ARG B 1 117 ? 8.719 -19.031 -11.93 1 98.5 117 ARG B N 1
ATOM 2795 C CA . ARG B 1 117 ? 7.457 -18.312 -12 1 98.5 117 ARG B CA 1
ATOM 2796 C C . ARG B 1 117 ? 7.656 -16.828 -11.648 1 98.5 117 ARG B C 1
ATOM 2798 O O . ARG B 1 117 ? 7.098 -15.953 -12.305 1 98.5 117 ARG B O 1
ATOM 2805 N N . PHE B 1 118 ? 8.453 -16.641 -10.633 1 98.56 118 PHE B N 1
ATOM 2806 C CA . PHE B 1 118 ? 8.703 -15.273 -10.188 1 98.56 118 PHE B CA 1
ATOM 2807 C C . PHE B 1 118 ? 9.43 -14.477 -11.266 1 98.56 118 PHE B C 1
ATOM 2809 O O . PHE B 1 118 ? 9.094 -13.312 -11.516 1 98.56 118 PHE B O 1
ATOM 2816 N N . LEU B 1 119 ? 10.359 -15.047 -11.953 1 97.88 119 LEU B N 1
ATOM 2817 C CA . LEU B 1 119 ? 11.164 -14.352 -12.953 1 97.88 119 LEU B CA 1
ATOM 2818 C C . LEU B 1 119 ? 10.336 -14.039 -14.195 1 97.88 119 LEU B C 1
ATOM 2820 O O . LEU B 1 119 ? 10.547 -13.016 -14.844 1 97.88 119 LEU B O 1
ATOM 2824 N N . ARG B 1 120 ? 9.406 -14.914 -14.5 1 97.62 120 ARG B N 1
ATOM 2825 C CA . ARG B 1 120 ? 8.531 -14.609 -15.625 1 97.62 120 ARG B CA 1
ATOM 2826 C C . ARG B 1 120 ? 7.645 -13.406 -15.312 1 97.62 120 ARG B C 1
ATOM 2828 O O . ARG B 1 120 ? 7.375 -12.586 -16.203 1 97.62 120 ARG B O 1
ATOM 2835 N N . ARG B 1 121 ? 7.262 -13.32 -14.086 1 97.19 121 ARG B N 1
ATOM 2836 C CA . ARG B 1 121 ? 6.387 -12.242 -13.633 1 97.19 121 ARG B CA 1
ATOM 2837 C C . ARG B 1 121 ? 7.168 -10.953 -13.406 1 97.19 121 ARG B C 1
ATOM 2839 O O . ARG B 1 121 ? 6.672 -9.867 -13.695 1 97.19 121 ARG B O 1
ATOM 2846 N N . HIS B 1 122 ? 8.391 -11.07 -12.867 1 96.81 122 HIS B N 1
ATOM 2847 C CA . HIS B 1 122 ? 9.266 -9.953 -12.539 1 96.81 122 HIS B CA 1
ATOM 2848 C C . HIS B 1 122 ? 10.656 -10.148 -13.141 1 96.81 122 HIS B C 1
ATOM 2850 O O . HIS B 1 122 ? 11.625 -10.398 -12.414 1 96.81 122 HIS B O 1
ATOM 2856 N N . PRO B 1 123 ? 10.797 -9.867 -14.391 1 96.06 123 PRO B N 1
ATOM 2857 C CA . PRO B 1 123 ? 12.055 -10.211 -15.055 1 96.06 123 PRO B CA 1
ATOM 2858 C C . PRO B 1 123 ? 13.25 -9.453 -14.484 1 96.06 123 PRO B C 1
ATOM 2860 O O . PRO B 1 123 ? 14.375 -9.969 -14.469 1 96.06 123 PRO B O 1
ATOM 2863 N N . LYS B 1 124 ? 13.078 -8.305 -13.984 1 93.69 124 LYS B N 1
ATOM 2864 C CA . LYS B 1 124 ? 14.172 -7.496 -13.453 1 93.69 124 LYS B CA 1
ATOM 2865 C C . LYS B 1 124 ? 14.766 -8.117 -12.195 1 93.69 124 LYS B C 1
ATOM 2867 O O . LYS B 1 124 ? 15.875 -7.773 -11.781 1 93.69 124 LYS B O 1
ATOM 2872 N N . SER B 1 125 ? 14.039 -9.016 -11.609 1 95.19 125 SER B N 1
ATOM 2873 C CA . SER B 1 125 ? 14.516 -9.688 -10.406 1 95.19 125 SER B CA 1
ATOM 2874 C C . SER B 1 125 ? 15.664 -10.641 -10.727 1 95.19 125 SER B C 1
ATOM 2876 O O . SER B 1 125 ? 16.344 -11.125 -9.82 1 95.19 125 SER B O 1
ATOM 2878 N N . LYS B 1 126 ? 15.906 -10.922 -11.984 1 96.62 126 LYS B N 1
ATOM 2879 C CA . LYS B 1 126 ? 17.031 -11.758 -12.383 1 96.62 126 LYS B CA 1
ATOM 2880 C C . LYS B 1 126 ? 18.344 -11.195 -11.852 1 96.62 126 LYS B C 1
ATOM 2882 O O . LYS B 1 126 ? 19.297 -11.945 -11.594 1 96.62 126 LYS B O 1
ATOM 2887 N N . LEU B 1 127 ? 18.375 -9.906 -11.625 1 94.06 127 LEU B N 1
ATOM 2888 C CA . LEU B 1 127 ? 19.562 -9.195 -11.172 1 94.06 127 LEU B CA 1
ATOM 2889 C C . LEU B 1 127 ? 19.953 -9.617 -9.758 1 94.06 127 LEU B C 1
ATOM 2891 O O . LEU B 1 127 ? 21.109 -9.508 -9.367 1 94.06 127 LEU B O 1
ATOM 2895 N N . TYR B 1 128 ? 18.906 -10.156 -8.977 1 93.69 128 TYR B N 1
ATOM 2896 C CA . TYR B 1 128 ? 19.25 -10.352 -7.57 1 93.69 128 TYR B CA 1
ATOM 2897 C C . TYR B 1 128 ? 18.672 -11.664 -7.047 1 93.69 128 TYR B C 1
ATOM 2899 O O . TYR B 1 128 ? 18.984 -12.078 -5.93 1 93.69 128 TYR B O 1
ATOM 2907 N N . VAL B 1 129 ? 17.938 -12.391 -7.816 1 96.44 129 VAL B N 1
ATOM 2908 C CA . VAL B 1 129 ? 17.203 -13.562 -7.344 1 96.44 129 VAL B CA 1
ATOM 2909 C C . VAL B 1 129 ? 18.188 -14.617 -6.848 1 96.44 129 VAL B C 1
ATOM 2911 O O . VAL B 1 129 ? 17.875 -15.383 -5.934 1 96.44 129 VAL B O 1
ATOM 2914 N N . ASP B 1 130 ? 19.406 -14.656 -7.395 1 95.69 130 ASP B N 1
ATOM 2915 C CA . ASP B 1 130 ? 20.359 -15.719 -7.074 1 95.69 130 ASP B CA 1
ATOM 2916 C C . ASP B 1 130 ? 21.391 -15.25 -6.062 1 95.69 130 ASP B C 1
ATOM 2918 O O . ASP B 1 130 ? 22.328 -15.984 -5.73 1 95.69 130 ASP B O 1
ATOM 2922 N N . PHE B 1 131 ? 21.25 -13.984 -5.574 1 94.81 131 PHE B N 1
ATOM 2923 C CA . PHE B 1 131 ? 22.141 -13.523 -4.52 1 94.81 131 PHE B CA 1
ATOM 2924 C C . PHE B 1 131 ? 21.938 -14.336 -3.246 1 94.81 131 PHE B C 1
ATOM 2926 O O . PHE B 1 131 ? 20.797 -14.672 -2.895 1 94.81 131 PHE B O 1
ATOM 2933 N N . PRO B 1 132 ? 23.016 -14.609 -2.576 1 93.38 132 PRO B N 1
ATOM 2934 C CA . PRO B 1 132 ? 22.922 -15.461 -1.384 1 93.38 132 PRO B CA 1
ATOM 2935 C C . PRO B 1 132 ? 22.031 -14.859 -0.295 1 93.38 132 PRO B C 1
ATOM 2937 O O . PRO B 1 132 ? 21.484 -15.586 0.532 1 93.38 132 PRO B O 1
ATOM 2940 N N . ASP B 1 133 ? 21.906 -13.578 -0.253 1 93.06 133 ASP B N 1
ATOM 2941 C CA . ASP B 1 133 ? 21.156 -12.922 0.811 1 93.06 133 ASP B CA 1
ATOM 2942 C C . ASP B 1 133 ? 19.688 -12.727 0.411 1 93.06 133 ASP B C 1
ATOM 2944 O O . ASP B 1 133 ? 18.938 -12.023 1.091 1 93.06 133 ASP B O 1
ATOM 2948 N N . PHE B 1 134 ? 19.375 -13.273 -0.704 1 96.06 134 PHE B N 1
ATOM 2949 C CA . PHE B 1 134 ? 17.969 -13.219 -1.094 1 96.06 134 PHE B CA 1
ATOM 2950 C C . PHE B 1 134 ? 17.312 -14.586 -0.945 1 96.06 134 PHE B C 1
ATOM 2952 O O . PHE B 1 134 ? 17.969 -15.617 -1.1 1 96.06 134 PHE B O 1
ATOM 2959 N N . GLY B 1 135 ? 16.031 -14.547 -0.657 1 97.19 135 GLY B N 1
ATOM 2960 C CA . GLY B 1 135 ? 15.273 -15.781 -0.53 1 97.19 135 GLY B CA 1
ATOM 2961 C C . GLY B 1 135 ? 13.773 -15.586 -0.688 1 97.19 135 GLY B C 1
ATOM 2962 O O . GLY B 1 135 ? 13.281 -14.461 -0.64 1 97.19 135 GLY B O 1
ATOM 2963 N N . PHE B 1 136 ? 13.141 -16.766 -0.865 1 98.44 136 PHE B N 1
ATOM 2964 C CA . PHE B 1 136 ? 11.695 -16.766 -1.043 1 98.44 136 PHE B CA 1
ATOM 2965 C C . PHE B 1 136 ? 10.984 -17.047 0.274 1 98.44 136 PHE B C 1
ATOM 2967 O O . PHE B 1 136 ? 11.453 -17.859 1.074 1 98.44 136 PHE B O 1
ATOM 2974 N N . PHE B 1 137 ? 9.914 -16.406 0.518 1 98.81 137 PHE B N 1
ATOM 2975 C CA . PHE B 1 137 ? 8.906 -16.797 1.493 1 98.81 137 PHE B CA 1
ATOM 2976 C C . PHE B 1 137 ? 7.578 -17.109 0.807 1 98.81 137 PHE B C 1
ATOM 2978 O O . PHE B 1 137 ? 7.148 -16.375 -0.088 1 98.81 137 PHE B O 1
ATOM 2985 N N . ARG B 1 138 ? 7.008 -18.188 1.154 1 98.88 138 ARG B N 1
ATOM 2986 C CA . ARG B 1 138 ? 5.586 -18.391 0.895 1 98.88 138 ARG B CA 1
ATOM 2987 C C . ARG B 1 138 ? 4.734 -17.719 1.972 1 98.88 138 ARG B C 1
ATOM 2989 O O . ARG B 1 138 ? 5.012 -17.859 3.164 1 98.88 138 ARG B O 1
ATOM 2996 N N . LEU B 1 139 ? 3.758 -16.969 1.568 1 98.88 139 LEU B N 1
ATOM 2997 C CA . LEU B 1 139 ? 2.803 -16.375 2.494 1 98.88 139 LEU B CA 1
ATOM 2998 C C . LEU B 1 139 ? 1.511 -17.172 2.539 1 98.88 139 LEU B C 1
ATOM 3000 O O . LEU B 1 139 ? 0.56 -16.875 1.813 1 98.88 139 LEU B O 1
ATOM 3004 N N . ASN B 1 140 ? 1.45 -18.156 3.441 1 98.88 140 ASN B N 1
ATOM 3005 C CA . ASN B 1 140 ? 0.343 -19.094 3.502 1 98.88 140 ASN B CA 1
ATOM 3006 C C . ASN B 1 140 ? -0.916 -18.453 4.074 1 98.88 140 ASN B C 1
ATOM 3008 O O . ASN B 1 140 ? -0.959 -18.109 5.258 1 98.88 140 ASN B O 1
ATOM 3012 N N . PRO B 1 141 ? -1.963 -18.344 3.225 1 98.69 141 PRO B N 1
ATOM 3013 C CA . PRO B 1 141 ? -3.158 -17.625 3.68 1 98.69 141 PRO B CA 1
ATOM 3014 C C . PRO B 1 141 ? -3.895 -18.359 4.797 1 98.69 141 PRO B C 1
ATOM 3016 O O . PRO B 1 141 ? -3.99 -19.594 4.77 1 98.69 141 PRO B O 1
ATOM 3019 N N . LEU B 1 142 ? -4.406 -17.641 5.762 1 98.06 142 LEU B N 1
ATOM 3020 C CA . LEU B 1 142 ? -5.258 -18.156 6.824 1 98.06 142 LEU B CA 1
ATOM 3021 C C . LEU B 1 142 ? -6.684 -17.641 6.691 1 98.06 142 LEU B C 1
ATOM 3023 O O . LEU B 1 142 ? -7.645 -18.391 6.84 1 98.06 142 LEU B O 1
ATOM 3027 N N . ARG B 1 143 ? -6.797 -16.406 6.41 1 97.12 143 ARG B N 1
ATOM 3028 C CA . ARG B 1 143 ? -8.055 -15.703 6.168 1 97.12 143 ARG B CA 1
ATOM 3029 C C . ARG B 1 143 ? -7.82 -14.406 5.402 1 97.12 143 ARG B C 1
ATOM 3031 O O . ARG B 1 143 ? -6.688 -13.93 5.312 1 97.12 143 ARG B O 1
ATOM 3038 N N . ALA B 1 144 ? -8.891 -13.875 4.832 1 98.12 144 ALA B N 1
ATOM 3039 C CA . ALA B 1 144 ? -8.758 -12.625 4.09 1 98.12 144 ALA B CA 1
ATOM 3040 C C . ALA B 1 144 ? -9.977 -11.727 4.309 1 98.12 144 ALA B C 1
ATOM 3042 O O . ALA B 1 144 ? -11.07 -12.211 4.578 1 98.12 144 ALA B O 1
ATOM 3043 N N . SER B 1 145 ? -9.727 -10.477 4.316 1 97.25 145 SER B N 1
ATOM 3044 C CA . SER B 1 145 ? -10.742 -9.438 4.348 1 97.25 145 SER B CA 1
ATOM 3045 C C . SER B 1 145 ? -10.805 -8.688 3.021 1 97.25 145 SER B C 1
ATOM 3047 O O . SER B 1 145 ? -9.82 -8.062 2.607 1 97.25 145 SER B O 1
ATOM 3049 N N . LEU B 1 146 ? -11.992 -8.742 2.385 1 98.06 146 LEU B N 1
ATOM 3050 C CA . LEU B 1 146 ? -12.211 -8.078 1.104 1 98.06 146 LEU B CA 1
ATOM 3051 C C . LEU B 1 146 ? -13.102 -6.852 1.271 1 98.06 146 LEU B C 1
ATOM 3053 O O . LEU B 1 146 ? -14.172 -6.934 1.882 1 98.06 146 LEU B O 1
ATOM 3057 N N . ASN B 1 147 ? -12.586 -5.75 0.844 1 96 147 ASN B N 1
ATOM 3058 C CA . ASN B 1 147 ? -13.398 -4.555 0.66 1 96 147 ASN B CA 1
ATOM 3059 C C . ASN B 1 147 ? -13.633 -4.258 -0.818 1 96 147 ASN B C 1
ATOM 3061 O O . ASN B 1 147 ? -12.711 -3.873 -1.534 1 96 147 ASN B O 1
ATOM 3065 N N . GLY B 1 148 ? -14.82 -4.504 -1.307 1 93.31 148 GLY B N 1
ATOM 3066 C CA . GLY B 1 148 ? -15.172 -4.316 -2.705 1 93.31 148 GLY B CA 1
ATOM 3067 C C . GLY B 1 148 ? -15.539 -2.885 -3.043 1 93.31 148 GLY B C 1
ATOM 3068 O O . GLY B 1 148 ? -16.109 -2.617 -4.105 1 93.31 148 GLY B O 1
ATOM 3069 N N . GLY B 1 149 ? -15.266 -2.037 -2.215 1 85.25 149 GLY B N 1
ATOM 3070 C CA . GLY B 1 149 ? -15.734 -0.659 -2.252 1 85.25 149 GLY B CA 1
ATOM 3071 C C . GLY B 1 149 ? -16.672 -0.313 -1.106 1 85.25 149 GLY B C 1
ATOM 3072 O O . GLY B 1 149 ? -16.781 -1.067 -0.138 1 85.25 149 GLY B O 1
ATOM 3073 N N . PHE B 1 150 ? -17.312 0.853 -1.269 1 75.62 150 PHE B N 1
ATOM 3074 C CA . PHE B 1 150 ? -18.094 1.394 -0.156 1 75.62 150 PHE B CA 1
ATOM 3075 C C . PHE B 1 150 ? -19.219 0.445 0.232 1 75.62 150 PHE B C 1
ATOM 3077 O O . PHE B 1 150 ? -20.156 0.238 -0.541 1 75.62 150 PHE B O 1
ATOM 3084 N N . GLY B 1 151 ? -18.953 -0.112 1.41 1 74.75 151 GLY B N 1
ATOM 3085 C CA . GLY B 1 151 ? -20.016 -0.871 2.031 1 74.75 151 GLY B CA 1
ATOM 3086 C C . GLY B 1 151 ? -20.047 -2.324 1.597 1 74.75 151 GLY B C 1
ATOM 3087 O O . GLY B 1 151 ? -21.047 -3.018 1.808 1 74.75 151 GLY B O 1
ATOM 3088 N N . ARG B 1 152 ? -19.062 -2.779 0.893 1 90 152 ARG B N 1
ATOM 3089 C CA . ARG B 1 152 ? -18.984 -4.168 0.449 1 90 152 ARG B CA 1
ATOM 3090 C C . ARG B 1 152 ? -17.812 -4.891 1.098 1 90 152 ARG B C 1
ATOM 3092 O O . ARG B 1 152 ? -16.734 -5 0.501 1 90 152 ARG B O 1
ATOM 3099 N N . ALA B 1 153 ? -18.094 -5.359 2.25 1 93.94 153 ALA B N 1
ATOM 3100 C CA . ALA B 1 153 ? -17.062 -6.051 3.025 1 93.94 153 ALA B CA 1
ATOM 3101 C C . ALA B 1 153 ? -17.359 -7.547 3.115 1 93.94 153 ALA B C 1
ATOM 3103 O O . ALA B 1 153 ? -18.5 -7.945 3.34 1 93.94 153 ALA B O 1
ATOM 3104 N N . TYR B 1 154 ? -16.359 -8.359 2.895 1 96.81 154 TYR B N 1
ATOM 3105 C CA . TYR B 1 154 ? -16.453 -9.812 2.92 1 96.81 154 TYR B CA 1
ATOM 3106 C C . TYR B 1 154 ? -15.305 -10.422 3.721 1 96.81 154 TYR B C 1
ATOM 3108 O O . TYR B 1 154 ? -14.227 -9.844 3.809 1 96.81 154 TYR B O 1
ATOM 3116 N N . VAL B 1 155 ? -15.547 -11.547 4.258 1 96.75 155 VAL B N 1
ATOM 3117 C CA . VAL B 1 155 ? -14.516 -12.375 4.871 1 96.75 155 VAL B CA 1
ATOM 3118 C C . VAL B 1 155 ? -14.352 -13.672 4.086 1 96.75 155 VAL B C 1
ATOM 3120 O O . VAL B 1 155 ? -15.344 -14.281 3.676 1 96.75 155 VAL B O 1
ATOM 3123 N N . LEU B 1 156 ? -13.133 -13.992 3.844 1 98.19 156 LEU B N 1
ATOM 3124 C CA . LEU B 1 156 ? -12.82 -15.203 3.088 1 98.19 156 LEU B CA 1
ATOM 3125 C C . LEU B 1 156 ? -11.93 -16.141 3.898 1 98.19 156 LEU B C 1
ATOM 3127 O O . LEU B 1 156 ? -11.148 -15.688 4.734 1 98.19 156 LEU B O 1
ATOM 3131 N N . THR B 1 157 ? -12.062 -17.422 3.6 1 98.12 157 THR B N 1
ATOM 3132 C CA . THR B 1 157 ? -11.211 -18.438 4.199 1 98.12 157 THR B CA 1
ATOM 3133 C C . THR B 1 157 ? -10.008 -18.719 3.309 1 98.12 157 THR B C 1
ATOM 3135 O O . THR B 1 157 ? -9.945 -18.266 2.17 1 98.12 157 THR B O 1
ATOM 3138 N N . ALA B 1 158 ? -9.062 -19.484 3.863 1 98.19 158 ALA B N 1
ATOM 3139 C CA . ALA B 1 158 ? -7.918 -19.938 3.076 1 98.19 158 ALA B CA 1
ATOM 3140 C C . ALA B 1 158 ? -8.367 -20.734 1.856 1 98.19 158 ALA B C 1
ATOM 3142 O O . ALA B 1 158 ? -7.797 -20.594 0.772 1 98.19 158 ALA B O 1
ATOM 3143 N N . GLU B 1 159 ? -9.359 -21.531 2.004 1 97.94 159 GLU B N 1
ATOM 3144 C CA . GLU B 1 159 ? -9.867 -22.375 0.928 1 97.94 159 GLU B CA 1
ATOM 3145 C C . GLU B 1 159 ? -10.461 -21.547 -0.202 1 97.94 159 GLU B C 1
ATOM 3147 O O . GLU B 1 159 ? -10.375 -21.922 -1.372 1 97.94 159 GLU B O 1
ATOM 3152 N N . ASP B 1 160 ? -11.07 -20.422 0.184 1 98.06 160 ASP B N 1
ATOM 3153 C CA . ASP B 1 160 ? -11.656 -19.531 -0.815 1 98.06 160 ASP B CA 1
ATOM 3154 C C . ASP B 1 160 ? -10.586 -18.984 -1.763 1 98.06 160 ASP B C 1
ATOM 3156 O O . ASP B 1 160 ? -10.891 -18.609 -2.895 1 98.06 160 ASP B O 1
ATOM 3160 N N . LEU B 1 161 ? -9.312 -18.953 -1.341 1 98.25 161 LEU B N 1
ATOM 3161 C CA . LEU B 1 161 ? -8.242 -18.344 -2.117 1 98.25 161 LEU B CA 1
ATOM 3162 C C . LEU B 1 161 ? -7.383 -19.406 -2.791 1 98.25 161 LEU B C 1
ATOM 3164 O O . LEU B 1 161 ? -6.668 -19.109 -3.754 1 98.25 161 LEU B O 1
ATOM 3168 N N . ALA B 1 162 ? -7.469 -20.641 -2.316 1 97.94 162 ALA B N 1
ATOM 3169 C CA . ALA B 1 162 ? -6.566 -21.719 -2.742 1 97.94 162 ALA B CA 1
ATOM 3170 C C . ALA B 1 162 ? -6.98 -22.281 -4.098 1 97.94 162 ALA B C 1
ATOM 3172 O O . ALA B 1 162 ? -8.172 -22.312 -4.426 1 97.94 162 ALA B O 1
ATOM 3173 N N . ILE B 1 163 ? -6.012 -22.625 -4.879 1 97.56 163 ILE B N 1
ATOM 3174 C CA . ILE B 1 163 ? -6.234 -23.469 -6.059 1 97.56 163 ILE B CA 1
ATOM 3175 C C . ILE B 1 163 ? -6.016 -24.938 -5.703 1 97.56 163 ILE B C 1
ATOM 3177 O O . ILE B 1 163 ? -4.883 -25.359 -5.477 1 97.56 163 ILE B O 1
ATOM 3181 N N . ALA B 1 164 ? -7.07 -25.609 -5.641 1 95 164 ALA B N 1
ATOM 3182 C CA . ALA B 1 164 ? -7.008 -27.047 -5.355 1 95 164 ALA B CA 1
ATOM 3183 C C . ALA B 1 164 ? -7.398 -27.875 -6.582 1 95 164 ALA B C 1
ATOM 3185 O O . ALA B 1 164 ? -8.539 -27.781 -7.059 1 95 164 ALA B O 1
ATOM 3186 N N . SER B 1 165 ? -6.457 -28.547 -7.109 1 97.25 165 SER B N 1
ATOM 3187 C CA . SER B 1 165 ? -6.695 -29.375 -8.289 1 97.25 165 SER B CA 1
ATOM 3188 C C . SER B 1 165 ? -5.703 -30.531 -8.359 1 97.25 165 SER B C 1
ATOM 3190 O O . SER B 1 165 ? -4.516 -30.359 -8.086 1 97.25 165 SER B O 1
ATOM 3192 N N . PRO B 1 166 ? -6.25 -31.688 -8.742 1 97.25 166 PRO B N 1
ATOM 3193 C CA . PRO B 1 166 ? -5.324 -32.812 -8.938 1 97.25 166 PRO B CA 1
ATOM 3194 C C . PRO B 1 166 ? -4.352 -32.562 -10.086 1 97.25 166 PRO B C 1
ATOM 3196 O O . PRO B 1 166 ? -3.371 -33.312 -10.234 1 97.25 166 PRO B O 1
ATOM 3199 N N . ALA B 1 167 ? -4.586 -31.562 -10.875 1 97.62 167 ALA B N 1
ATOM 3200 C CA . ALA B 1 167 ? -3.764 -31.312 -12.055 1 97.62 167 ALA B CA 1
ATOM 3201 C C . ALA B 1 167 ? -2.578 -30.406 -11.719 1 97.62 167 ALA B C 1
ATOM 3203 O O . ALA B 1 167 ? -1.721 -30.156 -12.562 1 97.62 167 ALA B O 1
ATOM 3204 N N . ALA B 1 168 ? -2.531 -29.969 -10.508 1 96.88 168 ALA B N 1
ATOM 3205 C CA . ALA B 1 168 ? -1.592 -28.922 -10.117 1 96.88 168 ALA B CA 1
ATOM 3206 C C . ALA B 1 168 ? -0.155 -29.328 -10.438 1 96.88 168 ALA B C 1
ATOM 3208 O O . ALA B 1 168 ? 0.586 -28.562 -11.062 1 96.88 168 ALA B O 1
ATOM 3209 N N . ALA B 1 169 ? 0.201 -30.484 -10.078 1 96.19 169 ALA B N 1
ATOM 3210 C CA . ALA B 1 169 ? 1.571 -30.953 -10.266 1 96.19 169 ALA B CA 1
ATOM 3211 C C . ALA B 1 169 ? 1.903 -31.078 -11.75 1 96.19 169 ALA B C 1
ATOM 3213 O O . ALA B 1 169 ? 2.984 -30.672 -12.188 1 96.19 169 ALA B O 1
ATOM 3214 N N . ALA B 1 170 ? 1.007 -31.672 -12.484 1 97.81 170 ALA B N 1
ATOM 3215 C CA . ALA B 1 170 ? 1.217 -31.844 -13.922 1 97.81 170 ALA B CA 1
ATOM 3216 C C . ALA B 1 170 ? 1.307 -30.5 -14.633 1 97.81 170 ALA B C 1
ATOM 3218 O O . ALA B 1 170 ? 2.121 -30.328 -15.547 1 97.81 170 ALA B O 1
ATOM 3219 N N . ILE B 1 171 ? 0.502 -29.594 -14.234 1 97.69 171 ILE B N 1
ATOM 3220 C CA . ILE B 1 171 ? 0.513 -28.266 -14.836 1 97.69 171 ILE B CA 1
ATOM 3221 C C . ILE B 1 171 ? 1.834 -27.562 -14.516 1 97.69 171 ILE B C 1
ATOM 3223 O O . ILE B 1 171 ? 2.434 -26.938 -15.383 1 97.69 171 ILE B O 1
ATOM 3227 N N . ALA B 1 172 ? 2.264 -27.672 -13.273 1 97.38 172 ALA B N 1
ATOM 3228 C CA . ALA B 1 172 ? 3.543 -27.094 -12.883 1 97.38 172 ALA B CA 1
ATOM 3229 C C . ALA B 1 172 ? 4.676 -27.594 -13.773 1 97.38 172 ALA B C 1
ATOM 3231 O O . ALA B 1 172 ? 5.559 -26.828 -14.164 1 97.38 172 ALA B O 1
ATOM 3232 N N . GLU B 1 173 ? 4.617 -28.812 -14.117 1 96.88 173 GLU B N 1
ATOM 3233 C CA . GLU B 1 173 ? 5.668 -29.438 -14.914 1 96.88 173 GLU B CA 1
ATOM 3234 C C . GLU B 1 173 ? 5.645 -28.938 -16.359 1 96.88 173 GLU B C 1
ATOM 3236 O O . GLU B 1 173 ? 6.695 -28.75 -16.969 1 96.88 173 GLU B O 1
ATOM 3241 N N . MET B 1 174 ? 4.504 -28.703 -16.859 1 97.25 174 MET B N 1
ATOM 3242 C CA . MET B 1 174 ? 4.406 -28.359 -18.281 1 97.25 174 MET B CA 1
ATOM 3243 C C . MET B 1 174 ? 4.336 -26.859 -18.469 1 97.25 174 MET B C 1
ATOM 3245 O O . MET B 1 174 ? 4.309 -26.359 -19.594 1 97.25 174 MET B O 1
ATOM 3249 N N . GLU B 1 175 ? 4.227 -26.047 -17.406 1 98.19 175 GLU B N 1
ATOM 3250 C CA . GLU B 1 175 ? 3.93 -24.609 -17.438 1 98.19 175 GLU B CA 1
ATOM 3251 C C . GLU B 1 175 ? 4.898 -23.859 -18.344 1 98.19 175 GLU B C 1
ATOM 3253 O O . GLU B 1 175 ? 4.473 -23.141 -19.25 1 98.19 175 GLU B O 1
ATOM 3258 N N . GLY B 1 176 ? 6.176 -24.031 -18.094 1 98 176 GLY B N 1
ATOM 3259 C CA . GLY B 1 176 ? 7.176 -23.312 -18.859 1 98 176 GLY B CA 1
ATOM 3260 C C . GLY B 1 176 ? 7.055 -23.516 -20.359 1 98 176 GLY B C 1
ATOM 3261 O O . GLY B 1 176 ? 7.043 -22.547 -21.125 1 98 176 GLY B O 1
ATOM 3262 N N . GLY B 1 177 ? 6.996 -24.781 -20.75 1 98.06 177 GLY B N 1
ATOM 3263 C CA . GLY B 1 177 ? 6.855 -25.109 -22.172 1 98.06 177 GLY B CA 1
ATOM 3264 C C . GLY B 1 177 ? 5.586 -24.547 -22.781 1 98.06 177 GLY B C 1
ATOM 3265 O O . GLY B 1 177 ? 5.605 -24.047 -23.906 1 98.06 177 GLY B O 1
ATOM 3266 N N . ALA B 1 178 ? 4.492 -24.688 -22.047 1 98.44 178 ALA B N 1
ATOM 3267 C CA . ALA B 1 178 ? 3.213 -24.172 -22.531 1 98.44 178 ALA B CA 1
ATOM 3268 C C . ALA B 1 178 ? 3.268 -22.656 -22.734 1 98.44 178 ALA B C 1
ATOM 3270 O O . ALA B 1 178 ? 2.775 -22.125 -23.734 1 98.44 178 ALA B O 1
ATOM 3271 N N . ILE B 1 179 ? 3.863 -21.938 -21.797 1 98.75 179 ILE B N 1
ATOM 3272 C CA . ILE B 1 179 ? 3.967 -20.484 -21.859 1 98.75 179 ILE B CA 1
ATOM 3273 C C . ILE B 1 179 ? 4.816 -20.078 -23.047 1 98.75 179 ILE B C 1
ATOM 3275 O O . ILE B 1 179 ? 4.43 -19.188 -23.828 1 98.75 179 ILE B O 1
ATOM 3279 N N . GLU B 1 180 ? 5.945 -20.719 -23.188 1 98.38 180 GLU B N 1
ATOM 3280 C CA . GLU B 1 180 ? 6.812 -20.406 -24.328 1 98.38 180 GLU B CA 1
ATOM 3281 C C . GLU B 1 180 ? 6.086 -20.625 -25.656 1 98.38 180 GLU B C 1
ATOM 3283 O O . GLU B 1 180 ? 6.145 -19.781 -26.547 1 98.38 180 GLU B O 1
ATOM 3288 N N . HIS B 1 181 ? 5.426 -21.719 -25.781 1 98.38 181 HIS B N 1
ATOM 3289 C CA . HIS B 1 181 ? 4.695 -22.078 -27 1 98.38 181 HIS B CA 1
ATOM 3290 C C . HIS B 1 181 ? 3.611 -21.047 -27.312 1 98.38 181 HIS B C 1
ATOM 3292 O O . HIS B 1 181 ? 3.525 -20.531 -28.422 1 98.38 181 HIS B O 1
ATOM 3298 N N . MET B 1 182 ? 2.803 -20.734 -26.312 1 98.5 182 MET B N 1
ATOM 3299 C CA . MET B 1 182 ? 1.703 -19.797 -26.5 1 98.5 182 MET B CA 1
ATOM 3300 C C . MET B 1 182 ? 2.225 -18.422 -26.891 1 98.5 182 MET B C 1
ATOM 3302 O O . MET B 1 182 ? 1.7 -17.781 -27.812 1 98.5 182 MET B O 1
ATOM 3306 N N . ASN B 1 183 ? 3.25 -17.922 -26.219 1 98.5 183 ASN B N 1
ATOM 3307 C CA . ASN B 1 183 ? 3.781 -16.594 -26.469 1 98.5 183 ASN B CA 1
ATOM 3308 C C . ASN B 1 183 ? 4.484 -16.516 -27.828 1 98.5 183 ASN B C 1
ATOM 3310 O O . ASN B 1 183 ? 4.473 -15.469 -28.484 1 98.5 183 ASN B O 1
ATOM 3314 N N . ALA B 1 184 ? 5.09 -17.594 -28.25 1 98.19 184 ALA B N 1
ATOM 3315 C CA . ALA B 1 184 ? 5.832 -17.609 -29.516 1 98.19 184 ALA B CA 1
ATOM 3316 C C . ALA B 1 184 ? 4.902 -17.859 -30.688 1 98.19 184 ALA B C 1
ATOM 3318 O O . ALA B 1 184 ? 4.973 -17.156 -31.703 1 98.19 184 ALA B O 1
ATOM 3319 N N . ASP B 1 185 ? 3.977 -18.766 -30.562 1 98.06 185 ASP B N 1
ATOM 3320 C CA . ASP B 1 185 ? 3.242 -19.281 -31.719 1 98.06 185 ASP B CA 1
ATOM 3321 C C . ASP B 1 185 ? 1.81 -18.75 -31.734 1 98.06 185 ASP B C 1
ATOM 3323 O O . ASP B 1 185 ? 1.132 -18.812 -32.75 1 98.06 185 ASP B O 1
ATOM 3327 N N . HIS B 1 186 ? 1.304 -18.297 -30.594 1 97.94 186 HIS B N 1
ATOM 3328 C CA . HIS B 1 186 ? -0.092 -17.875 -30.516 1 97.94 186 HIS B CA 1
ATOM 3329 C C . HIS B 1 186 ? -0.219 -16.516 -29.859 1 97.94 186 HIS B C 1
ATOM 3331 O O . HIS B 1 186 ? -1.069 -16.312 -28.984 1 97.94 186 HIS B O 1
ATOM 3337 N N . ALA B 1 187 ? 0.629 -15.539 -30.266 1 97.5 187 ALA B N 1
ATOM 3338 C CA . ALA B 1 187 ? 0.678 -14.203 -29.672 1 97.5 187 ALA B CA 1
ATOM 3339 C C . ALA B 1 187 ? -0.656 -13.484 -29.828 1 97.5 187 ALA B C 1
ATOM 3341 O O . ALA B 1 187 ? -1.073 -12.727 -28.953 1 97.5 187 ALA B O 1
ATOM 3342 N N . GLU B 1 188 ? -1.288 -13.719 -30.906 1 97.25 188 GLU B N 1
ATOM 3343 C CA . GLU B 1 188 ? -2.572 -13.07 -31.156 1 97.25 188 GLU B CA 1
ATOM 3344 C C . GLU B 1 188 ? -3.639 -13.562 -30.172 1 97.25 188 GLU B C 1
ATOM 3346 O O . GLU B 1 188 ? -4.469 -12.773 -29.719 1 97.25 188 GLU B O 1
ATOM 3351 N N . ALA B 1 189 ? -3.605 -14.844 -29.906 1 98 189 ALA B N 1
ATOM 3352 C CA . ALA B 1 189 ? -4.539 -15.398 -28.938 1 98 189 ALA B CA 1
ATOM 3353 C C . ALA B 1 189 ? -4.289 -14.82 -27.547 1 98 189 ALA B C 1
ATOM 3355 O O . ALA B 1 189 ? -5.234 -14.469 -26.828 1 98 189 ALA B O 1
ATOM 3356 N N . VAL B 1 190 ? -3.064 -14.695 -27.203 1 98.44 190 VAL B N 1
ATOM 3357 C CA . VAL B 1 190 ? -2.686 -14.164 -25.906 1 98.44 190 VAL B CA 1
ATOM 3358 C C . VAL B 1 190 ? -3.184 -12.727 -25.766 1 98.44 190 VAL B C 1
ATOM 3360 O O . VAL B 1 190 ? -3.77 -12.359 -24.75 1 98.44 190 VAL B O 1
ATOM 3363 N N . ARG B 1 191 ? -2.98 -11.938 -26.812 1 97.62 191 ARG B N 1
ATOM 3364 C CA . ARG B 1 191 ? -3.486 -10.57 -26.828 1 97.62 191 ARG B CA 1
ATOM 3365 C C . ARG B 1 191 ? -5.004 -10.547 -26.688 1 97.62 191 ARG B C 1
ATOM 3367 O O . ARG B 1 191 ? -5.555 -9.695 -25.984 1 97.62 191 ARG B O 1
ATOM 3374 N N . TYR B 1 192 ? -5.602 -11.484 -27.344 1 98 192 TYR B N 1
ATOM 3375 C CA . TYR B 1 192 ? -7.055 -11.594 -27.281 1 98 192 TYR B CA 1
ATOM 3376 C C . TYR B 1 192 ? -7.527 -11.883 -25.859 1 98 192 TYR B C 1
ATOM 3378 O O . TYR B 1 192 ? -8.5 -11.297 -25.391 1 98 192 TYR B O 1
ATOM 3386 N N . TYR B 1 193 ? -6.863 -12.859 -25.141 1 98.25 193 TYR B N 1
ATOM 3387 C CA . TYR B 1 193 ? -7.215 -13.164 -23.75 1 98.25 193 TYR B CA 1
ATOM 3388 C C . TYR B 1 193 ? -7.191 -11.906 -22.891 1 98.25 193 TYR B C 1
ATOM 3390 O O . TYR B 1 193 ? -8.133 -11.641 -22.141 1 98.25 193 TYR B O 1
ATOM 3398 N N . ALA B 1 194 ? -6.133 -11.086 -23.047 1 97.88 194 ALA B N 1
ATOM 3399 C CA . ALA B 1 194 ? -5.926 -9.898 -22.219 1 97.88 194 ALA B CA 1
ATOM 3400 C C . ALA B 1 194 ? -6.977 -8.836 -22.516 1 97.88 194 ALA B C 1
ATOM 3402 O O . ALA B 1 194 ? -7.617 -8.312 -21.609 1 97.88 194 ALA B O 1
ATOM 3403 N N . THR B 1 195 ? -7.223 -8.531 -23.781 1 97.5 195 THR B N 1
ATOM 3404 C CA . THR B 1 195 ? -8.047 -7.395 -24.156 1 97.5 195 THR B CA 1
ATOM 3405 C C . THR B 1 195 ? -9.531 -7.746 -24.078 1 97.5 195 THR B C 1
ATOM 3407 O O . THR B 1 195 ? -10.344 -6.926 -23.641 1 97.5 195 THR B O 1
ATOM 3410 N N . THR B 1 196 ? -9.898 -8.961 -24.391 1 97.12 196 THR B N 1
ATOM 3411 C CA . THR B 1 196 ? -11.305 -9.336 -24.469 1 97.12 196 THR B CA 1
ATOM 3412 C C . THR B 1 196 ? -11.797 -9.891 -23.141 1 97.12 196 THR B C 1
ATOM 3414 O O . THR B 1 196 ? -12.844 -9.484 -22.641 1 97.12 196 THR B O 1
ATOM 3417 N N . HIS B 1 197 ? -11.008 -10.781 -22.578 1 96.44 197 HIS B N 1
ATOM 3418 C CA . HIS B 1 197 ? -11.484 -11.453 -21.375 1 96.44 197 HIS B CA 1
ATOM 3419 C C . HIS B 1 197 ? -11.125 -10.672 -20.125 1 96.44 197 HIS B C 1
ATOM 3421 O O . HIS B 1 197 ? -11.852 -10.711 -19.125 1 96.44 197 HIS B O 1
ATOM 3427 N N . CYS B 1 198 ? -10.008 -9.922 -20.141 1 96.25 198 CYS B N 1
ATOM 3428 C CA . CYS B 1 198 ? -9.578 -9.18 -18.969 1 96.25 198 CYS B CA 1
ATOM 3429 C C . CYS B 1 198 ? -9.828 -7.684 -19.141 1 96.25 198 CYS B C 1
ATOM 3431 O O . CYS B 1 198 ? -9.445 -6.883 -18.281 1 96.25 198 CYS B O 1
ATOM 3433 N N . ARG B 1 199 ? -10.32 -7.246 -20.281 1 94.88 199 ARG B N 1
ATOM 3434 C CA . ARG B 1 199 ? -10.625 -5.855 -20.578 1 94.88 199 ARG B CA 1
ATOM 3435 C C . ARG B 1 199 ? -9.398 -4.969 -20.406 1 94.88 199 ARG B C 1
ATOM 3437 O O . ARG B 1 199 ? -9.508 -3.838 -19.938 1 94.88 199 ARG B O 1
ATOM 3444 N N . ALA B 1 200 ? -8.297 -5.52 -20.734 1 96.44 200 ALA B N 1
ATOM 3445 C CA . ALA B 1 200 ? -7.047 -4.777 -20.656 1 96.44 200 ALA B CA 1
ATOM 3446 C C . ALA B 1 200 ? -6.848 -3.9 -21.875 1 96.44 200 ALA B C 1
ATOM 3448 O O . ALA B 1 200 ? -7.406 -4.18 -22.953 1 96.44 200 ALA B O 1
ATOM 3449 N N . PRO B 1 201 ? -6.16 -2.809 -21.75 1 95.19 201 PRO B N 1
ATOM 3450 C CA . PRO B 1 201 ? -5.809 -2.041 -22.953 1 95.19 201 PRO B CA 1
ATOM 3451 C C . PRO B 1 201 ? -4.895 -2.812 -23.891 1 95.19 201 PRO B C 1
ATOM 3453 O O . PRO B 1 201 ? -4.305 -3.822 -23.5 1 95.19 201 PRO B O 1
ATOM 3456 N N . GLU B 1 202 ? -4.816 -2.297 -25.141 1 96.31 202 GLU B N 1
ATOM 3457 C CA . GLU B 1 202 ? -3.871 -2.891 -26.078 1 96.31 202 GLU B CA 1
ATOM 3458 C C . GLU B 1 202 ? -2.441 -2.814 -25.547 1 96.31 202 GLU B C 1
ATOM 3460 O O . GLU B 1 202 ? -2.088 -1.877 -24.828 1 96.31 202 GLU B O 1
ATOM 3465 N N . GLY B 1 203 ? -1.674 -3.83 -25.875 1 96 203 GLY B N 1
ATOM 3466 C CA . GLY B 1 203 ? -0.292 -3.896 -25.438 1 96 203 GLY B CA 1
ATOM 3467 C C . GLY B 1 203 ? 0.407 -5.18 -25.844 1 96 203 GLY B C 1
ATOM 3468 O O . GLY B 1 203 ? -0.161 -5.996 -26.562 1 96 203 GLY B O 1
ATOM 3469 N N . ASP B 1 204 ? 1.618 -5.293 -25.469 1 97 204 ASP B N 1
ATOM 3470 C CA . ASP B 1 204 ? 2.395 -6.5 -25.75 1 97 204 ASP B CA 1
ATOM 3471 C C . ASP B 1 204 ? 2.197 -7.543 -24.641 1 97 204 ASP B C 1
ATOM 3473 O O . ASP B 1 204 ? 3.127 -7.844 -23.891 1 97 204 ASP B O 1
ATOM 3477 N N . TRP B 1 205 ? 1.024 -8.117 -24.688 1 98.12 205 TRP B N 1
ATOM 3478 C CA . TRP B 1 205 ? 0.627 -9.039 -23.625 1 98.12 205 TRP B CA 1
ATOM 3479 C C . TRP B 1 205 ? 1.264 -10.414 -23.828 1 98.12 205 TRP B C 1
ATOM 3481 O O . TRP B 1 205 ? 1.322 -10.914 -24.953 1 98.12 205 TRP B O 1
ATOM 3491 N N . LYS B 1 206 ? 1.767 -10.977 -22.766 1 98.5 206 LYS B N 1
ATOM 3492 C CA . LYS B 1 206 ? 2.342 -12.312 -22.719 1 98.5 206 LYS B CA 1
ATOM 3493 C C . LYS B 1 206 ? 1.773 -13.109 -21.547 1 98.5 206 LYS B C 1
ATOM 3495 O O . LYS B 1 206 ? 1.394 -12.531 -20.516 1 98.5 206 LYS B O 1
ATOM 3500 N N . ILE B 1 207 ? 1.689 -14.391 -21.719 1 98.75 207 ILE B N 1
ATOM 3501 C CA . ILE B 1 207 ? 1.398 -15.242 -20.578 1 98.75 207 ILE B CA 1
ATOM 3502 C C . ILE B 1 207 ? 2.643 -15.375 -19.703 1 98.75 207 ILE B C 1
ATOM 3504 O O . ILE B 1 207 ? 3.734 -15.656 -20.203 1 98.75 207 ILE B O 1
ATOM 3508 N N . VAL B 1 208 ? 2.467 -15.18 -18.422 1 98.62 208 VAL B N 1
ATOM 3509 C CA . VAL B 1 208 ? 3.621 -15.281 -17.547 1 98.62 208 VAL B CA 1
ATOM 3510 C C . VAL B 1 208 ? 3.348 -16.312 -16.453 1 98.62 208 VAL B C 1
ATOM 3512 O O . VAL B 1 208 ? 4.223 -16.609 -15.633 1 98.62 208 VAL B O 1
ATOM 3515 N N . GLY B 1 209 ? 2.182 -16.844 -16.406 1 98.5 209 GLY B N 1
ATOM 3516 C CA . GLY B 1 209 ? 1.817 -17.906 -15.461 1 98.5 209 GLY B CA 1
ATOM 3517 C C . GLY B 1 209 ? 0.639 -18.734 -15.922 1 98.5 209 GLY B C 1
ATOM 3518 O O . GLY B 1 209 ? -0.301 -18.203 -16.531 1 98.5 209 GLY B O 1
ATOM 3519 N N . ILE B 1 210 ? 0.698 -20 -15.688 1 98.75 210 ILE B N 1
ATOM 3520 C CA . ILE B 1 210 ? -0.411 -20.922 -15.891 1 98.75 210 ILE B CA 1
ATOM 3521 C C . ILE B 1 210 ? -0.586 -21.797 -14.648 1 98.75 210 ILE B C 1
ATOM 3523 O O . ILE B 1 210 ? 0.386 -22.359 -14.133 1 98.75 210 ILE B O 1
ATOM 3527 N N . ASP B 1 211 ? -1.724 -21.828 -14.133 1 98.62 211 ASP B N 1
ATOM 3528 C CA . ASP B 1 211 ? -2.119 -22.781 -13.102 1 98.62 211 ASP B CA 1
ATOM 3529 C C . ASP B 1 211 ? -3.475 -23.406 -13.422 1 98.62 211 ASP B C 1
ATOM 3531 O O . ASP B 1 211 ? -4.066 -23.125 -14.461 1 98.62 211 ASP B O 1
ATOM 3535 N N . SER B 1 212 ? -3.969 -24.281 -12.547 1 98.56 212 SER B N 1
ATOM 3536 C CA . SER B 1 212 ? -5.191 -25.031 -12.852 1 98.56 212 SER B CA 1
ATOM 3537 C C . SER B 1 212 ? -6.395 -24.094 -12.922 1 98.56 212 SER B C 1
ATOM 3539 O O . SER B 1 212 ? -7.438 -24.453 -13.469 1 98.56 212 SER B O 1
ATOM 3541 N N . ALA B 1 213 ? -6.211 -22.906 -12.391 1 98.44 213 ALA B N 1
ATOM 3542 C CA . ALA B 1 213 ? -7.379 -22.031 -12.258 1 98.44 213 ALA B CA 1
ATOM 3543 C C . ALA B 1 213 ? -7.355 -20.922 -13.312 1 98.44 213 ALA B C 1
ATOM 3545 O O . ALA B 1 213 ? -8.344 -20.203 -13.484 1 98.44 213 ALA B O 1
ATOM 3546 N N . GLY B 1 214 ? -6.191 -20.766 -13.984 1 98.5 214 GLY B N 1
ATOM 3547 C CA . GLY B 1 214 ? -6.219 -19.672 -14.938 1 98.5 214 GLY B CA 1
ATOM 3548 C C . GLY B 1 214 ? -4.844 -19.281 -15.453 1 98.5 214 GLY B C 1
ATOM 3549 O O . GLY B 1 214 ? -3.918 -20.109 -15.422 1 98.5 214 GLY B O 1
ATOM 3550 N N . LEU B 1 215 ? -4.812 -18.047 -16.062 1 98.69 215 LEU B N 1
ATOM 3551 C CA . LEU B 1 215 ? -3.611 -17.5 -16.672 1 98.69 215 LEU B CA 1
ATOM 3552 C C . LEU B 1 215 ? -3.238 -16.172 -16.016 1 98.69 215 LEU B C 1
ATOM 3554 O O . LEU B 1 215 ? -4.113 -15.367 -15.688 1 98.69 215 LEU B O 1
ATOM 3558 N N . ASP B 1 216 ? -1.992 -15.961 -15.875 1 98.62 216 ASP B N 1
ATOM 3559 C CA . ASP B 1 216 ? -1.461 -14.633 -15.594 1 98.62 216 ASP B CA 1
ATOM 3560 C C . ASP B 1 216 ? -0.898 -13.992 -16.859 1 98.62 216 ASP B C 1
ATOM 3562 O O . ASP B 1 216 ? -0.081 -14.586 -17.562 1 98.62 216 ASP B O 1
ATOM 3566 N N . LEU B 1 217 ? -1.319 -12.789 -17.109 1 98.62 217 LEU B N 1
ATOM 3567 C CA . LEU B 1 217 ? -0.91 -12.047 -18.297 1 98.62 217 LEU B CA 1
ATOM 3568 C C . LEU B 1 217 ? -0.174 -10.766 -17.906 1 98.62 217 LEU B C 1
ATOM 3570 O O . LEU B 1 217 ? -0.527 -10.117 -16.922 1 98.62 217 LEU B O 1
ATOM 3574 N N . SER B 1 218 ? 0.823 -10.445 -18.703 1 97.75 218 SER B N 1
ATOM 3575 C CA . SER B 1 218 ? 1.606 -9.258 -18.391 1 97.75 218 SER B CA 1
ATOM 3576 C C . SER B 1 218 ? 1.9 -8.445 -19.656 1 97.75 218 SER B C 1
ATOM 3578 O O . SER B 1 218 ? 2.119 -9.008 -20.719 1 97.75 218 SER B O 1
ATOM 3580 N N . ASP B 1 219 ? 1.828 -7.23 -19.578 1 96.19 219 ASP B N 1
ATOM 3581 C CA . ASP B 1 219 ? 2.363 -6.266 -20.547 1 96.19 219 ASP B CA 1
ATOM 3582 C C . ASP B 1 219 ? 3.348 -5.312 -19.875 1 96.19 219 ASP B C 1
ATOM 3584 O O . ASP B 1 219 ? 3.025 -4.145 -19.625 1 96.19 219 ASP B O 1
ATOM 3588 N N . GLY B 1 220 ? 4.547 -5.863 -19.562 1 87.81 220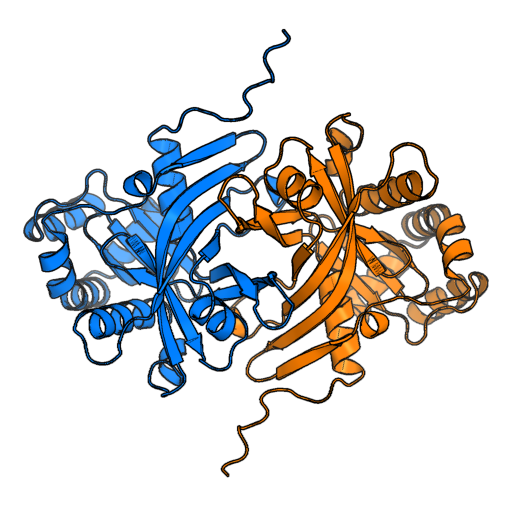 GLY B N 1
ATOM 3589 C CA . GLY B 1 220 ? 5.516 -5.07 -18.828 1 87.81 220 GLY B CA 1
ATOM 3590 C C . GLY B 1 220 ? 5.133 -4.867 -17.375 1 87.81 220 GLY B C 1
ATOM 3591 O O . GLY B 1 220 ? 5.191 -5.805 -16.578 1 87.81 220 GLY B O 1
ATOM 3592 N N . ASP B 1 221 ? 4.566 -3.656 -17.125 1 84.38 221 ASP B N 1
ATOM 3593 C CA . ASP B 1 221 ? 4.297 -3.311 -15.734 1 84.38 221 ASP B CA 1
ATOM 3594 C C . ASP B 1 221 ? 2.859 -3.66 -15.352 1 84.38 221 ASP B C 1
ATOM 3596 O O . ASP B 1 221 ? 2.496 -3.604 -14.18 1 84.38 221 ASP B O 1
ATOM 3600 N N . ARG B 1 222 ? 2.1 -4.059 -16.312 1 92.44 222 ARG B N 1
ATOM 3601 C CA . ARG B 1 222 ? 0.699 -4.375 -16.047 1 92.44 222 ARG B CA 1
ATOM 3602 C C . ARG B 1 222 ? 0.487 -5.883 -15.961 1 92.44 222 ARG B C 1
ATOM 3604 O O . ARG B 1 222 ? 1.052 -6.645 -16.75 1 92.44 222 ARG B O 1
ATOM 3611 N N . LEU B 1 223 ? -0.234 -6.246 -14.977 1 96.56 223 LEU B N 1
ATOM 3612 C CA . LEU B 1 223 ? -0.58 -7.652 -14.781 1 96.56 223 LEU B CA 1
ATOM 3613 C C . LEU B 1 223 ? -2.094 -7.84 -14.773 1 96.56 223 LEU B C 1
ATOM 3615 O O . LEU B 1 223 ? -2.824 -7.023 -14.211 1 96.56 223 LEU B O 1
ATOM 3619 N N . ARG B 1 224 ? -2.562 -8.906 -15.391 1 97.88 224 ARG B N 1
ATOM 3620 C CA . ARG B 1 224 ? -3.965 -9.312 -15.375 1 97.88 224 ARG B CA 1
ATOM 3621 C C . ARG B 1 224 ? -4.102 -10.805 -15.109 1 97.88 224 ARG B C 1
ATOM 3623 O O . ARG B 1 224 ? -3.219 -11.586 -15.461 1 97.88 224 ARG B O 1
ATOM 3630 N N . ARG B 1 225 ? -5.129 -11.156 -14.492 1 98.44 225 ARG B N 1
ATOM 3631 C CA . ARG B 1 225 ? -5.477 -12.547 -14.234 1 98.44 225 ARG B CA 1
ATOM 3632 C C . ARG B 1 225 ? -6.73 -12.953 -15 1 98.44 225 ARG B C 1
ATOM 3634 O O . ARG B 1 225 ? -7.758 -12.273 -14.922 1 98.44 225 ARG B O 1
ATOM 3641 N N . LEU B 1 226 ? -6.652 -13.977 -15.734 1 98.25 226 LEU B N 1
ATOM 3642 C CA . LEU B 1 226 ? -7.805 -14.609 -16.359 1 98.25 226 LEU B CA 1
ATOM 3643 C C . LEU B 1 226 ? -8.148 -15.922 -15.664 1 98.25 226 LEU B C 1
ATOM 3645 O O . LEU B 1 226 ? -7.371 -16.875 -15.695 1 98.25 226 LEU B O 1
ATOM 3649 N N . GLU B 1 227 ? -9.258 -16.016 -15.117 1 97.44 227 GLU B N 1
ATOM 3650 C CA . GLU B 1 227 ? -9.703 -17.234 -14.461 1 97.44 227 GLU B CA 1
ATOM 3651 C C . GLU B 1 227 ? -10.531 -18.109 -15.406 1 97.44 227 GLU B C 1
ATOM 3653 O O . GLU B 1 227 ? -11.359 -17.594 -16.156 1 97.44 227 GLU B O 1
ATOM 3658 N N . PHE B 1 228 ? -10.234 -19.375 -15.328 1 97.5 228 PHE B N 1
ATOM 3659 C CA . PHE B 1 228 ? -11.109 -20.312 -16.031 1 97.5 228 PHE B CA 1
ATOM 3660 C C . PHE B 1 228 ? -12.453 -20.422 -15.336 1 97.5 228 PHE B C 1
ATOM 3662 O O . PHE B 1 228 ? -12.57 -20.125 -14.141 1 97.5 228 PHE B O 1
ATOM 3669 N N . GLU B 1 229 ? -13.461 -20.812 -16.047 1 94.5 229 GLU B N 1
ATOM 3670 C CA . GLU B 1 229 ? -14.773 -21.031 -15.445 1 94.5 229 GLU B CA 1
ATOM 3671 C C . GLU B 1 229 ? -14.711 -22.109 -14.367 1 94.5 229 GLU B C 1
ATOM 3673 O O . GLU B 1 229 ? -15.312 -21.969 -13.297 1 94.5 229 GLU B O 1
ATOM 3678 N N . THR B 1 230 ? -14 -23.156 -14.695 1 94.62 230 THR B N 1
ATOM 3679 C CA . THR B 1 230 ? -13.75 -24.266 -13.781 1 94.62 230 THR B CA 1
ATOM 3680 C C . THR B 1 230 ? -12.273 -24.641 -13.789 1 94.62 230 THR B C 1
ATOM 3682 O O . THR B 1 230 ? -11.656 -24.734 -14.852 1 94.62 230 THR B O 1
ATOM 3685 N N . PRO B 1 231 ? -11.727 -24.891 -12.586 1 96.75 231 PRO B N 1
ATOM 3686 C CA . PRO B 1 231 ? -10.328 -25.312 -12.555 1 96.75 231 PRO B CA 1
ATOM 3687 C C . PRO B 1 231 ? -10.102 -26.625 -13.305 1 96.75 231 PRO B C 1
ATOM 3689 O O . PRO B 1 231 ? -10.938 -27.531 -13.242 1 96.75 231 PRO B O 1
ATOM 3692 N N . LEU B 1 232 ? -8.945 -26.688 -13.938 1 98.19 232 LEU B N 1
ATOM 3693 C CA . LEU B 1 232 ? -8.578 -27.891 -14.664 1 98.19 232 LEU B CA 1
ATOM 3694 C C . LEU B 1 232 ? -8.391 -29.062 -13.703 1 98.19 232 LEU B C 1
ATOM 3696 O O . LEU B 1 232 ? -7.727 -28.938 -12.672 1 98.19 232 LEU B O 1
ATOM 3700 N N . ALA B 1 233 ? -8.977 -30.156 -14.055 1 97.88 233 ALA B N 1
ATOM 3701 C CA . ALA B 1 233 ? -8.805 -31.375 -13.266 1 97.88 233 ALA B CA 1
ATOM 3702 C C . ALA B 1 233 ? -7.688 -32.25 -13.828 1 97.88 233 ALA B C 1
ATOM 3704 O O . ALA B 1 233 ? -7.18 -33.125 -13.148 1 97.88 233 ALA B O 1
ATOM 3705 N N . ASP B 1 234 ? -7.414 -31.922 -15.062 1 97.75 234 ASP B N 1
ATOM 3706 C CA . ASP B 1 234 ? -6.352 -32.625 -15.781 1 97.75 234 ASP B CA 1
ATOM 3707 C C . ASP B 1 234 ? -5.582 -31.656 -16.688 1 97.75 234 ASP B C 1
ATOM 3709 O O . ASP B 1 234 ? -6.18 -30.781 -17.328 1 97.75 234 ASP B O 1
ATOM 3713 N N . ALA B 1 235 ? -4.266 -31.828 -16.75 1 97.38 235 ALA B N 1
ATOM 3714 C CA . ALA B 1 235 ? -3.418 -30.953 -17.531 1 97.38 235 ALA B CA 1
ATOM 3715 C C . ALA B 1 235 ? -3.811 -30.984 -19.016 1 97.38 235 ALA B C 1
ATOM 3717 O O . ALA B 1 235 ? -3.666 -29.984 -19.719 1 97.38 235 ALA B O 1
ATOM 3718 N N . ALA B 1 236 ? -4.336 -32.094 -19.438 1 97.5 236 ALA B N 1
ATOM 3719 C CA . ALA B 1 236 ? -4.711 -32.281 -20.844 1 97.5 236 ALA B CA 1
ATOM 3720 C C . ALA B 1 236 ? -5.867 -31.359 -21.234 1 97.5 236 ALA B C 1
ATOM 3722 O O . ALA B 1 236 ? -6.133 -31.141 -22.406 1 97.5 236 ALA B O 1
ATOM 3723 N N . GLU B 1 237 ? -6.559 -30.812 -20.297 1 98 237 GLU B N 1
ATOM 3724 C CA . GLU B 1 237 ? -7.703 -29.938 -20.531 1 98 237 GLU B CA 1
ATOM 3725 C C . GLU B 1 237 ? -7.25 -28.531 -20.938 1 98 237 GLU B C 1
ATOM 3727 O O . GLU B 1 237 ? -8.047 -27.734 -21.438 1 98 237 GLU B O 1
ATOM 3732 N N . LEU B 1 238 ? -5.988 -28.203 -20.75 1 97.88 238 LEU B N 1
ATOM 3733 C CA . LEU B 1 238 ? -5.5 -26.844 -20.953 1 97.88 238 LEU B CA 1
ATOM 3734 C C . LEU B 1 238 ? -5.691 -26.391 -22.391 1 97.88 238 LEU B C 1
ATOM 3736 O O . LEU B 1 238 ? -6.273 -25.344 -22.656 1 97.88 238 LEU B O 1
ATOM 3740 N N . ARG B 1 239 ? -5.238 -27.234 -23.312 1 96.31 239 ARG B N 1
ATOM 3741 C CA . ARG B 1 239 ? -5.262 -26.844 -24.734 1 96.31 239 ARG B CA 1
ATOM 3742 C C . ARG B 1 239 ? -6.688 -26.594 -25.203 1 96.31 239 ARG B C 1
ATOM 3744 O O . ARG B 1 239 ? -6.98 -25.547 -25.781 1 96.31 239 ARG B O 1
ATOM 3751 N N . PRO B 1 240 ? -7.625 -27.516 -24.969 1 96.94 240 PRO B N 1
ATOM 3752 C CA . PRO B 1 240 ? -9.008 -27.266 -25.391 1 96.94 240 PRO B CA 1
ATOM 3753 C C . PRO B 1 240 ? -9.594 -26 -24.766 1 96.94 240 PRO B C 1
ATOM 3755 O O . PRO B 1 240 ? -10.352 -25.281 -25.422 1 96.94 240 PRO B O 1
ATOM 3758 N N . ILE B 1 241 ? -9.297 -25.719 -23.578 1 97.06 241 ILE B N 1
ATOM 3759 C CA . ILE B 1 241 ? -9.859 -24.547 -22.891 1 97.06 241 ILE B CA 1
ATOM 3760 C C . ILE B 1 241 ? -9.297 -23.266 -23.516 1 97.06 241 ILE B C 1
ATOM 3762 O O . ILE B 1 241 ? -10.031 -22.297 -23.719 1 97.06 241 ILE B O 1
ATOM 3766 N N . LEU B 1 242 ? -8.008 -23.234 -23.812 1 97.38 242 LEU B N 1
ATOM 3767 C CA . LEU B 1 242 ? -7.387 -22.062 -24.438 1 97.38 242 LEU B CA 1
ATOM 3768 C C . LEU B 1 242 ? -7.98 -21.812 -25.828 1 97.38 242 LEU B C 1
ATOM 3770 O O . LEU B 1 242 ? -8.195 -20.656 -26.203 1 97.38 242 LEU B O 1
ATOM 3774 N N . LYS B 1 243 ? -8.234 -22.938 -26.531 1 96.06 243 LYS B N 1
ATOM 3775 C CA . LYS B 1 243 ? -8.883 -22.812 -27.828 1 96.06 243 LYS B CA 1
ATOM 3776 C C . LYS B 1 243 ? -10.281 -22.219 -27.703 1 96.06 243 LYS B C 1
ATOM 3778 O O . LYS B 1 243 ? -10.68 -21.359 -28.484 1 96.06 243 LYS B O 1
ATOM 3783 N N . LYS B 1 244 ? -10.969 -22.672 -26.688 1 96.19 244 LYS B N 1
ATOM 3784 C CA . LYS B 1 244 ? -12.328 -22.203 -26.438 1 96.19 244 LYS B CA 1
ATOM 3785 C C . LYS B 1 244 ? -12.328 -20.719 -26.078 1 96.19 244 LYS B C 1
ATOM 3787 O O . LYS B 1 244 ? -13.234 -19.984 -26.484 1 96.19 244 LYS B O 1
ATOM 3792 N N . LEU B 1 245 ? -11.305 -20.281 -25.359 1 95.44 245 LEU B N 1
ATOM 3793 C CA . LEU B 1 245 ? -11.219 -18.891 -24.922 1 95.44 245 LEU B CA 1
ATOM 3794 C C . LEU B 1 245 ? -10.945 -17.953 -26.094 1 95.44 245 LEU B C 1
ATOM 3796 O O . LEU B 1 245 ? -11.25 -16.766 -26.031 1 95.44 245 LEU B O 1
ATOM 3800 N N . TYR B 1 246 ? -10.305 -18.422 -27.141 1 93.38 246 TYR B N 1
ATOM 3801 C CA . TYR B 1 246 ? -9.977 -17.594 -28.297 1 93.38 246 TYR B CA 1
ATOM 3802 C C . TYR B 1 246 ? -11.125 -17.578 -29.297 1 93.38 246 TYR B C 1
ATOM 3804 O O . TYR B 1 246 ? -11.055 -16.891 -30.312 1 93.38 246 TYR B O 1
ATOM 3812 N N . ARG B 1 247 ? -12.297 -18.031 -29.047 1 86.56 247 ARG B N 1
ATOM 3813 C CA . ARG B 1 247 ? -13.461 -17.984 -29.922 1 86.56 247 ARG B CA 1
ATOM 3814 C C . ARG B 1 247 ? -14.336 -16.781 -29.609 1 86.56 247 ARG B C 1
ATOM 3816 O O . ARG B 1 247 ? -14.383 -16.312 -28.469 1 86.56 247 ARG B O 1
#

Nearest PDB structures (foldseek):
  2arz-assembly1_B  TM=8.878E-01  e=8.474E-24  Pseudomonas aeruginosa PAO1
  3dnh-assembly1_B  TM=9.040E-01  e=2.008E-22  Agrobacterium fabrum str. C58
  3dnh-assembly1_A  TM=8.850E-01  e=2.260E-21  Agrobacterium fabrum str. C58
  6m09-assembly2_C  TM=5.781E-01  e=1.047E-17  Arabidopsis thaliana
  6m09-assembly1_B  TM=5.756E-01  e=4.941E-17  Arabidopsis thaliana

InterPro domains:
  IPR012349 FMN-binding split barrel [G3DSA:2.30.110.10] (2-162)
  IPR019595 Domain of unknown function DUF2470 [PF10615] (177-243)
  IPR037119 Haem oxygenase HugZ-like superfamily [G3DSA:3.20.180.10] (165-247)
  IPR055343 CREG-like, beta-barrel [PF13883] (11-159)

Secondary structure (DSSP, 8-state):
-------BPP--HHHHHHHHHHHHT-SEEEEEEE-GGGTS-EEEEEEE-EE-TTS-EEEEEETTSHHHHHHHH--EEEEEE----SS-GGGS-EEEEEEEEEEPPSSSHHHHHHHHHHHHH-GGGGGTTTSTTEEEEEEEEEEEEEE-STT-EEEEEHHHH----TTHHHHHHHHHHHHHHHHHH-HHHHHHIIIIIS-PPSS--EEEEEETTEEEEEETTEEEEEE-SS--SSGGGHHHHHHHHT-/-------BPP--HHHHHHHHHHHHT-SEEEEEEE-GGGTS-EEEEEEE-EE-TTS-EEEEEETTSHHHHHHHH--EEEEEE----SS-GGGS-EEEEEEEEEE--SSSHHHHHHHHHHHHH-GGGGGTTTSTTEEEEEEEEEEEEEE-STT-EEEEEHHHH----TTHHHHHHHHHHHHHHHHHH-HHHHHHIIIIIS-PPSS--EEEEEETTEEEEEETTEEEEEE-SS--SSGGGHHHHHHHHT-